Protein AF-A0A2A2K139-F1 (afdb_monomer_lite)

Foldseek 3Di:
DPPPPVVVVVQPDDVSVLVVVCVVPVVVSVVVVVPPDDDDDPPPPDDDPDDDDDDDDDDDDDDDDDDDDDDDDDDYDDDDDDDDDDDDDDDDDDDDDDDDDDDDDDDDDDDDDDDDDDDDDDDDDDDDDDDDDDDDDDDDDDDDDDPDDPVVVVVVVVVVVVVVVVVVVVVVLVVLLVVLLVVDDDLVCLVPADPWAKEFEAEPVRDTLDIDAADFFDQAQLVLQDPLLLLLLCLQANVCLQPDQQADVVLVVVQVVVCVVPVDRPDDRGHLLLLLLCSRPNDPDPDPCRSVSSVSSSNSCSVNDPSSSSSSSSQRAQDQAPNYGHQQSLCCQWQNHGSSDDDNLSSLLSSLCRVPRHCLRCQNPVVSSQVSSLVSLVSSCVSVNDPPVSSVVSRNVPRDTDPPDPSFLCLLVCVVPVVCVVVVDPDIGYYHHHYALEAPVVSVVQLVCQLPPPDPPDWDWDFDAALQLGTHYTDQTNTCVVPVHRQQARDWDQPFLLLLLLLVVLLVVVPADQADKDFFDWDADPNDIDAAPVNDTPTIDGNVVCSVSSGPSVLLVSCVVSALVSSVVSLVLQQFPADQDSDSCVSRRPGITHNSSSSQSVSCVVNVNNRRHHDD

Sequence (616 aa):
MAVHRSRLHEAGSLPALLDALGAAHPRLGERLAYRASDAPIDAIANVPYGWRERGGAAGLFRLGDQAGVIPSLAGEGMGIALASGISAADACLRDARRGWRAEPPPVAASAQIGAARCARACDPPRKRVIAGPSMARARTSRSAPAPRSRWRRRIVVTLQILIGLGILAFGALVIAVYVARSQLPSFDELKSSPNGQMIRVHAADGSIIASLGPSYGEWLPYAQIPRIMRQATVAVEDRRFRGHPGVDPIGIARSVQVRFERGRWVQGGSTITQQLARNVFLNNQKKFGRKFREWILALALERKFSKDEILELYLNKMYYGGGTYGIDAASRKFFGHGANHLSIGEAAVIAGLVKAPSNYSPTADAEAARGRAGVVLQQMVRAGDITEAQAQAADVADLKLTPERQQNSARYFTDWALPQLDTLIDETSAPLEVWTTLDPAMQREADAAIRANAPNGVQGALVSLDRDGGVRAMVGGKDYVTSIYNRATQAVRQPGSAFKLFVYLAALEAGHKPEDTIVDEPVTIDGWSPRNDSRRNSGPVSLRTAFAYSLNTVAAKLGQEVGFSTIAAMARRFGITTPINTHPAMVLGTSDVRLIDMTSAFASVANKGVAVTPPR

Secondary structure (DSSP, 8-state):
-GGGTGGGTT--SHHHHHHHHHHH-HHHHHHHHTT-SS--GGGGS------------------------------------------------------------------------------------------------PPPPP---HHHHHHHHHHHHHHHHHHHHHHHHHHHHHHHHHHSPPHHHHHH--SS--EEEE-TTS-EEEEESPEE-----TTTS-HHHHHHHHHHH-TTGGGSSSS-HHHHHHHHHHHHHHSS--S----HHHHHHHHHH--S---TTHHHHHHHHHHHHHHHS-HHHHHHHHHHHSEEETTEESHHHHHHHHTSS-GGG--HHHHHHHHHHTTSTTTS-TTT-HHHHHHHHHHHHHHHHTTTSS-HHHHHHS-STT--PPP---THHHHHHHHHHGGGGGGT----SS-EEEE----HHHHHHHHHHHHHHSPTT----EEEE-TTS-EEEEE-SS-TTT----TTTT-EE--GGGGHHHHHHHHHHTT--TT-EEEE----BTTB----TTSS--EEEEHHHHHHTT-HHHHHHHHHHH-HHHHHHHHHHTT--S----SGGGGGT-S-EEHHHHHHHHHHHHTTTPPP----

Organism: NCBI:txid2018661

Radius of gyration: 41.67 Å; chains: 1; bounding box: 86×103×128 Å

InterPro domains:
  IPR001264 Glycosyl transferase, family 51 [PF00912] (206-380)
  IPR001460 Penicillin-binding protein, transpeptidase [PF00905] (466-579)
  IPR012338 Beta-lactamase/transpeptidase-like [G3DSA:3.40.710.10] (400-616)
  IPR012338 Beta-lactamase/transpeptidase-like [SSF56601] (362-614)
  IPR023346 Lysozyme-like domain superfamily [SSF53955] (196-413)
  IPR036188 FAD/NAD(P)-binding domain superfamily [G3DSA:3.50.50.60] (2-106)
  IPR036950 Transglycosylase domain [G3DSA:1.10.3810.10] (200-395)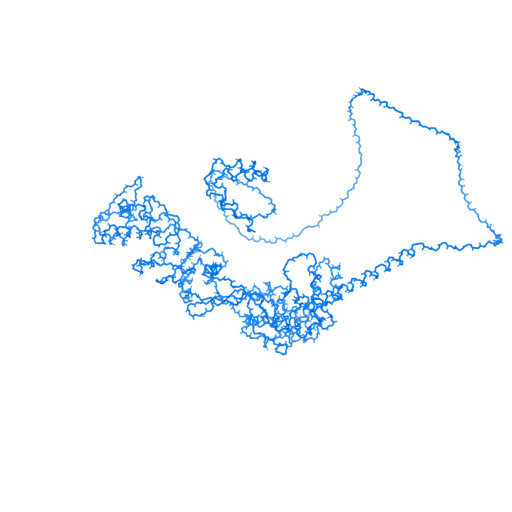
  IPR050396 Glycosyltransferase 51/Transpeptidase [PTHR32282] (138-614)

Structure (mmCIF, N/CA/C/O backbone):
data_AF-A0A2A2K139-F1
#
_entry.id   AF-A0A2A2K139-F1
#
loop_
_atom_site.group_PDB
_atom_site.id
_atom_site.type_symbol
_atom_site.label_atom_id
_atom_site.label_alt_id
_atom_site.label_comp_id
_atom_site.label_asym_id
_atom_site.label_entity_id
_atom_site.label_seq_id
_atom_site.pdbx_PDB_ins_code
_atom_site.Cartn_x
_atom_site.Cartn_y
_atom_site.Cartn_z
_atom_site.occupancy
_atom_site.B_iso_or_equiv
_atom_site.auth_seq_id
_atom_site.auth_comp_id
_atom_site.auth_asym_id
_atom_site.auth_atom_id
_atom_site.pdbx_PDB_model_num
ATOM 1 N N . MET A 1 1 ? -15.661 21.275 -5.794 1.00 34.41 1 MET A N 1
ATOM 2 C CA . MET A 1 1 ? -14.815 21.246 -7.010 1.00 34.41 1 MET A CA 1
ATOM 3 C C . MET A 1 1 ? -15.597 21.370 -8.321 1.00 34.41 1 MET A C 1
ATOM 5 O O . MET A 1 1 ? -15.068 22.001 -9.220 1.00 34.41 1 MET A O 1
ATOM 9 N N . ALA A 1 2 ? -16.831 20.860 -8.457 1.00 27.83 2 ALA A N 1
ATOM 10 C CA . ALA A 1 2 ? -17.556 20.872 -9.744 1.00 27.83 2 ALA A CA 1
ATOM 11 C C . ALA A 1 2 ? -17.784 22.262 -10.400 1.00 27.83 2 ALA A C 1
ATOM 13 O O . ALA A 1 2 ? -17.742 22.376 -11.619 1.00 27.83 2 ALA A O 1
ATOM 14 N N . VAL A 1 3 ? -17.973 23.329 -9.613 1.00 31.19 3 VAL A N 1
ATOM 15 C CA . VAL A 1 3 ? -18.489 24.642 -10.080 1.00 31.19 3 VAL A CA 1
ATOM 16 C C . VAL A 1 3 ? -17.479 25.489 -10.894 1.00 31.19 3 VAL A C 1
ATOM 18 O O . VAL A 1 3 ? -17.825 26.564 -11.376 1.00 31.19 3 VAL A O 1
ATOM 21 N N . HIS A 1 4 ? -16.232 25.037 -11.077 1.00 38.56 4 HIS A N 1
ATOM 22 C CA . HIS A 1 4 ? -15.197 25.792 -11.814 1.00 38.56 4 HIS A CA 1
ATOM 23 C C . HIS A 1 4 ? -14.558 25.050 -13.001 1.00 38.56 4 HIS A C 1
ATOM 25 O O . HIS A 1 4 ? -13.687 25.618 -13.650 1.00 38.56 4 HIS A O 1
ATOM 31 N N . ARG A 1 5 ? -14.997 23.827 -13.347 1.00 36.75 5 ARG A N 1
ATOM 32 C CA . ARG A 1 5 ? -14.541 23.169 -14.593 1.00 36.75 5 ARG A CA 1
ATOM 33 C C . ARG A 1 5 ? -15.303 23.623 -15.844 1.00 36.75 5 ARG A C 1
ATOM 35 O O . ARG A 1 5 ? -14.699 23.661 -16.905 1.00 36.75 5 ARG A O 1
ATOM 42 N N . SER A 1 6 ? -16.579 24.002 -15.736 1.00 36.91 6 SER A N 1
ATOM 43 C CA . SER A 1 6 ? -17.398 24.397 -16.898 1.00 36.91 6 SER A CA 1
ATOM 44 C C . SER A 1 6 ? -16.856 25.637 -17.620 1.00 36.91 6 SER A C 1
ATOM 46 O O . SER A 1 6 ? -16.607 25.588 -18.819 1.00 36.91 6 SER A O 1
ATOM 48 N N . ARG A 1 7 ? -16.571 26.715 -16.876 1.00 39.97 7 ARG A N 1
ATOM 49 C CA . ARG A 1 7 ? -16.099 27.998 -17.438 1.00 39.97 7 ARG A CA 1
ATOM 50 C C . ARG A 1 7 ? -14.724 27.942 -18.120 1.00 39.97 7 ARG A C 1
ATOM 52 O O . ARG A 1 7 ? -14.368 28.879 -18.825 1.00 39.97 7 ARG A O 1
ATOM 59 N N . LEU A 1 8 ? -13.946 26.873 -17.924 1.00 39.19 8 LEU A N 1
ATOM 60 C CA . LEU A 1 8 ? -12.644 26.708 -18.586 1.00 39.19 8 LEU A CA 1
ATOM 61 C C . LEU A 1 8 ? -12.768 26.307 -20.065 1.00 39.19 8 LEU A C 1
ATOM 63 O O . LEU A 1 8 ? -11.819 26.516 -20.812 1.00 39.19 8 LEU A O 1
ATOM 67 N N . HIS A 1 9 ? -13.920 25.783 -20.503 1.00 43.38 9 HIS A N 1
ATOM 68 C CA . HIS A 1 9 ? -14.158 25.452 -21.914 1.00 43.38 9 HIS A CA 1
ATOM 69 C C . HIS A 1 9 ? -14.736 26.612 -22.744 1.00 43.38 9 HIS A C 1
ATOM 71 O O . HIS A 1 9 ? -14.664 26.563 -23.967 1.00 43.38 9 HIS A O 1
ATOM 77 N N . GLU A 1 10 ? -15.285 27.655 -22.112 1.00 43.91 10 GLU A N 1
ATOM 78 C CA . GLU A 1 10 ? -15.982 28.751 -22.812 1.00 43.91 10 GLU A CA 1
ATOM 79 C C . GLU A 1 10 ? -15.058 29.916 -23.217 1.00 43.91 10 GLU A C 1
ATOM 81 O O . GLU A 1 10 ? -15.379 30.660 -24.138 1.00 43.91 10 GLU A O 1
ATOM 86 N N . ALA A 1 11 ? -13.915 30.103 -22.544 1.00 51.03 11 ALA A N 1
ATOM 87 C CA . ALA A 1 11 ? -13.143 31.351 -22.635 1.00 51.03 11 ALA A CA 1
ATOM 88 C C . ALA A 1 11 ? -12.368 31.556 -23.956 1.00 51.03 11 ALA A C 1
ATOM 90 O O . ALA A 1 11 ? -12.066 32.694 -24.310 1.00 51.03 11 ALA A O 1
ATOM 91 N N . GLY A 1 12 ? -12.009 30.481 -24.670 1.00 44.44 12 GLY A N 1
ATOM 92 C CA . GLY A 1 12 ? -11.383 30.501 -26.006 1.00 44.44 12 GLY A CA 1
ATOM 93 C C . GLY A 1 12 ? -9.970 31.107 -26.136 1.00 44.44 12 GLY A C 1
ATOM 94 O O . GLY A 1 12 ? -9.238 30.730 -27.046 1.00 44.44 12 GLY A O 1
ATOM 95 N N . SER A 1 13 ? -9.556 32.022 -25.255 1.00 58.66 13 SER A N 1
ATOM 96 C CA . SER A 1 13 ? -8.255 32.703 -25.301 1.00 58.66 13 SER A CA 1
ATOM 97 C C . SER A 1 13 ? -7.821 33.233 -23.926 1.00 58.66 13 SER A C 1
ATOM 99 O O . SER A 1 13 ? -8.647 33.463 -23.039 1.00 58.66 13 SER A O 1
ATOM 101 N N . LEU A 1 14 ? -6.514 33.459 -23.746 1.00 45.62 14 LEU A N 1
ATOM 102 C CA . LEU A 1 14 ? -5.954 33.981 -22.493 1.00 45.62 14 LEU A CA 1
ATOM 103 C C . LEU A 1 14 ? -6.439 35.407 -22.130 1.00 45.62 14 LEU A C 1
ATOM 105 O O . LEU A 1 14 ? -6.752 35.611 -20.957 1.00 45.62 14 LEU A O 1
ATOM 109 N N . PRO A 1 15 ? -6.573 36.377 -23.065 1.00 53.91 15 PRO A N 1
ATOM 110 C CA . PRO A 1 15 ? -7.101 37.706 -22.737 1.00 53.91 15 PRO A CA 1
ATOM 111 C C . PRO A 1 15 ? -8.530 37.659 -22.178 1.00 53.91 15 PRO A C 1
ATOM 113 O O . PRO A 1 15 ? -8.792 38.226 -21.121 1.00 53.91 15 PRO A O 1
ATOM 116 N N . ALA A 1 16 ? -9.427 36.894 -22.811 1.00 55.66 16 ALA A N 1
ATOM 117 C CA . ALA A 1 16 ? -10.814 36.758 -22.359 1.00 55.66 16 ALA A CA 1
ATOM 118 C C . ALA A 1 16 ? -10.929 36.111 -20.963 1.00 55.66 16 ALA A C 1
ATOM 120 O O . ALA A 1 16 ? -11.796 36.482 -20.169 1.00 55.66 16 ALA A O 1
ATOM 121 N N . LEU A 1 17 ? -10.027 35.178 -20.629 1.00 51.75 17 LEU A N 1
ATOM 122 C CA . LEU A 1 17 ? -9.932 34.604 -19.284 1.00 51.75 17 LEU A CA 1
ATOM 123 C C . LEU A 1 17 ? -9.507 35.657 -18.242 1.00 51.75 17 LEU A C 1
ATOM 125 O O . LEU A 1 17 ? -10.041 35.675 -17.132 1.00 51.75 17 LEU A O 1
ATOM 129 N N . LEU A 1 18 ? -8.557 36.530 -18.591 1.00 52.75 18 LEU A N 1
ATOM 130 C CA . LEU A 1 18 ? -8.052 37.582 -17.705 1.00 52.75 18 LEU A CA 1
ATOM 131 C C . LEU A 1 18 ? -9.092 38.686 -17.468 1.00 52.75 18 LEU A C 1
ATOM 133 O O . LEU A 1 18 ? -9.286 39.068 -16.314 1.00 52.75 18 LEU A O 1
ATOM 137 N N . ASP A 1 19 ? -9.822 39.121 -18.498 1.00 54.59 19 ASP A N 1
ATOM 138 C CA . ASP A 1 19 ? -10.925 40.084 -18.354 1.00 54.59 19 ASP A CA 1
ATOM 139 C C . ASP A 1 19 ? -12.049 39.529 -17.464 1.00 54.59 19 ASP A C 1
ATOM 141 O O . ASP A 1 19 ? -12.505 40.196 -16.529 1.00 54.59 19 ASP A O 1
ATOM 145 N N . ALA A 1 20 ? -12.451 38.270 -17.680 1.00 54.28 20 ALA A N 1
ATOM 146 C CA . ALA A 1 20 ? -13.476 37.609 -16.869 1.00 54.28 20 ALA A CA 1
ATOM 147 C C . ALA A 1 20 ? -13.069 37.462 -15.387 1.00 54.28 20 ALA A C 1
ATOM 149 O O . ALA A 1 20 ? -13.916 37.556 -14.492 1.00 54.28 20 ALA A O 1
ATOM 150 N N . LEU A 1 21 ? -11.777 37.254 -15.107 1.00 48.94 21 LEU A N 1
ATOM 151 C CA . LEU A 1 21 ? -11.233 37.207 -13.745 1.00 48.94 21 LEU A CA 1
ATOM 152 C C . LEU A 1 21 ? -11.085 38.605 -13.124 1.00 48.94 21 LEU A C 1
ATOM 154 O O . LEU A 1 21 ? -11.390 38.776 -11.940 1.00 48.94 21 LEU A O 1
ATOM 158 N N . GLY A 1 22 ? -10.674 39.606 -13.906 1.00 49.81 22 GLY A N 1
ATOM 159 C CA . GLY A 1 22 ? -10.562 41.002 -13.476 1.00 49.81 22 GLY A CA 1
ATOM 160 C C . GLY A 1 22 ? -11.912 41.597 -13.073 1.00 49.81 22 GLY A C 1
ATOM 161 O O . GLY A 1 22 ? -12.025 42.186 -11.997 1.00 49.81 22 GLY A O 1
ATOM 162 N N . ALA A 1 23 ? -12.955 41.353 -13.874 1.00 49.44 23 ALA A N 1
ATOM 163 C CA . ALA A 1 23 ? -14.325 41.778 -13.587 1.00 49.44 23 ALA A CA 1
ATOM 164 C C . ALA A 1 23 ? -14.900 41.145 -12.303 1.00 49.44 23 ALA A C 1
ATOM 166 O O . ALA A 1 23 ? -15.673 41.782 -11.588 1.00 49.44 23 ALA A O 1
ATOM 167 N N . ALA A 1 24 ? -14.514 39.904 -11.981 1.00 46.47 24 ALA A N 1
ATOM 168 C CA . ALA A 1 24 ? -14.951 39.226 -10.761 1.00 46.47 24 ALA A CA 1
ATOM 169 C C . ALA A 1 24 ? -14.159 39.664 -9.513 1.00 46.47 24 ALA A C 1
ATOM 171 O O . ALA A 1 24 ? -14.735 39.824 -8.432 1.00 46.47 24 ALA A O 1
ATOM 172 N N . HIS A 1 25 ? -12.838 39.837 -9.635 1.00 51.09 25 HIS A N 1
ATOM 173 C CA . HIS A 1 25 ? -11.925 40.083 -8.515 1.00 51.09 25 HIS A CA 1
ATOM 174 C C . HIS A 1 25 ? -10.841 41.127 -8.875 1.00 51.09 25 HIS A C 1
ATOM 176 O O . HIS A 1 25 ? -9.702 40.754 -9.168 1.00 51.09 25 HIS A O 1
ATOM 182 N N . PRO A 1 26 ? -11.129 42.443 -8.772 1.00 48.56 26 PRO A N 1
ATOM 183 C CA . PRO A 1 26 ? -10.242 43.502 -9.276 1.00 48.56 26 PRO A CA 1
ATOM 184 C C . PRO A 1 26 ? -8.790 43.442 -8.764 1.00 48.56 26 PRO A C 1
ATOM 186 O O . PRO A 1 26 ? -7.846 43.503 -9.548 1.00 48.56 26 PRO A O 1
ATOM 189 N N . ARG A 1 27 ? -8.596 43.196 -7.458 1.00 45.66 27 ARG A N 1
ATOM 190 C CA . ARG A 1 27 ? -7.264 43.086 -6.815 1.00 45.66 27 ARG A CA 1
ATOM 191 C C . ARG A 1 27 ? -6.459 41.835 -7.211 1.00 45.66 27 ARG A C 1
ATOM 193 O O . ARG A 1 27 ? -5.314 41.681 -6.783 1.00 45.66 27 ARG A O 1
ATOM 200 N N . LEU A 1 28 ? -7.065 40.912 -7.959 1.00 43.06 28 LEU A N 1
ATOM 201 C CA . LEU A 1 28 ? -6.413 39.727 -8.520 1.00 43.06 28 LEU A CA 1
ATOM 202 C C . LEU A 1 28 ? -5.918 40.001 -9.949 1.00 43.06 28 LEU A C 1
ATOM 204 O O . LEU A 1 28 ? -4.811 39.585 -10.279 1.00 43.06 28 LEU A O 1
ATOM 208 N N . GLY A 1 29 ? -6.674 40.768 -10.745 1.00 45.38 29 GLY A N 1
ATOM 209 C CA . GLY A 1 29 ? -6.281 41.187 -12.096 1.00 45.38 29 GLY A CA 1
ATOM 210 C C . GLY A 1 29 ? -4.982 42.001 -12.115 1.00 45.38 29 GLY A C 1
ATOM 211 O O . GLY A 1 29 ? -4.019 41.602 -12.770 1.00 45.38 29 GLY A O 1
ATOM 212 N N . GLU A 1 30 ? -4.901 43.069 -11.310 1.00 45.38 30 GLU A N 1
ATOM 213 C CA . GLU A 1 30 ? -3.706 43.935 -11.209 1.00 45.38 30 GLU A CA 1
ATOM 214 C C . GLU A 1 30 ? -2.418 43.152 -10.886 1.00 45.38 30 GLU A C 1
ATOM 216 O O . GLU A 1 30 ? -1.333 43.480 -11.365 1.00 45.38 30 GLU A O 1
ATOM 221 N N . ARG A 1 31 ? -2.529 42.085 -10.082 1.00 38.56 31 ARG A N 1
ATOM 222 C CA . ARG A 1 31 ? -1.391 41.250 -9.660 1.00 38.56 31 ARG A CA 1
ATOM 223 C C . ARG A 1 31 ? -1.001 40.155 -10.651 1.00 38.56 31 ARG A C 1
ATOM 225 O O . ARG A 1 31 ? 0.095 39.611 -10.519 1.00 38.56 31 ARG A O 1
ATOM 232 N N . LEU A 1 32 ? -1.864 39.825 -11.610 1.00 41.62 32 LEU A N 1
ATOM 233 C CA . LEU A 1 32 ? -1.572 38.860 -12.672 1.00 41.62 32 LEU A CA 1
ATOM 234 C C . LEU A 1 32 ? -0.983 39.548 -13.909 1.00 41.62 32 LEU A C 1
ATOM 236 O O . LEU A 1 32 ? -0.039 39.019 -14.493 1.00 41.62 32 LEU A O 1
ATOM 240 N N . ALA A 1 33 ? -1.448 40.758 -14.242 1.00 41.03 33 ALA A N 1
ATOM 241 C CA . ALA A 1 33 ? -0.925 41.543 -15.364 1.00 41.03 33 ALA A CA 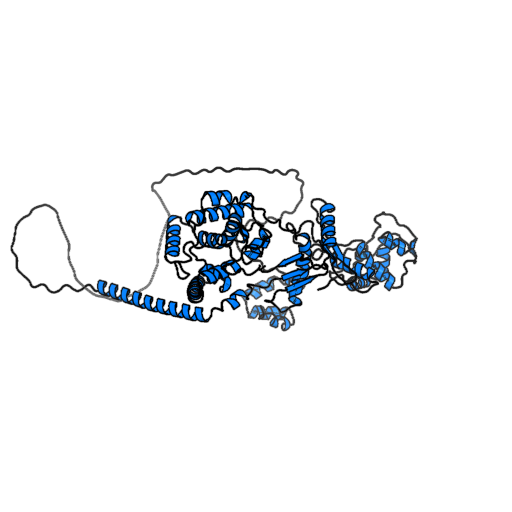1
ATOM 242 C C . ALA A 1 33 ? 0.600 41.777 -15.268 1.00 41.03 33 ALA A C 1
ATOM 244 O O . ALA A 1 33 ? 1.316 41.644 -16.255 1.00 41.03 33 ALA A O 1
ATOM 245 N N . TYR A 1 34 ? 1.120 42.023 -14.058 1.00 34.50 34 TYR A N 1
ATOM 246 C CA . TYR A 1 34 ? 2.551 42.257 -13.798 1.00 34.50 34 TYR A CA 1
ATOM 247 C C . TYR A 1 34 ? 3.441 40.988 -13.863 1.00 34.50 34 TYR A C 1
ATOM 249 O O . TYR A 1 34 ? 4.620 41.037 -13.523 1.00 34.50 34 TYR A O 1
ATOM 257 N N . ARG A 1 35 ? 2.905 39.817 -14.238 1.00 36.53 35 ARG A N 1
ATOM 258 C CA . ARG A 1 35 ? 3.663 38.546 -14.305 1.00 36.53 35 ARG A CA 1
ATOM 259 C C . ARG A 1 35 ? 3.597 37.823 -15.653 1.00 36.53 35 ARG A C 1
ATOM 261 O O . ARG A 1 35 ? 4.118 36.717 -15.754 1.00 36.53 35 ARG A O 1
ATOM 268 N N . ALA A 1 36 ? 2.969 38.418 -16.663 1.00 38.91 36 ALA A N 1
ATOM 269 C CA . ALA A 1 36 ? 2.614 37.739 -17.911 1.00 38.91 36 ALA A CA 1
ATOM 270 C C . ALA A 1 36 ? 3.437 38.173 -19.146 1.00 38.91 36 ALA A C 1
ATOM 272 O O . ALA A 1 36 ? 2.982 37.966 -20.267 1.00 38.91 36 ALA A O 1
ATOM 273 N N . SER A 1 37 ? 4.617 38.781 -18.969 1.00 36.94 37 SER A N 1
ATOM 274 C CA . SER A 1 37 ? 5.451 39.257 -20.087 1.00 36.94 37 SER A CA 1
ATOM 275 C C . SER A 1 37 ? 6.367 38.186 -20.701 1.00 36.94 37 SER A C 1
ATOM 277 O O . SER A 1 37 ? 6.546 38.185 -21.913 1.00 36.94 37 SER A O 1
ATOM 279 N N . ASP A 1 38 ? 6.918 37.263 -19.898 1.00 37.72 38 ASP A N 1
ATOM 280 C CA . ASP A 1 38 ? 8.079 36.440 -20.295 1.00 37.72 38 ASP A CA 1
ATOM 281 C C . ASP A 1 38 ? 7.962 34.948 -19.896 1.00 37.72 38 ASP A C 1
ATOM 283 O O . ASP A 1 38 ? 8.847 34.394 -19.241 1.00 37.72 38 ASP A O 1
ATOM 287 N N . ALA A 1 39 ? 6.869 34.264 -20.265 1.00 29.89 39 ALA A N 1
ATOM 288 C CA . ALA A 1 39 ? 6.769 32.801 -20.120 1.00 29.89 39 ALA A CA 1
ATOM 289 C C . ALA A 1 39 ? 5.799 32.142 -21.128 1.00 29.89 39 ALA A C 1
ATOM 291 O O . ALA A 1 39 ? 4.697 32.657 -21.331 1.00 29.89 39 ALA A O 1
ATOM 292 N N . PRO A 1 40 ? 6.142 30.975 -21.719 1.00 30.66 40 PRO A N 1
ATOM 293 C CA . PRO A 1 40 ? 5.200 30.167 -22.493 1.00 30.66 40 PRO A CA 1
ATOM 294 C C . PRO A 1 40 ? 4.158 29.468 -21.595 1.00 30.66 40 PRO A C 1
ATOM 296 O O . PRO A 1 40 ? 4.390 29.201 -20.415 1.00 30.66 40 PRO A O 1
ATOM 299 N N . ILE A 1 41 ? 2.998 29.162 -22.183 1.00 34.91 41 ILE A N 1
ATOM 300 C CA . ILE A 1 41 ? 1.730 28.880 -21.480 1.00 34.91 41 ILE A CA 1
ATOM 301 C C . ILE A 1 41 ? 1.758 27.661 -20.535 1.00 34.91 41 ILE A C 1
ATOM 303 O O . ILE A 1 41 ? 1.093 27.683 -19.496 1.00 34.91 41 ILE A O 1
ATOM 307 N N . ASP A 1 42 ? 2.544 26.624 -20.829 1.00 36.41 42 ASP A N 1
ATOM 308 C CA . ASP A 1 42 ? 2.485 25.343 -20.101 1.00 36.41 42 ASP A CA 1
ATOM 309 C C . ASP A 1 42 ? 3.012 25.404 -18.651 1.00 36.41 42 ASP A C 1
ATOM 311 O O . ASP A 1 42 ? 2.729 24.520 -17.838 1.00 36.41 42 ASP A O 1
ATOM 315 N N . ALA A 1 43 ? 3.740 26.464 -18.283 1.00 33.06 43 ALA A N 1
ATOM 316 C CA . ALA A 1 43 ? 4.384 26.597 -16.973 1.00 33.06 43 ALA A CA 1
ATOM 317 C C . ALA A 1 43 ? 3.415 26.834 -15.791 1.00 33.06 43 ALA A C 1
ATOM 319 O O . ALA A 1 43 ? 3.818 26.712 -14.633 1.00 33.06 43 ALA A O 1
ATOM 320 N N . ILE A 1 44 ? 2.148 27.180 -16.048 1.00 35.03 44 ILE A N 1
ATOM 321 C CA . ILE A 1 44 ? 1.189 27.606 -15.006 1.00 35.03 44 ILE A CA 1
ATOM 322 C C . ILE A 1 44 ? 0.316 26.441 -14.487 1.00 35.03 44 ILE A C 1
ATOM 324 O O . ILE A 1 44 ? -0.262 26.531 -13.403 1.00 35.03 44 ILE A O 1
ATOM 328 N N . ALA A 1 45 ? 0.251 25.314 -15.204 1.00 31.58 45 ALA A N 1
ATOM 329 C CA . ALA A 1 45 ? -0.686 24.224 -14.906 1.00 31.58 45 ALA A CA 1
ATOM 330 C C . ALA A 1 45 ? -0.319 23.336 -13.692 1.00 31.58 45 ALA A C 1
ATOM 332 O O . ALA A 1 45 ? -1.178 22.602 -13.206 1.00 31.58 45 ALA A O 1
ATOM 333 N N . ASN A 1 46 ? 0.922 23.385 -13.188 1.00 31.34 46 ASN A N 1
ATOM 334 C CA . ASN A 1 46 ? 1.419 22.476 -12.143 1.00 31.34 46 ASN A CA 1
ATOM 335 C C . ASN A 1 46 ? 2.067 23.213 -10.956 1.00 31.34 46 ASN A C 1
ATOM 337 O O . ASN A 1 46 ? 3.289 23.302 -10.849 1.00 31.34 46 ASN A O 1
ATOM 341 N N . VAL A 1 47 ? 1.244 23.677 -10.008 1.00 27.02 47 VAL A N 1
ATOM 342 C CA . VAL A 1 47 ? 1.699 24.163 -8.690 1.00 27.02 47 VAL A CA 1
ATOM 343 C C . VAL A 1 47 ? 0.970 23.399 -7.572 1.00 27.02 47 VAL A C 1
ATOM 345 O O . VAL A 1 47 ? -0.245 23.558 -7.425 1.00 27.02 47 VAL A O 1
ATOM 348 N N . PRO A 1 48 ? 1.666 22.586 -6.750 1.00 27.23 48 PRO A N 1
ATOM 349 C CA . PRO A 1 48 ? 1.042 21.881 -5.631 1.00 27.23 48 PRO A CA 1
ATOM 350 C C . PRO A 1 48 ? 0.535 22.848 -4.548 1.00 27.23 48 PRO A C 1
ATOM 352 O O . PRO A 1 48 ? 1.300 23.622 -3.969 1.00 27.23 48 PRO A O 1
ATOM 355 N N . TYR A 1 49 ? -0.760 22.786 -4.226 1.00 26.56 49 TYR A N 1
ATOM 356 C CA . TYR A 1 49 ? -1.366 23.627 -3.187 1.00 26.56 49 TYR A CA 1
ATOM 357 C C . TYR A 1 49 ? -0.988 23.136 -1.776 1.00 26.56 49 TYR A C 1
ATOM 359 O O . TYR A 1 49 ? -1.640 22.261 -1.209 1.00 26.56 49 TYR A O 1
ATOM 367 N N . GLY A 1 50 ? 0.075 23.713 -1.203 1.00 25.97 50 GLY A N 1
ATOM 368 C CA . GLY A 1 50 ? 0.686 23.264 0.058 1.00 25.97 50 GLY A CA 1
ATOM 369 C C . GLY A 1 50 ? 1.011 24.370 1.069 1.00 25.97 50 GLY A C 1
ATOM 370 O O . GLY A 1 50 ? 2.074 24.336 1.681 1.00 25.97 50 GLY A O 1
ATOM 371 N N . TRP A 1 51 ? 0.136 25.363 1.260 1.00 24.69 51 TRP A N 1
ATOM 372 C CA . TRP A 1 51 ? 0.392 26.456 2.213 1.00 24.69 51 TRP A CA 1
ATOM 373 C C . TRP A 1 51 ? 0.067 26.092 3.672 1.00 24.69 51 TRP A C 1
ATOM 375 O O . TRP A 1 51 ? -1.080 25.817 4.027 1.00 24.69 51 TRP A O 1
ATOM 385 N N . ARG A 1 52 ? 1.079 26.186 4.545 1.00 26.23 52 ARG A N 1
ATOM 386 C CA . ARG A 1 52 ? 0.939 26.241 6.009 1.00 26.23 52 ARG A CA 1
ATOM 387 C C . ARG A 1 52 ? 1.862 27.327 6.563 1.00 26.23 52 ARG A C 1
ATOM 389 O O . ARG A 1 52 ? 3.078 27.196 6.504 1.00 26.23 52 ARG A O 1
ATOM 396 N N . GLU A 1 53 ? 1.288 28.364 7.160 1.00 30.48 53 GLU A N 1
ATOM 397 C CA . GLU A 1 53 ? 2.056 29.448 7.780 1.00 30.48 53 GLU A CA 1
ATOM 398 C C . GLU A 1 53 ? 2.709 29.028 9.112 1.00 30.48 53 GLU A C 1
ATOM 400 O O . GLU A 1 53 ? 2.009 28.616 10.050 1.00 30.48 53 GLU A O 1
ATOM 405 N N . ARG A 1 54 ? 4.034 29.223 9.229 1.00 28.81 54 ARG A N 1
ATOM 406 C CA . ARG A 1 54 ? 4.678 30.056 10.276 1.00 28.81 54 ARG A CA 1
ATOM 407 C C . ARG A 1 54 ? 6.207 29.969 10.270 1.00 28.81 54 ARG A C 1
ATOM 409 O O . ARG A 1 54 ? 6.757 28.894 10.079 1.00 28.81 54 ARG A O 1
ATOM 416 N N . GLY A 1 55 ? 6.836 31.074 10.680 1.00 26.30 55 GLY A N 1
ATOM 417 C CA . GLY A 1 55 ? 8.231 31.126 11.135 1.00 26.30 55 GLY A CA 1
ATOM 418 C C . GLY A 1 55 ? 9.234 31.326 10.002 1.00 26.30 55 GLY A C 1
ATOM 419 O O . GLY A 1 55 ? 9.338 30.494 9.111 1.00 26.30 55 GLY A O 1
ATOM 420 N N . GLY A 1 56 ? 9.967 32.439 10.036 1.00 25.02 56 GLY A N 1
ATOM 421 C CA . GLY A 1 56 ? 11.013 32.740 9.058 1.00 25.02 56 GLY A CA 1
ATOM 422 C C . GLY A 1 56 ? 12.419 32.479 9.598 1.00 25.02 56 GLY A C 1
ATOM 423 O O . GLY A 1 56 ? 12.666 32.614 10.794 1.00 25.02 56 GLY A O 1
ATOM 424 N N . ALA A 1 57 ? 13.340 32.190 8.683 1.00 26.12 57 ALA A N 1
ATOM 425 C CA . ALA A 1 57 ? 14.776 32.414 8.826 1.00 26.12 57 ALA A CA 1
ATOM 426 C C . ALA A 1 57 ? 15.342 32.798 7.445 1.00 26.12 57 ALA A C 1
ATOM 428 O O . ALA A 1 57 ? 14.701 32.546 6.423 1.00 26.12 57 ALA A O 1
ATOM 429 N N . ALA A 1 58 ? 16.492 33.472 7.417 1.00 26.22 58 ALA A N 1
ATOM 430 C CA . ALA A 1 58 ? 17.019 34.126 6.219 1.00 26.22 58 ALA A CA 1
ATOM 431 C C . ALA A 1 58 ? 17.334 33.161 5.059 1.00 26.22 58 ALA A C 1
ATOM 433 O O . ALA A 1 58 ? 17.895 32.086 5.261 1.00 26.22 58 ALA A O 1
ATOM 434 N N . GLY A 1 59 ? 17.051 33.604 3.831 1.00 23.61 59 GLY A N 1
ATOM 435 C CA . GLY A 1 59 ? 17.653 33.036 2.625 1.00 23.61 59 GLY A CA 1
ATOM 436 C C . GLY A 1 59 ? 19.011 33.684 2.348 1.00 23.61 59 GLY A C 1
ATOM 437 O O . GLY A 1 59 ? 19.169 34.889 2.537 1.00 23.61 59 GLY A O 1
ATOM 438 N N . LEU A 1 60 ? 19.978 32.894 1.879 1.00 25.47 60 LEU A N 1
ATOM 439 C CA . LEU A 1 60 ? 21.305 33.368 1.484 1.00 25.47 60 LEU A CA 1
ATOM 440 C C . LEU A 1 60 ? 21.778 32.577 0.257 1.00 25.47 60 LEU A C 1
ATOM 442 O O . LEU A 1 60 ? 22.245 31.447 0.372 1.00 25.47 60 LEU A O 1
ATOM 446 N N . PHE A 1 61 ? 21.633 33.171 -0.929 1.00 25.33 61 PHE A N 1
ATOM 447 C CA . PHE A 1 61 ? 22.350 32.712 -2.120 1.00 25.33 61 PHE A CA 1
ATOM 448 C C . PHE A 1 61 ? 23.813 33.156 -2.019 1.00 25.33 61 PHE A C 1
ATOM 450 O O . PHE A 1 61 ? 24.092 34.265 -1.562 1.00 25.33 61 PHE A O 1
ATOM 457 N N . ARG A 1 62 ? 24.743 32.322 -2.496 1.00 23.91 62 ARG A N 1
ATOM 458 C CA . ARG A 1 62 ? 26.153 32.693 -2.651 1.00 23.91 62 ARG A CA 1
ATOM 459 C C . ARG A 1 62 ? 26.632 32.330 -4.055 1.00 23.91 62 ARG A C 1
ATOM 461 O O . ARG A 1 62 ? 26.498 31.187 -4.475 1.00 23.91 62 ARG A O 1
ATOM 468 N N . LEU A 1 63 ? 27.172 33.324 -4.752 1.00 26.30 63 LEU A N 1
ATOM 469 C CA . LEU A 1 63 ? 27.948 33.180 -5.984 1.00 26.30 63 LEU A CA 1
ATOM 470 C C . LEU A 1 63 ? 29.441 33.292 -5.644 1.00 26.30 63 LEU A C 1
ATOM 472 O O . LEU A 1 63 ? 29.794 33.982 -4.685 1.00 26.30 63 LEU A O 1
ATOM 476 N N . GLY A 1 64 ? 30.293 32.684 -6.471 1.00 26.14 64 GLY A N 1
ATOM 477 C CA . GLY A 1 64 ? 31.746 32.882 -6.452 1.00 26.14 64 GLY A CA 1
ATOM 478 C C . GLY A 1 64 ? 32.543 31.813 -5.699 1.00 26.14 64 GLY A C 1
ATOM 479 O O . GLY A 1 64 ? 32.128 31.309 -4.654 1.00 26.14 64 GLY A O 1
ATOM 480 N N . ASP A 1 65 ? 33.703 31.486 -6.262 1.00 29.19 65 ASP A N 1
ATOM 481 C CA . ASP A 1 65 ? 34.634 30.463 -5.791 1.00 29.19 65 ASP A CA 1
ATOM 482 C C . ASP A 1 65 ? 35.378 30.854 -4.504 1.00 29.19 65 ASP A C 1
ATOM 484 O O . ASP A 1 65 ? 35.738 32.014 -4.307 1.00 29.19 65 ASP A O 1
ATOM 488 N N . GLN A 1 66 ? 35.709 29.865 -3.668 1.00 26.55 66 GLN A N 1
ATOM 489 C CA . GLN A 1 66 ? 37.092 29.378 -3.509 1.00 26.55 66 GLN A CA 1
ATOM 490 C C . GLN A 1 66 ? 37.149 28.161 -2.561 1.00 26.55 66 GLN A C 1
ATOM 492 O O . GLN A 1 66 ? 36.145 27.765 -1.969 1.00 26.55 66 GLN A O 1
ATOM 497 N N . ALA A 1 67 ? 38.315 27.512 -2.483 1.00 24.92 67 ALA A N 1
ATOM 498 C CA . ALA A 1 67 ? 38.499 26.226 -1.813 1.00 24.92 67 ALA A CA 1
ATOM 499 C C . ALA A 1 67 ? 38.478 26.301 -0.270 1.00 24.92 67 ALA A C 1
ATOM 501 O O . ALA A 1 67 ? 38.934 27.268 0.335 1.00 24.92 67 ALA A O 1
ATOM 502 N N . GLY A 1 68 ? 38.015 25.218 0.361 1.00 24.81 68 GLY A N 1
ATOM 503 C CA . GLY A 1 68 ? 38.042 24.984 1.809 1.00 24.81 68 GLY A CA 1
ATOM 504 C C . GLY A 1 68 ? 37.795 23.500 2.106 1.00 24.81 68 GLY A C 1
ATOM 505 O O . GLY A 1 68 ? 37.075 22.839 1.358 1.00 24.81 68 GLY A O 1
ATOM 506 N N . VAL A 1 69 ? 38.441 22.946 3.137 1.00 24.09 69 VAL A N 1
ATOM 507 C CA . VAL A 1 69 ? 38.618 21.490 3.314 1.00 24.09 69 VAL A CA 1
ATOM 508 C C . VAL A 1 69 ? 38.479 21.092 4.793 1.00 24.09 69 VAL A C 1
ATOM 510 O O . VAL A 1 69 ? 39.106 21.731 5.630 1.00 24.09 69 VAL A O 1
ATOM 513 N N . ILE A 1 70 ? 37.767 19.977 5.068 1.00 24.53 70 ILE A N 1
ATOM 514 C CA . ILE A 1 70 ? 37.774 19.179 6.330 1.00 24.53 70 ILE A CA 1
ATOM 515 C C . ILE A 1 70 ? 37.126 19.831 7.588 1.00 24.53 70 ILE A C 1
ATOM 517 O O . ILE A 1 70 ? 37.245 21.038 7.771 1.00 24.53 70 ILE A O 1
ATOM 521 N N . PRO A 1 71 ? 36.504 19.068 8.529 1.00 33.47 71 PRO A N 1
ATOM 522 C CA . PRO A 1 71 ? 35.882 17.732 8.454 1.00 33.47 71 PRO A CA 1
ATOM 523 C C . PRO A 1 71 ? 34.463 17.661 9.087 1.00 33.47 71 PRO A C 1
ATOM 525 O O . PRO A 1 71 ? 33.891 18.645 9.546 1.00 33.47 71 PRO A O 1
ATOM 528 N N . SER A 1 72 ? 33.914 16.445 9.178 1.00 26.92 72 SER A N 1
ATOM 529 C CA . SER A 1 72 ? 32.833 16.076 10.104 1.00 26.92 72 SER A CA 1
ATOM 530 C C . SER A 1 72 ? 33.297 15.978 11.566 1.00 26.92 72 SER A C 1
ATOM 532 O O . SER A 1 72 ? 34.395 15.485 11.819 1.00 26.92 72 SER A O 1
ATOM 534 N N . LEU A 1 73 ? 32.399 16.249 12.517 1.00 27.33 73 LEU A N 1
ATOM 535 C CA . LEU A 1 73 ? 32.425 15.653 13.861 1.00 27.33 73 LEU A CA 1
ATOM 536 C C . LEU A 1 73 ? 31.009 15.248 14.293 1.00 27.33 73 LEU A C 1
ATOM 538 O O . LEU A 1 73 ? 30.018 15.765 13.778 1.00 27.33 73 LEU A O 1
ATOM 542 N N . ALA A 1 74 ? 30.934 14.302 15.225 1.00 25.94 74 ALA A N 1
ATOM 543 C CA . ALA A 1 74 ? 29.704 13.760 15.789 1.00 25.94 74 ALA A CA 1
ATOM 544 C C . ALA A 1 74 ? 29.822 13.662 17.317 1.00 25.94 74 ALA A C 1
ATOM 546 O O . ALA A 1 74 ? 30.933 13.669 17.844 1.00 25.94 74 ALA A O 1
ATOM 547 N N . GLY A 1 75 ? 28.684 13.477 17.990 1.00 24.83 75 GLY A N 1
ATOM 548 C CA . GLY A 1 75 ? 28.626 13.028 19.382 1.00 24.83 75 GLY A CA 1
ATOM 549 C C . GLY A 1 75 ? 28.128 14.069 20.386 1.00 24.83 75 GLY A C 1
ATOM 550 O O . GLY A 1 75 ? 28.545 15.219 20.351 1.00 24.83 75 GLY A O 1
ATOM 551 N N . GLU A 1 76 ? 27.290 13.573 21.305 1.00 28.00 76 GLU A N 1
ATOM 552 C CA . GLU A 1 76 ? 27.100 14.070 22.679 1.00 28.00 76 GLU A CA 1
ATOM 553 C C . GLU A 1 76 ? 26.486 15.485 22.854 1.00 28.00 76 GLU A C 1
ATOM 555 O O . GLU A 1 76 ? 26.451 16.314 21.953 1.00 28.00 76 GLU A O 1
ATOM 560 N N . GLY A 1 77 ? 25.876 15.820 23.994 1.00 23.97 77 GLY A N 1
ATOM 561 C CA . GLY A 1 77 ? 25.539 14.992 25.157 1.00 23.97 77 GLY A CA 1
ATOM 562 C C . GLY A 1 77 ? 25.426 15.856 26.416 1.00 23.97 77 GLY A C 1
ATOM 563 O O . GLY A 1 77 ? 26.348 16.599 26.721 1.00 23.97 77 GLY A O 1
ATOM 564 N N . MET A 1 78 ? 24.309 15.742 27.151 1.00 24.50 78 MET A N 1
ATOM 565 C CA . MET A 1 78 ? 23.963 16.577 28.323 1.00 24.50 78 MET A CA 1
ATOM 566 C C . MET A 1 78 ? 23.812 18.094 28.006 1.00 24.50 78 MET A C 1
ATOM 568 O O . MET A 1 78 ? 24.287 18.597 26.999 1.00 24.50 78 MET A O 1
ATOM 572 N N . GLY A 1 79 ? 23.090 18.913 28.777 1.00 23.53 79 GLY A N 1
ATOM 573 C CA . GLY A 1 79 ? 22.146 18.597 29.853 1.00 23.53 79 GLY A CA 1
ATOM 574 C C . GLY A 1 79 ? 22.604 19.007 31.253 1.00 23.53 79 GLY A C 1
ATOM 575 O O . GLY A 1 79 ? 23.084 18.159 31.992 1.00 23.53 79 GLY A O 1
ATOM 576 N N . ILE A 1 80 ? 22.369 20.266 31.642 1.00 24.38 80 ILE A N 1
ATOM 577 C CA . ILE A 1 80 ? 22.249 20.727 33.041 1.00 24.38 80 ILE A CA 1
ATOM 578 C C . ILE A 1 80 ? 21.490 22.068 33.069 1.00 24.38 80 ILE A C 1
ATOM 580 O O . ILE A 1 80 ? 21.449 22.789 32.072 1.00 24.38 80 ILE A O 1
ATOM 584 N N . ALA A 1 81 ? 20.825 22.368 34.187 1.00 24.75 81 ALA A N 1
ATOM 585 C CA . ALA A 1 81 ? 20.012 23.572 34.375 1.00 24.75 81 ALA A CA 1
ATOM 586 C C . ALA A 1 81 ? 20.783 24.703 35.079 1.00 24.75 81 ALA A C 1
ATOM 588 O O . ALA A 1 81 ? 21.764 24.450 35.773 1.00 24.75 81 ALA A O 1
ATOM 589 N N . LEU A 1 82 ? 20.261 25.932 35.006 1.00 25.36 82 LEU A N 1
ATOM 590 C CA . LEU A 1 82 ? 20.561 27.000 35.966 1.00 25.36 82 LEU A CA 1
ATOM 591 C C . LEU A 1 82 ? 19.319 27.874 36.197 1.00 25.36 82 LEU A C 1
ATOM 593 O O . LEU A 1 82 ? 18.604 28.200 35.250 1.00 25.36 82 LEU A O 1
ATOM 597 N N . ALA A 1 83 ? 19.051 28.230 37.457 1.00 26.23 83 ALA A N 1
ATOM 598 C CA . ALA A 1 83 ? 17.913 29.060 37.852 1.00 26.23 83 ALA A CA 1
ATOM 599 C C . ALA A 1 83 ? 18.212 29.862 39.136 1.00 26.23 83 ALA A C 1
ATOM 601 O O . ALA A 1 83 ? 18.181 29.319 40.238 1.00 26.23 83 ALA A O 1
ATOM 602 N N . SER A 1 84 ? 18.480 31.160 38.974 1.00 28.09 84 SER A N 1
ATOM 603 C CA . SER A 1 84 ? 18.632 32.196 40.014 1.00 28.09 84 SER A CA 1
ATOM 604 C C . SER A 1 84 ? 18.845 33.560 39.315 1.00 28.09 84 SER A C 1
ATOM 606 O O . SER A 1 84 ? 19.292 33.584 38.173 1.00 28.09 84 SER A O 1
ATOM 608 N N . GLY A 1 85 ? 18.526 34.732 39.880 1.00 25.39 85 GLY A N 1
ATOM 609 C CA . GLY A 1 85 ? 17.712 35.021 41.066 1.00 25.39 85 GLY A CA 1
ATOM 610 C C . GLY A 1 85 ? 17.613 36.534 41.379 1.00 25.39 85 GLY A C 1
ATOM 611 O O . GLY A 1 85 ? 18.637 37.191 41.443 1.00 25.39 85 GLY A O 1
ATOM 612 N N . ILE A 1 86 ? 16.380 37.024 41.600 1.00 26.69 86 ILE A N 1
ATOM 613 C CA . ILE A 1 86 ? 15.910 37.978 42.649 1.00 26.69 86 ILE A CA 1
ATOM 614 C C . ILE A 1 86 ? 16.577 39.381 42.834 1.00 26.69 86 ILE A C 1
ATOM 616 O O . ILE A 1 86 ? 17.790 39.504 42.893 1.00 26.69 86 ILE A O 1
ATOM 620 N N . SER A 1 87 ? 15.717 40.388 43.129 1.00 26.67 87 SER A N 1
ATOM 621 C CA . SER A 1 87 ? 15.944 41.725 43.769 1.00 26.67 87 SER A CA 1
ATOM 622 C C . SER A 1 87 ? 15.779 42.937 42.818 1.00 26.67 87 SER A C 1
ATOM 624 O O . SER A 1 87 ? 16.552 43.093 41.884 1.00 26.67 87 SER A O 1
ATOM 626 N N . ALA A 1 88 ? 14.663 43.691 42.847 1.00 27.61 88 ALA A N 1
ATOM 627 C CA . ALA A 1 88 ? 14.318 44.840 43.731 1.00 27.61 88 ALA A CA 1
ATOM 628 C C . ALA A 1 88 ? 15.242 46.075 43.519 1.00 27.61 88 ALA A C 1
ATOM 630 O O . ALA A 1 88 ? 16.435 45.969 43.770 1.00 27.61 88 ALA A O 1
ATOM 631 N N . ALA A 1 89 ? 14.799 47.170 42.864 1.00 28.06 89 ALA A N 1
ATOM 632 C CA . ALA A 1 89 ? 13.893 48.266 43.315 1.00 28.06 89 ALA A CA 1
ATOM 633 C C . ALA A 1 89 ? 14.599 49.260 44.278 1.00 28.06 89 ALA A C 1
ATOM 635 O O . ALA A 1 89 ? 15.119 48.818 45.294 1.00 28.06 89 ALA A O 1
ATOM 636 N N . ASP A 1 90 ? 14.737 50.569 43.993 1.00 28.53 90 ASP A N 1
ATOM 637 C CA . ASP A 1 90 ? 13.708 51.638 44.110 1.00 28.53 90 ASP A CA 1
ATOM 638 C C . ASP A 1 90 ? 14.248 53.035 43.622 1.00 28.53 90 ASP A C 1
ATOM 640 O O . ASP A 1 90 ? 15.455 53.181 43.452 1.00 28.53 90 ASP A O 1
ATOM 644 N N . ALA A 1 91 ? 13.378 54.061 43.496 1.00 27.55 91 ALA A N 1
ATOM 645 C CA . ALA A 1 91 ? 13.625 55.534 43.520 1.00 27.55 91 ALA A CA 1
ATOM 646 C C . ALA A 1 91 ? 14.588 56.237 42.495 1.00 27.55 91 ALA A C 1
ATOM 648 O O . ALA A 1 91 ? 15.372 55.593 41.815 1.00 27.55 91 ALA A O 1
ATOM 649 N N . CYS A 1 92 ? 14.668 57.586 42.354 1.00 24.16 92 CYS A N 1
ATOM 650 C CA . CYS A 1 92 ? 13.655 58.680 42.273 1.00 24.16 92 CYS A CA 1
ATOM 651 C C . CYS A 1 92 ? 14.313 60.070 41.948 1.00 24.16 92 CYS A C 1
ATOM 653 O O . CYS A 1 92 ? 15.200 60.467 42.695 1.00 24.16 92 CYS A O 1
ATOM 655 N N . LEU A 1 93 ? 13.801 60.853 40.963 1.00 27.91 93 LEU A N 1
ATOM 656 C CA . LEU A 1 93 ? 14.053 62.312 40.678 1.00 27.91 93 LEU A CA 1
ATOM 657 C C . LEU A 1 93 ? 15.529 62.774 40.413 1.00 27.91 93 LEU A C 1
ATOM 659 O O . LEU A 1 93 ? 16.456 62.262 41.016 1.00 27.91 93 LEU A O 1
ATOM 663 N N . ARG A 1 94 ? 15.867 63.786 39.580 1.00 29.22 94 ARG A N 1
ATOM 664 C CA . ARG A 1 94 ? 15.298 65.154 39.425 1.00 29.22 94 ARG A CA 1
ATOM 665 C C . ARG A 1 94 ? 15.951 65.948 38.247 1.00 29.22 94 ARG A C 1
ATOM 667 O O . ARG A 1 94 ? 17.060 65.610 37.863 1.00 29.22 94 ARG A O 1
ATOM 674 N N . ASP A 1 95 ? 15.313 67.057 37.829 1.00 30.25 95 ASP A N 1
ATOM 675 C CA . ASP A 1 95 ? 15.826 68.256 37.095 1.00 30.25 95 ASP A CA 1
ATOM 676 C C . ASP A 1 95 ? 16.504 68.154 35.690 1.00 30.25 95 ASP A C 1
ATOM 678 O O . ASP A 1 95 ? 17.090 67.140 35.349 1.00 30.25 95 ASP A O 1
ATOM 682 N N . ALA A 1 96 ? 16.557 69.200 34.829 1.00 31.38 96 ALA A N 1
ATOM 683 C CA . ALA A 1 96 ? 15.631 70.321 34.510 1.00 31.38 96 ALA A CA 1
ATOM 684 C C . ALA A 1 96 ? 16.157 71.217 33.333 1.00 31.38 96 ALA A C 1
ATOM 686 O O . ALA A 1 96 ? 17.360 71.276 33.104 1.00 31.38 96 ALA A O 1
ATOM 687 N N . ARG A 1 97 ? 15.272 72.066 32.745 1.00 31.83 97 ARG A N 1
ATOM 688 C CA . ARG A 1 97 ? 15.540 73.272 31.879 1.00 31.83 97 ARG A CA 1
ATOM 689 C C . ARG A 1 97 ? 15.934 72.996 30.401 1.00 31.83 97 ARG A C 1
ATOM 691 O O . ARG A 1 97 ? 16.558 71.987 30.132 1.00 31.83 97 ARG A O 1
ATOM 698 N N . ARG A 1 98 ? 15.652 73.852 29.389 1.00 34.09 98 ARG A N 1
ATOM 699 C CA . ARG A 1 98 ? 14.788 75.066 29.210 1.00 34.09 98 ARG A CA 1
ATOM 700 C C . ARG A 1 98 ? 14.609 75.369 27.693 1.00 34.09 98 ARG A C 1
ATOM 702 O O . ARG A 1 98 ? 15.557 75.153 26.950 1.00 34.09 98 ARG A O 1
ATOM 709 N N . GLY A 1 99 ? 13.494 75.981 27.251 1.00 26.14 99 GLY A N 1
ATOM 710 C CA . GLY A 1 99 ? 13.318 76.468 25.858 1.00 26.14 99 GLY A CA 1
ATOM 711 C C . GLY A 1 99 ? 12.085 77.374 25.618 1.00 26.14 99 GLY A C 1
ATOM 712 O O . GLY A 1 99 ? 11.011 77.092 26.128 1.00 26.14 99 GLY A O 1
ATOM 713 N N . TRP A 1 100 ? 12.284 78.483 24.894 1.00 27.08 100 TRP A N 1
ATOM 714 C CA . TRP A 1 100 ? 11.391 79.617 24.527 1.00 27.08 100 TRP A CA 1
ATOM 715 C C . TRP A 1 100 ? 10.258 79.273 23.508 1.00 27.08 100 TRP A C 1
ATOM 717 O O . TRP A 1 100 ? 10.353 78.208 22.915 1.00 27.08 100 TRP A O 1
ATOM 727 N N . ARG A 1 101 ? 9.257 80.108 23.111 1.00 33.41 101 ARG A N 1
ATOM 728 C CA . ARG A 1 101 ? 8.471 81.284 23.632 1.00 33.41 101 ARG A CA 1
ATOM 729 C C . ARG A 1 101 ? 7.288 81.599 22.643 1.00 33.41 101 ARG A C 1
ATOM 731 O O . ARG A 1 101 ? 7.470 81.399 21.454 1.00 33.41 101 ARG A O 1
ATOM 738 N N . ALA A 1 102 ? 6.191 82.214 23.135 1.00 30.80 102 ALA A N 1
ATOM 739 C CA . ALA A 1 102 ? 5.217 83.140 22.468 1.00 30.80 102 ALA A CA 1
ATOM 740 C C . ALA A 1 102 ? 4.243 82.711 21.309 1.00 30.80 102 ALA A C 1
ATOM 742 O O . ALA A 1 102 ? 4.649 82.638 20.157 1.00 30.80 102 ALA A O 1
ATOM 743 N N . GLU A 1 103 ? 2.948 82.493 21.638 1.00 31.66 103 GLU A N 1
ATOM 744 C CA . GLU A 1 103 ? 1.711 83.319 21.368 1.00 31.66 103 GLU A CA 1
ATOM 745 C C . GLU A 1 103 ? 1.513 84.219 20.097 1.00 31.66 103 GLU A C 1
ATOM 747 O O . GLU A 1 103 ? 2.524 84.667 19.558 1.00 31.66 103 GLU A O 1
ATOM 752 N N . PRO A 1 104 ? 0.262 84.640 19.679 1.00 54.75 104 PRO A N 1
ATOM 753 C CA . PRO A 1 104 ? -1.104 84.428 20.246 1.00 54.75 104 PRO A CA 1
ATOM 754 C C . PRO A 1 104 ? -2.230 84.017 19.185 1.00 54.75 104 PRO A C 1
ATOM 756 O O . PRO A 1 104 ? -1.890 83.153 18.382 1.00 54.75 104 PRO A O 1
ATOM 759 N N . PRO A 1 105 ? -3.551 84.432 19.160 1.00 64.94 105 PRO A N 1
ATOM 760 C CA . PRO A 1 105 ? -4.704 83.577 18.739 1.00 64.94 105 PRO A CA 1
ATOM 761 C C . PRO A 1 105 ? -5.420 84.100 17.433 1.00 64.94 105 PRO A C 1
ATOM 763 O O . PRO A 1 105 ? -4.618 84.336 16.531 1.00 64.94 105 PRO A O 1
ATOM 766 N N . PRO A 1 106 ? -6.770 84.319 17.190 1.00 60.25 106 PRO A N 1
ATOM 767 C CA . PRO A 1 106 ? -8.001 84.538 18.027 1.00 60.25 106 PRO A CA 1
ATOM 768 C C . PRO A 1 106 ? -9.346 83.845 17.542 1.00 60.25 106 PRO A C 1
ATOM 770 O O . PRO A 1 106 ? -9.312 83.001 16.658 1.00 60.25 106 PRO A O 1
ATOM 773 N N . VAL A 1 107 ? -10.525 84.262 18.089 1.00 34.31 107 VAL A N 1
ATOM 774 C CA . VAL A 1 107 ? -11.975 84.056 17.681 1.00 34.31 107 VAL A CA 1
ATOM 775 C C . VAL A 1 107 ? -12.575 82.611 17.592 1.00 34.31 107 VAL A C 1
ATOM 777 O O . VAL A 1 107 ? -11.861 81.673 17.284 1.00 34.31 107 VAL A O 1
ATOM 780 N N . ALA A 1 108 ? -13.874 82.314 17.854 1.00 31.83 108 ALA A N 1
ATOM 781 C CA . ALA A 1 108 ? -15.074 83.137 18.148 1.00 31.83 108 ALA A CA 1
ATOM 782 C C . ALA A 1 108 ? -16.165 82.472 19.061 1.00 31.83 108 ALA A C 1
ATOM 784 O O . ALA A 1 108 ? -16.295 81.255 19.096 1.00 31.83 108 ALA A O 1
ATOM 785 N N . ALA A 1 109 ? -16.939 83.331 19.759 1.00 33.03 109 ALA A N 1
ATOM 786 C CA . ALA A 1 109 ? -18.406 83.388 20.045 1.00 33.03 109 ALA A CA 1
ATOM 787 C C . ALA A 1 109 ? -19.376 82.169 19.849 1.00 33.03 109 ALA A C 1
ATOM 789 O O . ALA A 1 109 ? -19.184 81.377 18.939 1.00 33.03 109 ALA A O 1
ATOM 790 N N . SER A 1 110 ? -20.535 82.026 20.546 1.00 36.72 110 SER A N 1
ATOM 791 C CA . SER A 1 110 ? -21.119 82.720 21.736 1.00 36.72 110 SER A CA 1
ATOM 792 C C . SER A 1 110 ? -22.488 82.152 22.232 1.00 36.72 110 SER A C 1
ATOM 794 O O . SER A 1 110 ? -23.352 81.902 21.400 1.00 36.72 110 SER A O 1
ATOM 796 N N . ALA A 1 111 ? -22.733 82.183 23.563 1.00 38.50 111 ALA A N 1
ATOM 797 C CA . ALA A 1 111 ? -24.040 82.312 24.285 1.00 38.50 111 ALA A CA 1
ATOM 798 C C . ALA A 1 111 ? -25.130 81.196 24.120 1.00 38.50 111 ALA A C 1
ATOM 800 O O . ALA A 1 111 ? -24.970 80.318 23.286 1.00 38.50 111 ALA A O 1
ATOM 801 N N . GLN A 1 112 ? -26.228 81.073 24.905 1.00 36.97 112 GLN A N 1
ATOM 802 C CA . GLN A 1 112 ? -26.902 81.888 25.959 1.00 36.97 112 GLN A CA 1
ATOM 803 C C . GLN A 1 112 ? -27.323 81.012 27.193 1.00 36.97 112 GLN A C 1
ATOM 805 O O . GLN A 1 112 ? -27.602 79.834 27.019 1.00 36.97 112 GLN A O 1
ATOM 810 N N . ILE A 1 113 ? -27.149 81.446 28.462 1.00 38.84 113 ILE A N 1
ATOM 811 C CA . ILE A 1 113 ? -28.125 82.056 29.434 1.00 38.84 113 ILE A CA 1
ATOM 812 C C . ILE A 1 113 ? -29.303 81.132 29.874 1.00 38.84 113 ILE A C 1
ATOM 814 O O . ILE A 1 113 ? -30.005 80.614 29.021 1.00 38.84 113 ILE A O 1
ATOM 818 N N . GLY A 1 114 ? -29.636 80.943 31.170 1.00 31.09 114 GLY A N 1
ATOM 819 C CA . GLY A 1 114 ? -28.973 81.368 32.425 1.00 31.09 114 GLY A CA 1
ATOM 820 C C . GLY A 1 114 ? -29.862 81.322 33.702 1.00 31.09 114 GLY A C 1
ATOM 821 O O . GLY A 1 114 ? -31.009 80.903 33.639 1.00 31.09 114 GLY A O 1
ATOM 822 N N . ALA A 1 115 ? -29.317 81.845 34.821 1.00 37.44 115 ALA A N 1
ATOM 823 C CA . ALA A 1 115 ? -29.980 82.356 36.054 1.00 37.44 115 ALA A CA 1
ATOM 824 C C . ALA A 1 115 ? -30.710 81.396 37.052 1.00 37.44 115 ALA A C 1
ATOM 826 O O . ALA A 1 115 ? -31.367 80.453 36.642 1.00 37.44 115 ALA A O 1
ATOM 827 N N . ALA A 1 116 ? -30.716 81.617 38.388 1.00 38.34 116 ALA A N 1
ATOM 828 C CA . ALA A 1 116 ? -29.852 82.433 39.279 1.00 38.34 116 ALA A CA 1
ATOM 829 C C . ALA A 1 116 ? -30.121 82.188 40.803 1.00 38.34 116 ALA A C 1
ATOM 831 O O . ALA A 1 116 ? -31.277 82.039 41.178 1.00 38.34 116 ALA A O 1
ATOM 832 N N . ARG A 1 117 ? -29.082 82.361 41.664 1.00 37.41 117 ARG A N 1
ATOM 833 C CA . ARG A 1 117 ? -29.119 82.673 43.138 1.00 37.41 117 ARG A CA 1
ATOM 834 C C . ARG A 1 117 ? -29.715 81.586 44.082 1.00 37.41 117 ARG A C 1
ATOM 836 O O . ARG A 1 117 ? -30.503 80.771 43.640 1.00 37.41 117 ARG A O 1
ATOM 843 N N . CYS A 1 118 ? -29.417 81.472 45.391 1.00 31.41 118 CYS A N 1
ATOM 844 C CA . CYS A 1 118 ? -28.423 82.029 46.353 1.00 31.41 118 CYS A CA 1
ATOM 845 C C . CYS A 1 118 ? -28.443 81.146 47.650 1.00 31.41 118 CYS A C 1
ATOM 847 O O . CYS A 1 118 ? -29.373 80.363 47.794 1.00 31.41 118 CYS A O 1
ATOM 849 N N . ALA A 1 119 ? -27.611 81.283 48.703 1.00 35.88 119 ALA A N 1
ATOM 850 C CA . ALA A 1 119 ? -26.170 81.575 48.880 1.00 35.88 119 ALA A CA 1
ATOM 851 C C . ALA A 1 119 ? -25.805 81.594 50.402 1.00 35.88 119 ALA A C 1
ATOM 853 O O . ALA A 1 119 ? -26.670 81.930 51.203 1.00 35.88 119 ALA A O 1
ATOM 854 N N . ARG A 1 120 ? -24.512 81.397 50.762 1.00 35.00 120 ARG A N 1
ATOM 855 C CA . ARG A 1 120 ? -23.870 81.556 52.115 1.00 35.00 120 ARG A CA 1
ATOM 856 C C . ARG A 1 120 ? -24.206 80.479 53.185 1.00 35.00 120 ARG A C 1
ATOM 858 O O . ARG A 1 120 ? -25.309 79.958 53.177 1.00 35.00 120 ARG A O 1
ATOM 865 N N . ALA A 1 121 ? -23.336 80.134 54.155 1.00 33.56 121 ALA A N 1
ATOM 866 C CA . ALA A 1 121 ? -21.865 80.275 54.281 1.00 33.56 121 ALA A CA 1
ATOM 867 C C . ALA A 1 121 ? -21.265 79.363 55.399 1.00 33.56 121 ALA A C 1
ATOM 869 O O . ALA A 1 121 ? -21.964 78.983 56.328 1.00 33.56 121 ALA A O 1
ATOM 870 N N . CYS A 1 122 ? -19.964 79.063 55.265 1.00 31.55 122 CYS A N 1
ATOM 871 C CA . CYS A 1 122 ? -18.896 78.744 56.244 1.00 31.55 122 CYS A CA 1
ATOM 872 C C . CYS A 1 122 ? -19.178 78.276 57.708 1.00 31.55 122 CYS A C 1
ATOM 874 O O . CYS A 1 122 ? -19.646 79.071 58.511 1.00 31.55 122 CYS A O 1
ATOM 876 N N . ASP A 1 123 ? -18.682 77.066 58.055 1.00 30.48 123 ASP A N 1
ATOM 877 C CA . ASP A 1 123 ? -17.501 76.783 58.938 1.00 30.48 123 ASP A CA 1
ATOM 878 C C . ASP A 1 123 ? -17.423 77.273 60.434 1.00 30.48 123 ASP A C 1
ATOM 880 O O . ASP A 1 123 ? -18.014 78.287 60.785 1.00 30.48 123 ASP A O 1
ATOM 884 N N . PRO A 1 124 ? -16.550 76.704 61.321 1.00 60.81 124 PRO A N 1
ATOM 885 C CA . PRO A 1 124 ? -16.280 75.272 61.557 1.00 60.81 124 PRO A CA 1
ATOM 886 C C . PRO A 1 124 ? -16.341 74.761 63.059 1.00 60.81 124 PRO A C 1
ATOM 888 O O . PRO A 1 124 ? -17.451 74.505 63.513 1.00 60.81 124 PRO A O 1
ATOM 891 N N . PRO A 1 125 ? -15.263 74.429 63.839 1.00 59.22 125 PRO A N 1
ATOM 892 C CA . PRO A 1 125 ? -15.093 73.049 64.365 1.00 59.22 125 PRO A CA 1
ATOM 893 C C . PRO A 1 125 ? -14.710 72.868 65.871 1.00 59.22 125 PRO A C 1
ATOM 895 O O . PRO A 1 125 ? -14.182 73.789 66.486 1.00 59.22 125 PRO A O 1
ATOM 898 N N . ARG A 1 126 ? -14.776 71.618 66.404 1.00 36.69 126 ARG A N 1
ATOM 899 C CA . ARG A 1 126 ? -13.707 70.873 67.172 1.00 36.69 126 ARG A CA 1
ATOM 900 C C . ARG A 1 126 ? -14.171 69.929 68.317 1.00 36.69 126 ARG A C 1
ATOM 902 O O . ARG A 1 126 ? -14.799 70.350 69.270 1.00 36.69 126 ARG A O 1
ATOM 909 N N . LYS A 1 127 ? -13.616 68.702 68.275 1.00 36.34 127 LYS A N 1
ATOM 910 C CA . LYS A 1 127 ? -12.986 67.876 69.350 1.00 36.34 127 LYS A CA 1
ATOM 911 C C . LYS A 1 127 ? -13.666 67.587 70.723 1.00 36.34 127 LYS A C 1
ATOM 913 O O . LYS A 1 127 ? -13.816 68.475 71.545 1.00 36.34 127 LYS A O 1
ATOM 918 N N . ARG A 1 128 ? -13.602 66.274 71.047 1.00 34.22 128 ARG A N 1
ATOM 919 C CA . ARG A 1 128 ? -13.170 65.597 72.312 1.00 34.22 128 ARG A CA 1
ATOM 920 C C . ARG A 1 128 ? -14.194 65.167 73.398 1.00 34.22 128 ARG A C 1
ATOM 922 O O . ARG A 1 128 ? -14.888 65.982 73.976 1.00 34.22 128 ARG A O 1
ATOM 929 N N . VAL A 1 129 ? -14.002 63.893 73.796 1.00 36.69 129 VAL A N 1
ATOM 930 C CA . VAL A 1 129 ? -14.032 63.304 75.165 1.00 36.69 129 VAL A CA 1
ATOM 931 C C . VAL A 1 129 ? -15.380 62.917 75.814 1.00 36.69 129 VAL A C 1
ATOM 933 O O . VAL A 1 129 ? -16.179 63.752 76.201 1.00 36.69 129 VAL A O 1
ATOM 936 N N . ILE A 1 130 ? -15.523 61.592 75.986 1.00 39.47 130 ILE A N 1
ATOM 937 C CA . ILE A 1 130 ? -16.009 60.820 77.156 1.00 39.47 130 ILE A CA 1
ATOM 938 C C . ILE A 1 130 ? -17.035 61.489 78.093 1.00 39.47 130 ILE A C 1
ATOM 940 O O . ILE A 1 130 ? -16.652 62.314 78.915 1.00 39.47 130 ILE A O 1
ATOM 944 N N . ALA A 1 131 ? -18.262 60.949 78.120 1.00 35.53 131 ALA A N 1
ATOM 945 C CA . ALA A 1 131 ? -18.894 60.359 79.317 1.00 35.53 131 ALA A CA 1
ATOM 946 C C . ALA A 1 131 ? -20.255 59.707 78.973 1.00 35.53 131 ALA A C 1
ATOM 948 O O . ALA A 1 131 ? -20.888 60.059 77.979 1.00 35.53 131 ALA A O 1
ATOM 949 N N . GLY A 1 132 ? -20.706 58.763 79.805 1.00 31.20 132 GLY A N 1
ATOM 950 C CA . GLY A 1 132 ? -22.138 58.471 80.000 1.00 31.20 132 GLY A CA 1
ATOM 951 C C . GLY A 1 132 ? -22.633 59.144 81.295 1.00 31.20 132 GLY A C 1
ATOM 952 O O . GLY A 1 132 ? -21.920 60.005 81.809 1.00 31.20 132 GLY A O 1
ATOM 953 N N . PRO A 1 133 ? -23.762 58.729 81.905 1.00 54.41 133 PRO A N 1
ATOM 954 C CA . PRO A 1 133 ? -24.683 57.659 81.512 1.00 54.41 133 PRO A CA 1
ATOM 955 C C . PRO A 1 133 ? -26.150 58.167 81.467 1.00 54.41 133 PRO A C 1
ATOM 957 O O . PRO A 1 133 ? -26.393 59.361 81.336 1.00 54.41 133 PRO A O 1
ATOM 960 N N . SER A 1 134 ? -27.112 57.249 81.646 1.00 36.34 134 SER A N 1
ATOM 961 C CA . SER A 1 134 ? -28.426 57.416 82.312 1.00 36.34 134 SER A CA 1
ATOM 962 C C . SER A 1 134 ? -29.611 56.868 81.506 1.00 36.34 134 SER A C 1
ATOM 964 O O . SER A 1 134 ? -29.643 56.905 80.278 1.00 36.34 134 SER A O 1
ATOM 966 N N . MET A 1 135 ? -30.589 56.319 82.229 1.00 40.09 135 MET A N 1
ATOM 967 C CA . MET A 1 135 ? -31.802 55.709 81.684 1.00 40.09 135 MET A CA 1
ATOM 968 C C . MET A 1 135 ? -32.904 56.749 81.451 1.00 40.09 135 MET A C 1
ATOM 970 O O . MET A 1 135 ? -33.143 57.603 82.301 1.00 40.09 135 MET A O 1
ATOM 974 N N . ALA A 1 136 ? -33.693 56.567 80.392 1.00 39.66 136 ALA A N 1
ATOM 975 C CA . ALA A 1 136 ? -35.051 57.104 80.299 1.00 39.66 136 ALA A CA 1
ATOM 976 C C . ALA A 1 136 ? -35.988 56.036 79.710 1.00 39.66 136 ALA A C 1
ATOM 978 O O . ALA A 1 136 ? -35.588 55.249 78.851 1.00 39.66 136 ALA A O 1
ATOM 979 N N . ARG A 1 137 ? -37.223 55.956 80.219 1.00 36.53 137 ARG A N 1
ATOM 980 C CA . ARG A 1 137 ? -38.162 54.867 79.900 1.00 36.53 137 ARG A CA 1
ATOM 981 C C . ARG A 1 137 ? -38.920 55.074 78.586 1.00 36.53 137 ARG A C 1
ATOM 983 O O . ARG A 1 137 ? -39.187 56.188 78.152 1.00 36.53 137 ARG A O 1
ATOM 990 N N . ALA A 1 138 ? -39.314 53.930 78.035 1.00 43.06 138 ALA A N 1
ATOM 991 C CA . ALA A 1 138 ? -40.195 53.710 76.897 1.00 43.06 138 ALA A CA 1
ATOM 992 C C . ALA A 1 138 ? -41.305 54.752 76.653 1.00 43.06 138 ALA A C 1
ATOM 994 O O . ALA A 1 138 ? -42.060 55.119 77.552 1.00 43.06 138 ALA A O 1
ATOM 995 N N . ARG A 1 139 ? -41.530 55.041 75.366 1.00 40.19 139 ARG A N 1
ATOM 996 C CA . ARG A 1 139 ? -42.848 55.405 74.835 1.00 40.19 139 ARG A CA 1
ATOM 997 C C . ARG A 1 139 ? -43.123 54.562 73.591 1.00 40.19 139 ARG A C 1
ATOM 999 O O . ARG A 1 139 ? -42.295 54.502 72.687 1.00 40.19 139 ARG A O 1
ATOM 1006 N N . THR A 1 140 ? -44.248 53.856 73.578 1.00 49.94 140 THR A N 1
ATOM 1007 C CA . THR A 1 140 ? -44.607 52.899 72.526 1.00 49.94 140 THR A CA 1
ATOM 1008 C C . THR A 1 140 ? -45.168 53.605 71.293 1.00 49.94 140 THR A C 1
ATOM 1010 O O . THR A 1 140 ? -46.111 54.387 71.384 1.00 49.94 140 THR A O 1
ATOM 1013 N N . SER A 1 141 ? -44.631 53.284 70.116 1.00 48.12 141 SER A N 1
ATOM 1014 C CA . SER A 1 141 ? -45.225 53.621 68.818 1.00 48.12 141 SER A CA 1
ATOM 1015 C C . SER A 1 141 ? -45.461 52.341 68.011 1.00 48.12 141 SER A C 1
ATOM 1017 O O . SER A 1 141 ? -44.747 51.348 68.156 1.00 48.12 141 SER A O 1
ATOM 1019 N N . ARG A 1 142 ? -46.540 52.319 67.220 1.00 48.47 142 ARG A N 1
ATOM 1020 C CA . ARG A 1 142 ? -47.025 51.104 66.541 1.00 48.47 142 ARG A CA 1
ATOM 1021 C C . ARG A 1 142 ? -46.129 50.790 65.342 1.00 48.47 142 ARG A C 1
ATOM 1023 O O . ARG A 1 142 ? -45.933 51.642 64.479 1.00 48.47 142 ARG A O 1
ATOM 1030 N N . SER A 1 143 ? -45.603 49.570 65.275 1.00 45.53 143 SER A N 1
ATOM 1031 C CA . SER A 1 143 ? -44.729 49.127 64.189 1.00 45.53 143 SER A CA 1
ATOM 1032 C C . SER A 1 143 ? -45.503 48.936 62.880 1.00 45.53 143 SER A C 1
ATOM 1034 O O . SER A 1 143 ? -46.388 48.089 62.772 1.00 45.53 143 SER A O 1
ATOM 1036 N N . ALA A 1 144 ? -45.133 49.699 61.850 1.00 52.97 144 ALA A N 1
ATOM 1037 C CA . ALA A 1 144 ? -45.518 49.392 60.477 1.00 52.97 144 ALA A CA 1
ATOM 1038 C C . ALA A 1 144 ? -44.733 48.157 59.977 1.00 52.97 144 ALA A C 1
ATOM 1040 O O . ALA A 1 144 ? -43.553 48.009 60.314 1.00 52.97 144 ALA A O 1
ATOM 1041 N N . PRO A 1 145 ? -45.337 47.259 59.176 1.00 49.94 145 PRO A N 1
ATOM 1042 C CA . PRO A 1 145 ? -44.653 46.066 58.688 1.00 49.94 145 PRO A CA 1
ATOM 1043 C C . PRO A 1 145 ? -43.538 46.426 57.696 1.00 49.94 145 PRO A C 1
ATOM 1045 O O . PRO A 1 145 ? -43.765 47.118 56.703 1.00 49.94 145 PRO A O 1
ATOM 1048 N N . ALA A 1 146 ? -42.328 45.922 57.946 1.00 54.44 146 ALA A N 1
ATOM 1049 C CA . ALA A 1 146 ? -41.159 46.196 57.113 1.00 54.44 146 ALA A CA 1
ATOM 1050 C C . ALA A 1 146 ? -41.340 45.700 55.657 1.00 54.44 146 ALA A C 1
ATOM 1052 O O . ALA A 1 146 ? -41.924 44.631 55.430 1.00 54.44 146 ALA A O 1
ATOM 1053 N N . PRO A 1 147 ? -40.810 46.421 54.648 1.00 51.38 147 PRO A N 1
ATOM 1054 C CA . PRO A 1 147 ? -40.999 46.072 53.243 1.00 51.38 147 PRO A CA 1
ATOM 1055 C C . PRO A 1 147 ? -40.336 44.728 52.901 1.00 51.38 147 PRO A C 1
ATOM 1057 O O . PRO A 1 147 ? -39.111 44.600 52.874 1.00 51.38 147 PRO A O 1
ATOM 1060 N N . ARG A 1 148 ? -41.156 43.711 52.592 1.00 56.72 148 ARG A N 1
ATOM 1061 C CA . ARG A 1 148 ? -40.690 42.372 52.189 1.00 56.72 148 ARG A CA 1
ATOM 1062 C C . ARG A 1 148 ? -39.711 42.468 51.010 1.00 56.72 148 ARG A C 1
ATOM 1064 O O . ARG A 1 148 ? -40.057 42.953 49.934 1.00 56.72 148 ARG A O 1
ATOM 1071 N N . SER A 1 149 ? -38.485 41.980 51.222 1.00 60.53 149 SER A N 1
ATOM 1072 C CA . SER A 1 149 ? -37.356 42.161 50.300 1.00 60.53 149 SER A CA 1
ATOM 1073 C C . SER A 1 149 ? -37.656 41.695 48.869 1.00 60.53 149 SER A C 1
ATOM 1075 O O . SER A 1 149 ? -37.782 40.498 48.590 1.00 60.53 149 SER A O 1
ATOM 1077 N N . ARG A 1 150 ? -37.673 42.654 47.930 1.00 63.91 150 ARG A N 1
ATOM 1078 C CA . ARG A 1 150 ? -37.821 42.409 46.482 1.00 63.91 150 ARG A CA 1
ATOM 1079 C C . ARG A 1 150 ? -36.708 41.503 45.923 1.00 63.91 150 ARG A C 1
ATOM 1081 O O . ARG A 1 150 ? -36.924 40.831 44.918 1.00 63.91 150 ARG A O 1
ATOM 1088 N N . TRP A 1 151 ? -35.550 41.438 46.588 1.00 65.94 151 TRP A N 1
ATOM 1089 C CA . TRP A 1 151 ? -34.413 40.591 46.207 1.00 65.94 151 TRP A CA 1
ATOM 1090 C C . TRP A 1 151 ? -34.706 39.096 46.405 1.00 65.94 151 TRP A C 1
ATOM 1092 O O . TRP A 1 151 ? -34.472 38.308 45.491 1.00 65.94 151 TRP A O 1
ATOM 1102 N N . ARG A 1 152 ? -35.342 38.703 47.524 1.00 73.56 152 ARG A N 1
ATOM 1103 C CA . ARG A 1 152 ? -35.779 37.306 47.735 1.00 73.56 152 ARG A CA 1
ATOM 1104 C C . ARG A 1 152 ? -36.788 36.857 46.671 1.00 73.56 152 ARG A C 1
ATOM 1106 O O . ARG A 1 152 ? -36.670 35.747 46.164 1.00 73.56 152 ARG A O 1
ATOM 1113 N N . ARG A 1 153 ? -37.729 37.728 46.270 1.00 77.69 153 ARG A N 1
ATOM 1114 C CA . ARG A 1 153 ? -38.676 37.430 45.176 1.00 77.69 153 ARG A CA 1
ATOM 1115 C C . ARG A 1 153 ? -37.961 37.242 43.832 1.00 77.69 153 ARG A C 1
ATOM 1117 O O . ARG A 1 153 ? -38.325 36.333 43.099 1.00 77.69 153 ARG A O 1
ATOM 1124 N N . ARG A 1 154 ? -36.934 38.049 43.526 1.00 80.38 154 ARG A N 1
ATOM 1125 C CA . ARG A 1 154 ? -36.103 37.865 42.319 1.00 80.38 154 ARG A CA 1
ATOM 1126 C C . ARG A 1 154 ? -35.387 36.512 42.323 1.00 80.38 154 ARG A C 1
ATOM 1128 O O . ARG A 1 154 ? -35.504 35.798 41.340 1.00 80.38 154 ARG A O 1
ATOM 1135 N N . ILE A 1 155 ? -34.743 36.124 43.428 1.00 84.25 155 ILE A N 1
ATOM 1136 C CA . ILE A 1 155 ? -34.060 34.819 43.542 1.00 84.25 155 ILE A CA 1
ATOM 1137 C C . ILE A 1 155 ? -35.032 33.653 43.326 1.00 84.25 155 ILE A C 1
ATOM 1139 O O . ILE A 1 155 ? -34.726 32.752 42.552 1.00 84.25 155 ILE A O 1
ATOM 1143 N N . VAL A 1 156 ? -36.212 33.682 43.957 1.00 85.62 156 VAL A N 1
ATOM 1144 C CA . VAL A 1 156 ? -37.227 32.625 43.785 1.00 85.62 156 VAL A CA 1
ATOM 1145 C C . VAL A 1 156 ? -37.708 32.543 42.333 1.00 85.62 156 VAL A C 1
ATOM 1147 O O . VAL A 1 156 ? -37.766 31.446 41.787 1.00 85.62 156 VAL A O 1
ATOM 1150 N N . VAL A 1 157 ? -37.972 33.678 41.676 1.00 85.94 157 VAL A N 1
ATOM 1151 C CA . VAL A 1 157 ? -38.383 33.703 40.261 1.00 85.94 157 VAL A CA 1
ATOM 1152 C C . VAL A 1 157 ? -37.261 33.213 39.338 1.00 85.94 157 VAL A C 1
ATOM 1154 O O . VAL A 1 157 ? -37.521 32.408 38.449 1.00 85.94 157 VAL A O 1
ATOM 1157 N N . THR A 1 158 ? -36.005 33.614 39.561 1.00 86.38 158 THR A N 1
ATOM 1158 C CA . THR A 1 158 ? -34.855 33.089 38.806 1.00 86.38 158 THR A CA 1
ATOM 1159 C C . THR A 1 158 ? -34.702 31.580 38.997 1.00 86.38 158 THR A C 1
ATOM 1161 O O . THR A 1 158 ? -34.490 30.870 38.018 1.00 86.38 158 THR A O 1
ATOM 1164 N N . LEU A 1 159 ? -34.869 31.065 40.219 1.00 90.31 159 LEU A N 1
ATOM 1165 C CA . LEU A 1 159 ? -34.810 29.629 40.494 1.00 90.31 159 LEU A CA 1
ATOM 1166 C C . LEU A 1 159 ? -35.962 28.869 39.815 1.00 90.31 159 LEU A C 1
ATOM 1168 O O . LEU A 1 159 ? -35.726 27.824 39.219 1.00 90.31 159 LEU A O 1
ATOM 1172 N N . GLN A 1 160 ? -37.184 29.410 39.833 1.00 88.81 160 GLN A N 1
ATOM 1173 C CA . GLN A 1 160 ? -38.336 28.843 39.119 1.00 88.81 160 GLN A CA 1
ATOM 1174 C C . GLN A 1 160 ? -38.118 28.815 37.599 1.00 88.81 160 GLN A C 1
ATOM 1176 O O . GLN A 1 160 ? -38.416 27.807 36.964 1.00 88.81 160 GLN A O 1
ATOM 1181 N N . ILE A 1 161 ? -37.540 29.874 37.019 1.00 89.88 161 ILE A N 1
ATOM 1182 C CA . ILE A 1 161 ? -37.172 29.922 35.595 1.00 89.88 161 ILE A CA 1
ATOM 1183 C C . ILE A 1 161 ? -36.089 28.881 35.278 1.00 89.88 161 ILE A C 1
ATOM 1185 O O . ILE A 1 161 ? -36.220 28.154 34.297 1.00 89.88 161 ILE A O 1
ATOM 1189 N N . LEU A 1 162 ? -35.053 28.749 36.114 1.00 90.94 162 LEU A N 1
ATOM 1190 C CA . LEU A 1 162 ? -34.001 27.739 35.936 1.00 90.94 162 LEU A CA 1
ATOM 1191 C C . LEU A 1 162 ? -34.538 26.303 36.055 1.00 90.94 162 LEU A C 1
ATOM 1193 O O . LEU A 1 162 ? -34.135 25.444 35.276 1.00 90.94 162 LEU A O 1
ATOM 1197 N N . ILE A 1 163 ? -35.476 26.045 36.972 1.00 91.75 163 ILE A N 1
ATOM 1198 C CA . ILE A 1 163 ? -36.158 24.747 37.096 1.00 91.75 163 ILE A CA 1
ATOM 1199 C C . ILE A 1 163 ? -37.030 24.477 35.861 1.00 91.75 163 ILE A C 1
ATOM 1201 O O . ILE A 1 163 ? -36.944 23.392 35.293 1.00 91.75 163 ILE A O 1
ATOM 1205 N N . GLY A 1 164 ? -37.811 25.456 35.395 1.00 90.44 164 GLY A N 1
ATOM 1206 C CA . GLY A 1 164 ? -38.632 25.325 34.185 1.00 90.44 164 GLY A CA 1
ATOM 1207 C C . GLY A 1 164 ? -37.799 25.056 32.927 1.00 90.44 164 GLY A C 1
ATOM 1208 O O . GLY A 1 164 ? -38.103 24.136 32.169 1.00 90.44 164 GLY A O 1
ATOM 1209 N N . LEU A 1 165 ? -36.694 25.788 32.748 1.00 91.31 165 LEU A N 1
ATOM 1210 C CA . LEU A 1 165 ? -35.716 25.544 31.683 1.00 91.31 165 LEU A CA 1
ATOM 1211 C C . LEU A 1 165 ? -35.049 24.168 31.821 1.00 91.31 165 LEU A C 1
ATOM 1213 O O . LEU A 1 165 ? -34.849 23.492 30.815 1.00 91.31 165 LEU A O 1
ATOM 1217 N N . GLY A 1 166 ? -34.743 23.726 33.044 1.00 90.88 166 GLY A N 1
ATOM 1218 C CA . GLY A 1 166 ? -34.192 22.398 33.321 1.00 90.88 166 GLY A CA 1
ATOM 1219 C C . GLY A 1 166 ? -35.154 21.263 32.961 1.00 90.88 166 GLY A C 1
ATOM 1220 O O . GLY A 1 166 ? -34.746 20.302 32.314 1.00 90.88 166 GLY A O 1
ATOM 1221 N N . ILE A 1 167 ? -36.439 21.396 33.307 1.00 92.31 167 ILE A N 1
ATOM 1222 C CA . ILE A 1 167 ? -37.497 20.441 32.942 1.00 92.31 167 ILE A CA 1
ATOM 1223 C C . ILE A 1 167 ? -37.686 20.407 31.421 1.00 92.31 167 ILE A C 1
ATOM 1225 O O . ILE A 1 167 ? -37.737 19.325 30.839 1.00 92.31 167 ILE A O 1
ATOM 1229 N N . LEU A 1 168 ? -37.723 21.568 30.758 1.00 92.25 168 LEU A N 1
ATOM 1230 C CA . LEU A 1 168 ? -37.862 21.657 29.302 1.00 92.25 168 LEU A CA 1
ATOM 1231 C C . LEU A 1 168 ? -36.645 21.053 28.579 1.00 92.25 168 LEU A C 1
ATOM 1233 O O . LEU A 1 168 ? -36.812 20.284 27.634 1.00 92.25 168 LEU A O 1
ATOM 1237 N N . ALA A 1 169 ? -35.426 21.321 29.057 1.00 88.62 169 ALA A N 1
ATOM 1238 C CA . ALA A 1 169 ? -34.200 20.723 28.531 1.00 88.62 169 ALA A CA 1
ATOM 1239 C C . ALA A 1 169 ? -34.135 19.203 28.768 1.00 88.62 169 ALA A C 1
ATOM 1241 O O . ALA A 1 169 ? -33.678 18.466 27.894 1.00 88.62 169 ALA A O 1
ATOM 1242 N N . PHE A 1 170 ? -34.625 18.714 29.913 1.00 90.62 170 PHE A N 1
ATOM 1243 C CA . PHE A 1 170 ? -34.740 17.281 30.186 1.00 90.62 170 PHE A CA 1
ATOM 1244 C C . PHE A 1 170 ? -35.782 16.611 29.280 1.00 90.62 170 PHE A C 1
ATOM 1246 O O . PHE A 1 170 ? -35.496 15.565 28.701 1.00 90.62 170 PHE A O 1
ATOM 1253 N N . GLY A 1 171 ? -36.946 17.235 29.075 1.00 91.50 171 GLY A N 1
ATOM 1254 C CA . GLY A 1 171 ? -37.953 16.776 28.115 1.00 91.50 171 GLY A CA 1
ATOM 1255 C C . GLY A 1 171 ? -37.396 16.701 26.691 1.00 91.50 171 GLY A C 1
ATOM 1256 O O . GLY A 1 171 ? -37.503 15.663 26.041 1.00 91.50 171 GLY A O 1
ATOM 1257 N N . ALA A 1 172 ? -36.703 17.751 26.240 1.00 91.25 172 ALA A N 1
ATOM 1258 C CA . ALA A 1 172 ? -36.023 17.772 24.946 1.00 91.25 172 ALA A CA 1
ATOM 1259 C C . ALA A 1 172 ? -34.944 16.677 24.823 1.00 91.25 172 ALA A C 1
ATOM 1261 O O . ALA A 1 172 ? -34.835 16.047 23.773 1.00 91.25 172 ALA A O 1
ATOM 1262 N N . LEU A 1 173 ? -34.186 16.394 25.890 1.00 91.50 173 LEU A N 1
ATOM 1263 C CA . LEU A 1 173 ? -33.220 15.290 25.925 1.00 91.50 173 LEU A CA 1
ATOM 1264 C C . LEU A 1 173 ? -33.909 13.918 25.850 1.00 91.50 173 LEU A C 1
ATOM 1266 O O . LEU A 1 173 ? -33.454 13.055 25.104 1.00 91.50 173 LEU A O 1
ATOM 1270 N N . VAL A 1 174 ? -35.010 13.708 26.578 1.00 92.06 174 VAL A N 1
ATOM 1271 C CA . VAL A 1 174 ? -35.785 12.456 26.533 1.00 92.06 174 VAL A CA 1
ATOM 1272 C C . VAL A 1 174 ? -36.371 12.222 25.139 1.00 92.06 174 VAL A C 1
ATOM 1274 O O . VAL A 1 174 ? -36.261 11.107 24.627 1.00 92.06 174 VAL A O 1
ATOM 1277 N N . ILE A 1 175 ? -36.913 13.263 24.498 1.00 92.44 175 ILE A N 1
ATOM 1278 C CA . ILE A 1 175 ? -37.400 13.216 23.111 1.00 92.44 175 ILE A CA 1
ATOM 1279 C C . ILE A 1 175 ? -36.245 12.907 22.149 1.00 92.44 175 ILE A C 1
ATOM 1281 O O . ILE A 1 175 ? -36.358 11.988 21.342 1.00 92.44 175 ILE A O 1
ATOM 1285 N N . ALA A 1 176 ? -35.107 13.600 22.262 1.00 91.75 176 ALA A N 1
ATOM 1286 C CA . ALA A 1 176 ? -33.945 13.364 21.404 1.00 91.75 176 ALA A CA 1
ATOM 1287 C C . ALA A 1 176 ? -33.385 11.936 21.542 1.00 91.75 176 ALA A C 1
ATOM 1289 O O . ALA A 1 176 ? -33.027 11.320 20.542 1.00 91.75 176 ALA A O 1
ATOM 1290 N N . VAL A 1 177 ? -33.354 11.380 22.758 1.00 92.00 177 VAL A N 1
ATOM 1291 C CA . VAL A 1 177 ? -32.951 9.986 23.017 1.00 92.00 177 VAL A CA 1
ATOM 1292 C C . VAL A 1 177 ? -33.978 8.987 22.475 1.00 92.00 177 VAL A C 1
ATOM 1294 O O . VAL A 1 177 ? -33.585 7.932 21.982 1.00 92.00 177 VAL A O 1
ATOM 1297 N N . TYR A 1 178 ? -35.276 9.297 22.530 1.00 93.44 178 TYR A N 1
ATOM 1298 C CA . TYR A 1 178 ? -36.323 8.451 21.949 1.00 93.44 178 TYR A CA 1
ATOM 1299 C C . TYR A 1 178 ? -36.248 8.422 20.414 1.00 93.44 178 TYR A C 1
ATOM 1301 O O . TYR A 1 178 ? -36.189 7.340 19.834 1.00 93.44 178 TYR A O 1
ATOM 1309 N N . VAL A 1 179 ? -36.143 9.588 19.766 1.00 91.19 179 VAL A N 1
ATOM 1310 C CA . VAL A 1 179 ? -35.989 9.698 18.303 1.00 91.19 179 VAL A CA 1
ATOM 1311 C C . VAL A 1 179 ? -34.686 9.043 17.835 1.00 91.19 179 VAL A C 1
ATOM 1313 O O . VAL A 1 179 ? -34.691 8.290 16.862 1.00 91.19 179 VAL A O 1
ATOM 1316 N N . ALA A 1 180 ? -33.579 9.244 18.560 1.00 89.62 180 ALA A N 1
ATOM 1317 C CA . ALA A 1 180 ? -32.331 8.546 18.270 1.00 89.62 180 ALA A CA 1
ATOM 1318 C C . ALA A 1 180 ? -32.492 7.022 18.413 1.00 89.62 180 ALA A C 1
ATOM 1320 O O . ALA A 1 180 ? -32.053 6.291 17.533 1.00 89.62 180 ALA A O 1
ATOM 1321 N N . ARG A 1 181 ? -33.181 6.525 19.456 1.00 92.56 181 ARG A N 1
ATOM 1322 C CA . ARG A 1 181 ? -33.461 5.086 19.626 1.00 92.56 181 ARG A CA 1
ATOM 1323 C C . ARG A 1 181 ? -34.224 4.508 18.432 1.00 92.56 181 ARG A C 1
ATOM 1325 O O . ARG A 1 181 ? -33.873 3.418 17.987 1.00 92.56 181 ARG A O 1
ATOM 1332 N N . SER A 1 182 ? -35.238 5.209 17.918 1.00 88.44 182 SER A N 1
ATOM 1333 C CA . SER A 1 182 ? -36.004 4.752 16.747 1.00 88.44 182 SER A CA 1
ATOM 1334 C C . SER A 1 182 ? -35.213 4.798 15.434 1.00 88.44 182 SER A C 1
ATOM 1336 O O . SER A 1 182 ? -35.587 4.113 14.493 1.00 88.44 182 SER A O 1
ATOM 1338 N N . GLN A 1 183 ? -34.127 5.577 15.372 1.00 88.19 183 GLN A N 1
ATOM 1339 C CA . GLN A 1 183 ? -33.252 5.711 14.198 1.00 88.19 183 GLN A CA 1
ATOM 1340 C C . GLN A 1 183 ? -31.988 4.832 14.259 1.00 88.19 183 GLN A C 1
ATOM 1342 O O . GLN A 1 183 ? -31.256 4.750 13.276 1.00 88.19 183 GLN A O 1
ATOM 1347 N N . LEU A 1 184 ? -31.701 4.180 15.392 1.00 88.06 184 LEU A N 1
ATOM 1348 C CA . LEU A 1 184 ? -30.611 3.205 15.489 1.00 88.06 184 LEU A CA 1
ATOM 1349 C C . LEU A 1 184 ? -30.961 1.930 14.695 1.00 88.06 184 LEU A C 1
ATOM 1351 O O . LEU A 1 184 ? -32.069 1.417 14.890 1.00 88.06 184 LEU A O 1
ATOM 1355 N N . PRO A 1 185 ? -30.024 1.339 13.925 1.00 88.12 185 PRO A N 1
ATOM 1356 C CA . PRO A 1 185 ? -30.185 0.005 13.335 1.00 88.12 185 PRO A CA 1
ATOM 1357 C C . PRO A 1 185 ? -30.381 -1.093 14.392 1.00 88.12 185 PRO A C 1
ATOM 1359 O O . PRO A 1 185 ? -30.156 -0.880 15.590 1.00 88.12 185 PRO A O 1
ATOM 1362 N N . SER A 1 186 ? -30.878 -2.256 13.983 1.00 89.81 186 SER A N 1
ATOM 1363 C CA . SER A 1 186 ? -30.957 -3.487 14.787 1.00 89.81 186 SER A CA 1
ATOM 1364 C C . SER A 1 186 ? -29.572 -4.038 15.156 1.00 89.81 186 SER A C 1
ATOM 1366 O O . SER A 1 186 ? -28.545 -3.538 14.699 1.00 89.81 186 SER A O 1
ATOM 1368 N N . PHE A 1 187 ? -29.531 -5.066 16.011 1.00 88.25 187 PHE A N 1
ATOM 1369 C CA . PHE A 1 187 ? -28.270 -5.707 16.385 1.00 88.25 187 PHE A CA 1
ATOM 1370 C C . PHE A 1 187 ? -27.590 -6.356 15.170 1.00 88.25 187 PHE A C 1
ATOM 1372 O O . PHE A 1 187 ? -26.397 -6.154 14.956 1.00 88.25 187 PHE A O 1
ATOM 1379 N N . ASP A 1 188 ? -28.357 -7.060 14.334 1.00 85.56 188 ASP A N 1
ATOM 1380 C CA . ASP A 1 188 ? -27.832 -7.784 13.175 1.00 85.56 188 ASP A CA 1
ATOM 1381 C C . ASP A 1 188 ? -27.419 -6.866 12.017 1.00 85.56 188 ASP A C 1
ATOM 1383 O O . ASP A 1 188 ? -26.404 -7.128 11.376 1.00 85.56 188 ASP A O 1
ATOM 1387 N N . GLU A 1 189 ? -28.114 -5.742 11.796 1.00 84.12 189 GLU A N 1
ATOM 1388 C CA . GLU A 1 189 ? -27.656 -4.694 10.865 1.00 84.12 189 GLU A CA 1
ATOM 1389 C C . GLU A 1 189 ? -26.345 -4.054 11.335 1.00 84.12 189 GLU A C 1
ATOM 1391 O O . GLU A 1 189 ? -25.459 -3.778 10.526 1.00 84.12 189 GLU A O 1
ATOM 1396 N N . LEU A 1 190 ? -26.180 -3.837 12.647 1.00 84.44 190 LEU A N 1
ATOM 1397 C CA . LEU A 1 190 ? -24.887 -3.404 13.169 1.00 84.44 190 LEU A CA 1
ATOM 1398 C C . LEU A 1 190 ? -23.844 -4.497 12.946 1.00 84.44 190 LEU A C 1
ATOM 1400 O O . LEU A 1 190 ? -22.792 -4.197 12.395 1.00 84.44 190 LEU A O 1
ATOM 1404 N N . LYS A 1 191 ? -24.116 -5.752 13.309 1.00 83.38 191 LYS A N 1
ATOM 1405 C CA . LYS A 1 191 ? -23.203 -6.887 13.109 1.00 83.38 191 LYS A CA 1
ATOM 1406 C C . LYS A 1 191 ? -22.709 -6.996 11.661 1.00 83.38 191 LYS A C 1
ATOM 1408 O O . LYS A 1 191 ? -21.497 -7.064 11.463 1.00 83.38 191 LYS A O 1
ATOM 1413 N N . SER A 1 192 ? -23.607 -6.935 10.676 1.00 71.50 192 SER A N 1
ATOM 1414 C CA . SER A 1 192 ? -23.285 -7.099 9.251 1.00 71.50 192 SER A CA 1
ATOM 1415 C C . SER A 1 192 ? -22.628 -5.879 8.595 1.00 71.50 192 SER A C 1
ATOM 1417 O O . SER A 1 192 ? -21.862 -6.055 7.653 1.00 71.50 192 SER A O 1
ATOM 1419 N N . SER A 1 193 ? -22.872 -4.657 9.082 1.00 65.12 193 SER A N 1
ATOM 1420 C CA . SER A 1 193 ? -22.336 -3.429 8.477 1.00 65.12 193 SER A CA 1
ATOM 1421 C C . SER A 1 193 ? -20.814 -3.257 8.700 1.00 65.12 193 SER A C 1
ATOM 1423 O O . SER A 1 193 ? -20.380 -3.114 9.856 1.00 65.12 193 SER A O 1
ATOM 1425 N N . PRO A 1 194 ? -19.979 -3.234 7.637 1.00 63.81 194 PRO A N 1
ATOM 1426 C CA . PRO A 1 194 ? -18.555 -2.934 7.749 1.00 63.81 194 PRO A CA 1
ATOM 1427 C C . PRO A 1 194 ? -18.313 -1.418 7.819 1.00 63.81 194 PRO A C 1
ATOM 1429 O O . PRO A 1 194 ? -18.877 -0.632 7.060 1.00 63.81 194 PRO A O 1
ATOM 1432 N N . ASN A 1 195 ? -17.406 -0.993 8.698 1.00 62.59 195 ASN A N 1
ATOM 1433 C CA . ASN A 1 195 ? -16.958 0.399 8.815 1.00 62.59 195 ASN A CA 1
ATOM 1434 C C . ASN A 1 195 ? -15.859 0.713 7.777 1.00 62.59 195 ASN A C 1
ATOM 1436 O O . ASN A 1 195 ? -14.748 1.110 8.138 1.00 62.59 195 ASN A O 1
ATOM 1440 N N . GLY A 1 196 ? -16.177 0.528 6.494 1.00 65.50 196 GLY A N 1
ATOM 1441 C CA . GLY A 1 196 ? -15.288 0.774 5.355 1.00 65.50 196 GLY A CA 1
ATOM 1442 C C . GLY A 1 196 ? -14.955 -0.481 4.544 1.00 65.50 196 GLY A C 1
ATOM 1443 O O . GLY A 1 196 ? -15.111 -1.608 5.008 1.00 65.50 196 GLY A O 1
ATOM 1444 N N . GLN A 1 197 ? -14.482 -0.258 3.321 1.00 73.25 197 GLN A N 1
ATOM 1445 C CA . GLN A 1 197 ? -14.215 -1.297 2.332 1.00 73.25 197 GLN A CA 1
ATOM 1446 C C . GLN A 1 197 ? -12.863 -1.982 2.573 1.00 73.25 197 GLN A C 1
ATOM 1448 O O . GLN A 1 197 ? -11.828 -1.317 2.636 1.00 73.25 197 GLN A O 1
ATOM 1453 N N . MET A 1 198 ? -12.864 -3.311 2.708 1.00 78.94 198 MET A N 1
ATOM 1454 C CA . MET A 1 198 ? -11.638 -4.117 2.730 1.00 78.94 198 MET A CA 1
ATOM 1455 C C . MET A 1 198 ? -11.182 -4.376 1.290 1.00 78.94 198 MET A C 1
ATOM 1457 O O . MET A 1 198 ? -12.002 -4.759 0.460 1.00 78.94 198 MET A O 1
ATOM 1461 N N . ILE A 1 199 ? -9.887 -4.224 1.012 1.00 82.31 199 ILE A N 1
ATOM 1462 C CA . ILE A 1 199 ? -9.274 -4.609 -0.266 1.00 82.31 199 ILE A CA 1
ATOM 1463 C C . ILE A 1 199 ? -8.191 -5.643 0.022 1.00 82.31 199 ILE A C 1
ATOM 1465 O O . ILE A 1 199 ? -7.216 -5.345 0.714 1.00 82.31 199 ILE A O 1
ATOM 1469 N N . ARG A 1 200 ? -8.339 -6.855 -0.505 1.00 86.62 200 ARG A N 1
ATOM 1470 C CA . ARG A 1 200 ? -7.292 -7.883 -0.513 1.00 86.62 200 ARG A CA 1
ATOM 1471 C C . ARG A 1 200 ? -6.666 -7.928 -1.894 1.00 86.62 200 ARG A C 1
ATOM 1473 O O . ARG A 1 200 ? -7.361 -7.809 -2.896 1.00 86.62 200 ARG A O 1
ATOM 1480 N N . VAL A 1 201 ? -5.349 -8.087 -1.938 1.00 88.62 201 VAL A N 1
ATOM 1481 C CA . VAL A 1 201 ? -4.586 -8.148 -3.185 1.00 88.62 201 VAL A CA 1
ATOM 1482 C C . VAL A 1 201 ? -3.936 -9.517 -3.280 1.00 88.62 201 VAL A C 1
ATOM 1484 O O . VAL A 1 201 ? -3.113 -9.869 -2.430 1.00 88.62 201 VAL A O 1
ATOM 1487 N N . HIS A 1 202 ? -4.318 -10.269 -4.304 1.00 91.44 202 HIS A N 1
ATOM 1488 C CA . HIS A 1 202 ? -3.823 -11.599 -4.624 1.00 91.44 202 HIS A CA 1
ATOM 1489 C C . HIS A 1 202 ? -2.748 -11.522 -5.708 1.00 91.44 202 HIS A C 1
ATOM 1491 O O . HIS A 1 202 ? -2.876 -10.782 -6.686 1.00 91.44 202 HIS A O 1
ATOM 1497 N N . ALA A 1 203 ? -1.694 -12.306 -5.536 1.00 93.19 203 ALA A N 1
ATOM 1498 C CA . ALA A 1 203 ? -0.721 -12.608 -6.575 1.00 93.19 203 ALA A CA 1
ATOM 1499 C C . ALA A 1 203 ? -1.250 -13.655 -7.574 1.00 93.19 203 ALA A C 1
ATOM 1501 O O . ALA A 1 203 ? -2.324 -14.229 -7.385 1.00 93.19 203 ALA A O 1
ATOM 1502 N N . ALA A 1 204 ? -0.460 -13.942 -8.610 1.00 93.81 204 ALA A N 1
ATOM 1503 C CA . ALA A 1 204 ? -0.767 -14.942 -9.631 1.00 93.81 204 ALA A CA 1
ATOM 1504 C C . ALA A 1 204 ? -0.869 -16.382 -9.080 1.00 93.81 204 ALA A C 1
ATOM 1506 O O . ALA A 1 204 ? -1.533 -17.220 -9.685 1.00 93.81 204 ALA A O 1
ATOM 1507 N N . ASP A 1 205 ? -0.264 -16.667 -7.920 1.00 93.00 205 ASP A N 1
ATOM 1508 C CA . ASP A 1 205 ? -0.408 -17.934 -7.181 1.00 93.00 205 ASP A CA 1
ATOM 1509 C C . ASP A 1 205 ? -1.616 -17.950 -6.216 1.00 93.00 205 ASP A C 1
ATOM 1511 O O . ASP A 1 205 ? -1.807 -18.901 -5.459 1.00 93.00 205 ASP A O 1
ATOM 1515 N N . GLY A 1 206 ? -2.421 -16.882 -6.205 1.00 89.69 206 GLY A N 1
ATOM 1516 C CA . GLY A 1 206 ? -3.544 -16.686 -5.291 1.00 89.69 206 GLY A CA 1
ATOM 1517 C C . GLY A 1 206 ? -3.157 -16.298 -3.861 1.00 89.69 206 GLY A C 1
ATOM 1518 O O . GLY A 1 206 ? -4.049 -16.084 -3.037 1.00 89.69 206 GLY A O 1
ATOM 1519 N N . SER A 1 207 ? -1.869 -16.160 -3.532 1.00 88.06 207 SER A N 1
ATOM 1520 C CA . SER A 1 207 ? -1.438 -15.733 -2.198 1.00 88.06 207 SER A CA 1
ATOM 1521 C C . SER A 1 207 ? -1.705 -14.240 -1.959 1.00 88.06 207 SER A C 1
ATOM 1523 O O . SER A 1 207 ? -1.590 -13.406 -2.859 1.00 88.06 207 SER A O 1
ATOM 1525 N N . ILE A 1 208 ? -2.077 -13.881 -0.725 1.00 86.06 208 ILE A N 1
ATOM 1526 C CA . ILE A 1 208 ? -2.396 -12.492 -0.362 1.00 86.06 208 ILE A CA 1
ATOM 1527 C C . ILE A 1 208 ? -1.095 -11.705 -0.145 1.00 86.06 208 ILE A C 1
ATOM 1529 O O . ILE A 1 208 ? -0.431 -11.845 0.889 1.00 86.06 208 ILE A O 1
ATOM 1533 N N . ILE A 1 209 ? -0.757 -10.842 -1.104 1.00 84.00 209 ILE A N 1
ATOM 1534 C CA . ILE A 1 209 ? 0.430 -9.974 -1.067 1.00 84.00 209 ILE A CA 1
ATOM 1535 C C . ILE A 1 209 ? 0.195 -8.680 -0.284 1.00 84.00 209 ILE A C 1
ATOM 1537 O O . ILE A 1 209 ? 1.129 -8.161 0.329 1.00 84.00 209 ILE A O 1
ATOM 1541 N N . ALA A 1 210 ? -1.046 -8.189 -0.233 1.00 81.25 210 ALA A N 1
ATOM 1542 C CA . ALA A 1 210 ? -1.426 -7.051 0.598 1.00 81.25 210 ALA A CA 1
ATOM 1543 C C . ALA A 1 210 ? -2.887 -7.119 1.056 1.00 81.25 210 ALA A C 1
ATOM 1545 O O . ALA A 1 210 ? -3.742 -7.765 0.451 1.00 81.25 210 ALA A O 1
ATOM 1546 N N . SER A 1 211 ? -3.183 -6.404 2.139 1.00 79.06 211 SER A N 1
ATOM 1547 C CA . SER A 1 211 ? -4.552 -6.096 2.551 1.00 79.06 211 SER A CA 1
ATOM 1548 C C . SER A 1 211 ? -4.626 -4.650 3.025 1.00 79.06 211 SER A C 1
ATOM 1550 O O . SER A 1 211 ? -3.742 -4.182 3.746 1.00 79.06 211 SER A O 1
ATOM 1552 N N . LEU A 1 212 ? -5.658 -3.941 2.578 1.00 74.31 212 LEU A N 1
ATOM 1553 C CA . LEU A 1 212 ? -5.914 -2.529 2.835 1.00 74.31 212 LEU A CA 1
ATOM 1554 C C . LEU A 1 212 ? -7.362 -2.349 3.309 1.00 74.31 212 LEU A C 1
ATOM 1556 O O . LEU A 1 212 ? -8.202 -3.237 3.155 1.00 74.31 212 LEU A O 1
ATOM 1560 N N . GLY A 1 213 ? -7.647 -1.196 3.912 1.00 70.81 213 GLY A N 1
ATOM 1561 C CA . GLY A 1 213 ? -8.919 -0.971 4.596 1.00 70.81 213 GLY A CA 1
ATOM 1562 C C . GLY A 1 213 ? -9.013 -1.723 5.936 1.00 70.81 213 GLY A C 1
ATOM 1563 O O . GLY A 1 213 ? -7.987 -2.111 6.505 1.00 70.81 213 GLY A O 1
ATOM 1564 N N . PRO A 1 214 ? -10.224 -1.877 6.497 1.00 69.88 214 PRO A N 1
ATOM 1565 C CA . PRO A 1 214 ? -10.436 -2.565 7.762 1.00 69.88 214 PRO A CA 1
ATOM 1566 C C . PRO A 1 214 ? -10.359 -4.089 7.601 1.00 69.88 214 PRO A C 1
ATOM 1568 O O . PRO A 1 214 ? -11.113 -4.687 6.838 1.00 69.88 214 PRO A O 1
ATOM 1571 N N . SER A 1 215 ? -9.484 -4.732 8.375 1.00 74.25 215 SER A N 1
ATOM 1572 C CA . SER A 1 215 ? -9.456 -6.188 8.529 1.00 74.25 215 SER A CA 1
ATOM 1573 C C . SER A 1 215 ? -10.379 -6.610 9.673 1.00 74.25 215 SER A C 1
ATOM 1575 O O . SER A 1 215 ? -10.163 -6.201 10.817 1.00 74.25 215 SER A O 1
ATOM 1577 N N . TYR A 1 216 ? -11.393 -7.419 9.363 1.00 80.12 216 TYR A N 1
ATOM 1578 C CA . TYR A 1 216 ? -12.330 -8.008 10.324 1.00 80.12 216 TYR A CA 1
ATOM 1579 C C . TYR A 1 216 ? -11.991 -9.479 10.580 1.00 80.12 216 TYR A C 1
ATOM 1581 O O . TYR A 1 216 ? -11.577 -10.191 9.665 1.00 80.12 216 TYR A O 1
ATOM 1589 N N . GLY A 1 217 ? -12.176 -9.918 11.824 1.00 79.50 217 GLY A N 1
ATOM 1590 C CA . GLY A 1 217 ? -12.062 -11.320 12.226 1.00 79.50 217 GLY A CA 1
ATOM 1591 C C . GLY A 1 217 ? -13.425 -12.005 12.274 1.00 79.50 217 GLY A C 1
ATOM 1592 O O . GLY A 1 217 ? -14.433 -11.458 11.820 1.00 79.50 217 GLY A O 1
ATOM 1593 N N . GLU A 1 218 ? -13.467 -13.188 12.874 1.00 87.19 218 GLU A N 1
ATOM 1594 C CA . GLU A 1 218 ? -14.723 -13.853 13.210 1.00 87.19 218 GLU A CA 1
ATOM 1595 C C . GLU A 1 218 ? -15.487 -13.040 14.265 1.00 87.19 218 GLU A C 1
ATOM 1597 O O . GLU A 1 218 ? -14.917 -12.560 15.248 1.00 87.19 218 GLU A O 1
ATOM 1602 N N . TRP A 1 219 ? -16.800 -12.885 14.070 1.00 90.12 219 TRP A N 1
ATOM 1603 C CA . TRP A 1 219 ? -17.655 -12.228 15.056 1.00 90.12 219 TRP A CA 1
ATOM 1604 C C . TRP A 1 219 ? -17.889 -13.166 16.239 1.00 90.12 219 TRP A C 1
ATOM 1606 O O . TRP A 1 219 ? -18.650 -14.127 16.117 1.00 90.12 219 TRP A O 1
ATOM 1616 N N . LEU A 1 220 ? -17.284 -12.868 17.389 1.00 93.12 220 LEU A N 1
ATOM 1617 C CA . LEU A 1 220 ? -17.444 -13.657 18.609 1.00 93.12 220 LEU A CA 1
ATOM 1618 C C . LEU A 1 220 ? -18.688 -13.196 19.391 1.00 93.12 220 LEU A C 1
ATOM 1620 O O . LEU A 1 220 ? -18.692 -12.066 19.893 1.00 93.12 220 LEU A O 1
ATOM 1624 N N . PRO A 1 221 ? -19.721 -14.048 19.563 1.00 94.81 221 PRO A N 1
ATOM 1625 C CA . PRO A 1 221 ? -20.839 -13.770 20.459 1.00 94.81 221 PRO A CA 1
ATOM 1626 C C . PRO A 1 221 ? -20.366 -13.616 21.906 1.00 94.81 221 PRO A C 1
ATOM 1628 O O . PRO A 1 221 ? -19.402 -14.260 22.324 1.00 94.81 221 PRO A O 1
ATOM 1631 N N . TYR A 1 222 ? -21.086 -12.841 22.714 1.00 95.12 222 TYR A N 1
ATOM 1632 C CA . TYR A 1 222 ? -20.707 -12.462 24.078 1.00 95.12 222 TYR A CA 1
ATOM 1633 C C . TYR A 1 222 ? -20.312 -13.640 24.988 1.00 95.12 222 TYR A C 1
ATOM 1635 O O . TYR A 1 222 ? -19.422 -13.514 25.834 1.00 95.12 222 TYR A O 1
ATOM 1643 N N . ALA A 1 223 ? -20.951 -14.799 24.803 1.00 95.81 223 ALA A N 1
ATOM 1644 C CA . ALA A 1 223 ? -20.642 -16.030 25.526 1.00 95.81 223 ALA A CA 1
ATOM 1645 C C . ALA A 1 223 ? -19.272 -16.636 25.153 1.00 95.81 223 ALA A C 1
ATOM 1647 O O . ALA A 1 223 ? -18.600 -17.175 26.029 1.00 95.81 223 ALA A O 1
ATOM 1648 N N . GLN A 1 224 ? -18.853 -16.519 23.887 1.00 96.06 224 GLN A N 1
ATOM 1649 C CA . GLN A 1 224 ? -17.579 -17.034 23.365 1.00 96.06 224 GLN A CA 1
ATOM 1650 C C . GLN A 1 224 ? -16.400 -16.088 23.630 1.00 96.06 224 GLN A C 1
ATOM 1652 O O . GLN A 1 224 ? -15.260 -16.540 23.713 1.00 96.06 224 GLN A O 1
ATOM 1657 N N . ILE A 1 225 ? -16.651 -14.784 23.801 1.00 96.69 225 ILE A N 1
ATOM 1658 C CA . ILE A 1 225 ? -15.610 -13.827 24.198 1.00 96.69 225 ILE A CA 1
ATOM 1659 C C . ILE A 1 225 ? -15.051 -14.239 25.575 1.00 96.69 225 ILE A C 1
ATOM 1661 O O . ILE A 1 225 ? -15.828 -14.305 26.538 1.00 96.69 225 ILE A O 1
ATOM 1665 N N . PRO A 1 226 ? -13.730 -14.446 25.745 1.00 96.88 226 PRO A N 1
ATOM 1666 C CA . PRO A 1 226 ? -13.157 -14.844 27.026 1.00 96.88 226 PRO A CA 1
ATOM 1667 C C . PRO A 1 226 ? -13.547 -13.898 28.161 1.00 96.88 226 PRO A C 1
ATOM 1669 O O . PRO A 1 226 ? -13.532 -12.672 28.013 1.00 96.88 226 PRO A O 1
ATOM 1672 N N . ARG A 1 227 ? -13.878 -14.465 29.328 1.00 96.25 227 ARG A N 1
ATOM 1673 C CA . ARG A 1 227 ? -14.240 -13.684 30.524 1.00 96.25 227 ARG A CA 1
ATOM 1674 C C . ARG A 1 227 ? -13.143 -12.664 30.863 1.00 96.25 227 ARG A C 1
ATOM 1676 O O . ARG A 1 227 ? -13.454 -11.509 31.137 1.00 96.25 227 ARG A O 1
ATOM 1683 N N . ILE A 1 228 ? -11.879 -13.072 30.730 1.00 95.31 228 ILE A N 1
ATOM 1684 C CA . ILE A 1 228 ? -10.704 -12.234 30.982 1.00 95.31 228 ILE A CA 1
ATOM 1685 C C . ILE A 1 228 ? -10.612 -11.025 30.036 1.00 95.31 228 ILE A C 1
ATOM 1687 O O . ILE A 1 228 ? -10.317 -9.927 30.494 1.00 95.31 228 ILE A O 1
ATOM 1691 N N . MET A 1 229 ? -10.961 -11.179 28.752 1.00 96.81 229 MET A N 1
ATOM 1692 C CA . MET A 1 229 ? -11.002 -10.086 27.768 1.00 96.81 229 MET A CA 1
ATOM 1693 C C . MET A 1 229 ? -12.102 -9.071 28.112 1.00 96.81 229 MET A C 1
ATOM 1695 O O . MET A 1 229 ? -11.870 -7.862 28.110 1.00 96.81 229 MET A O 1
ATOM 1699 N N . ARG A 1 230 ? -13.287 -9.560 28.506 1.00 96.69 230 ARG A N 1
ATOM 1700 C CA . ARG A 1 230 ? -14.398 -8.715 28.983 1.00 96.69 230 ARG A CA 1
ATOM 1701 C C . ARG A 1 230 ? -14.016 -7.938 30.248 1.00 96.69 230 ARG A C 1
ATOM 1703 O O . ARG A 1 230 ? -14.273 -6.738 30.320 1.00 96.69 230 ARG A O 1
ATOM 1710 N N . GLN A 1 231 ? -13.375 -8.604 31.210 1.00 95.94 231 GLN A N 1
ATOM 1711 C CA . GLN A 1 231 ? -12.879 -7.995 32.449 1.00 95.94 231 GLN A CA 1
ATOM 1712 C C . GLN A 1 231 ? -11.787 -6.951 32.167 1.00 95.94 231 GLN A C 1
ATOM 1714 O O . GLN A 1 231 ? -11.928 -5.809 32.593 1.00 95.94 231 GLN A O 1
ATOM 1719 N N . ALA A 1 232 ? -10.760 -7.281 31.375 1.00 95.50 232 ALA A N 1
ATOM 1720 C CA . ALA A 1 232 ? -9.660 -6.376 31.024 1.00 95.50 232 ALA A CA 1
ATOM 1721 C C . ALA A 1 232 ? -10.151 -5.060 30.403 1.00 95.50 232 ALA A C 1
ATOM 1723 O O . ALA A 1 232 ? -9.743 -3.974 30.824 1.00 95.50 232 ALA A O 1
ATOM 1724 N N . THR A 1 233 ? -11.074 -5.144 29.440 1.00 95.25 233 THR A N 1
ATOM 1725 C CA . THR A 1 233 ? -11.663 -3.969 28.787 1.00 95.25 233 THR A CA 1
ATOM 1726 C C . THR A 1 233 ? -12.503 -3.126 29.745 1.00 95.25 233 THR A C 1
ATOM 1728 O O . THR A 1 233 ? -12.338 -1.905 29.777 1.00 95.25 233 THR A O 1
ATOM 1731 N N . VAL A 1 234 ? -13.365 -3.745 30.559 1.00 95.31 234 VAL A N 1
ATOM 1732 C CA . VAL A 1 234 ? -14.163 -3.020 31.563 1.00 95.31 234 VAL A CA 1
ATOM 1733 C C . VAL A 1 234 ? -13.257 -2.375 32.617 1.00 95.31 234 VAL A C 1
ATOM 1735 O O . VAL A 1 234 ? -13.448 -1.208 32.943 1.00 95.31 234 VAL A O 1
ATOM 1738 N N . ALA A 1 235 ? -12.226 -3.066 33.105 1.00 93.12 235 ALA A N 1
ATOM 1739 C CA . ALA A 1 235 ? -11.318 -2.545 34.124 1.00 93.12 235 ALA A CA 1
ATOM 1740 C C . ALA A 1 235 ? -10.529 -1.303 33.664 1.00 93.12 235 ALA A C 1
ATOM 1742 O O . ALA A 1 235 ? -10.362 -0.374 34.460 1.00 93.12 235 ALA A O 1
ATOM 1743 N N . VAL A 1 236 ? -10.060 -1.258 32.405 1.00 90.81 236 VAL A N 1
ATOM 1744 C CA . VAL A 1 236 ? -9.246 -0.132 31.904 1.00 90.81 236 VAL A CA 1
ATOM 1745 C C . VAL A 1 236 ? -10.049 1.009 31.271 1.00 90.81 236 VAL A C 1
ATOM 1747 O O . VAL A 1 236 ? -9.707 2.167 31.516 1.00 90.81 236 VAL A O 1
ATOM 1750 N N . GLU A 1 237 ? -11.095 0.726 30.489 1.00 91.19 237 GLU A N 1
ATOM 1751 C CA . GLU A 1 237 ? -11.850 1.777 29.787 1.00 91.19 237 GLU A CA 1
ATOM 1752 C C . GLU A 1 237 ? -13.038 2.301 30.609 1.00 91.19 237 GLU A C 1
ATOM 1754 O O . GLU A 1 237 ? -13.323 3.498 30.566 1.00 91.19 237 GLU A O 1
ATOM 1759 N N . ASP A 1 238 ? -13.737 1.446 31.368 1.00 92.81 238 ASP A N 1
ATOM 1760 C CA . ASP A 1 238 ? -14.993 1.829 32.027 1.00 92.81 238 ASP A CA 1
ATOM 1761 C C . ASP A 1 238 ? -15.355 0.940 33.234 1.00 92.81 238 ASP A C 1
ATOM 1763 O O . ASP A 1 238 ? -16.281 0.126 33.193 1.00 92.81 238 ASP A O 1
ATOM 1767 N N . ARG A 1 239 ? -14.648 1.121 34.362 1.00 91.06 239 ARG A N 1
ATOM 1768 C CA . ARG A 1 239 ? -14.815 0.304 35.589 1.00 91.06 239 ARG A CA 1
ATOM 1769 C C . ARG A 1 239 ? -16.222 0.379 36.218 1.00 91.06 239 ARG A C 1
ATOM 1771 O O . ARG A 1 239 ? -16.473 -0.246 37.244 1.00 91.06 239 ARG A O 1
ATOM 1778 N N . ARG A 1 240 ? -17.143 1.181 35.673 1.00 91.56 240 ARG A N 1
ATOM 1779 C CA . ARG A 1 240 ? -18.553 1.237 36.096 1.00 91.56 240 ARG A CA 1
ATOM 1780 C C . ARG A 1 240 ? -19.541 0.957 34.974 1.00 91.56 240 ARG A C 1
ATOM 1782 O O . ARG A 1 240 ? -20.733 1.150 35.201 1.00 91.56 240 ARG A O 1
ATOM 1789 N N . PHE A 1 241 ? -19.083 0.406 33.851 1.00 95.19 241 PHE A N 1
ATOM 1790 C CA . PHE A 1 241 ? -19.881 0.098 32.669 1.00 95.19 241 PHE A CA 1
ATOM 1791 C C . PHE A 1 241 ? -21.268 -0.485 32.979 1.00 95.19 241 PHE A C 1
ATOM 1793 O O . PHE A 1 241 ? -22.251 -0.089 32.365 1.00 95.19 241 PHE A O 1
ATOM 1800 N N . ARG A 1 242 ? -21.389 -1.390 33.961 1.00 94.56 242 ARG A N 1
ATOM 1801 C CA . ARG A 1 242 ? -22.665 -2.025 34.350 1.00 94.56 242 ARG A CA 1
ATOM 1802 C C . ARG A 1 242 ? -23.634 -1.130 35.137 1.00 94.56 242 ARG A C 1
ATOM 1804 O O . ARG A 1 242 ? -24.827 -1.397 35.115 1.00 94.56 242 ARG A O 1
ATOM 1811 N N . GLY A 1 243 ? -23.148 -0.088 35.812 1.00 92.31 243 GLY A N 1
ATOM 1812 C CA . GLY A 1 243 ? -23.895 0.710 36.795 1.00 92.31 243 GLY A CA 1
ATOM 1813 C C . GLY A 1 243 ? -24.359 2.101 36.340 1.00 92.31 243 GLY A C 1
ATOM 1814 O O . GLY A 1 243 ? -24.832 2.868 37.174 1.00 92.31 243 GLY A O 1
ATOM 1815 N N . HIS A 1 244 ? -24.213 2.467 35.062 1.00 94.38 244 HIS A N 1
ATOM 1816 C CA . HIS A 1 244 ? -24.685 3.754 34.525 1.00 94.38 244 HIS A CA 1
ATOM 1817 C C . HIS A 1 244 ? -25.381 3.597 33.158 1.00 94.38 244 HIS A C 1
ATOM 1819 O O . HIS A 1 244 ? -25.043 2.679 32.411 1.00 94.38 244 HIS A O 1
ATOM 1825 N N . PRO A 1 245 ? -26.288 4.507 32.755 1.00 92.44 245 PRO A N 1
ATOM 1826 C CA . PRO A 1 245 ? -26.981 4.449 31.463 1.00 92.44 245 PRO A CA 1
ATOM 1827 C C . PRO A 1 245 ? -26.126 5.068 30.339 1.00 92.44 245 PRO A C 1
ATOM 1829 O O . PRO A 1 245 ? -26.428 6.143 29.831 1.00 92.44 245 PRO A O 1
ATOM 1832 N N . GLY A 1 246 ? -24.980 4.461 30.010 1.00 89.44 246 GLY A N 1
ATOM 1833 C CA . GLY A 1 246 ? -24.054 4.903 28.944 1.00 89.44 246 GLY A CA 1
ATOM 1834 C C . GLY A 1 246 ? -23.355 6.248 29.139 1.00 89.44 246 GLY A C 1
ATOM 1835 O O . GLY A 1 246 ? -22.368 6.534 28.468 1.00 89.44 246 GLY A O 1
ATOM 1836 N N . VAL A 1 247 ? -23.794 7.067 30.085 1.00 91.44 247 VAL A N 1
ATOM 1837 C CA . VAL A 1 247 ? -23.102 8.261 30.566 1.00 91.44 247 VAL A CA 1
ATOM 1838 C C . VAL A 1 247 ? -22.896 8.084 32.065 1.00 91.44 247 VAL A C 1
ATOM 1840 O O . VAL A 1 247 ? -23.868 7.858 32.774 1.00 91.44 247 VAL A O 1
ATOM 1843 N N . ASP A 1 248 ? -21.649 8.174 32.540 1.00 92.56 248 ASP A N 1
ATOM 1844 C CA . ASP A 1 248 ? -21.298 8.121 33.967 1.00 92.56 248 ASP A CA 1
ATOM 1845 C C . ASP A 1 248 ? -21.152 9.554 34.526 1.00 92.56 248 ASP A C 1
ATOM 1847 O O . ASP A 1 248 ? -20.102 10.178 34.326 1.00 92.56 248 ASP A O 1
ATOM 1851 N N . PRO A 1 249 ? -22.154 10.110 35.240 1.00 87.94 249 PRO A N 1
ATOM 1852 C CA . PRO A 1 249 ? -22.086 11.484 35.741 1.00 87.94 249 PRO A CA 1
ATOM 1853 C C . PRO A 1 249 ? -21.008 11.643 36.818 1.00 87.94 249 PRO A C 1
ATOM 1855 O O . PRO A 1 249 ? -20.335 12.670 36.892 1.00 87.94 249 PRO A O 1
ATOM 1858 N N . ILE A 1 250 ? -20.795 10.599 37.625 1.00 87.44 250 ILE A N 1
ATOM 1859 C CA . ILE A 1 250 ? -19.792 10.580 38.693 1.00 87.44 250 ILE A CA 1
ATOM 1860 C C . ILE A 1 250 ? -18.386 10.422 38.083 1.00 87.44 250 ILE A C 1
ATOM 1862 O O . ILE A 1 250 ? -17.405 10.916 38.631 1.00 87.44 250 ILE A O 1
ATOM 1866 N N . GLY A 1 251 ? -18.266 9.729 36.948 1.00 84.31 251 GLY A N 1
ATOM 1867 C CA . GLY A 1 251 ? -17.027 9.587 36.180 1.00 84.31 251 GLY A CA 1
ATOM 1868 C C . GLY A 1 251 ? -16.622 10.904 35.524 1.00 84.31 251 GLY A C 1
ATOM 1869 O O . GLY A 1 251 ? -15.466 11.316 35.633 1.00 84.31 251 GLY A O 1
ATOM 1870 N N . ILE A 1 252 ? -17.594 11.617 34.945 1.00 85.62 252 ILE A N 1
ATOM 1871 C CA . ILE A 1 252 ? -17.422 12.991 34.460 1.00 85.62 252 ILE A CA 1
ATOM 1872 C C . ILE A 1 252 ? -16.969 13.898 35.614 1.00 85.62 252 ILE A C 1
ATOM 1874 O O . ILE A 1 252 ? -15.911 14.517 35.498 1.00 85.62 252 ILE A O 1
ATOM 1878 N N . ALA A 1 253 ? -17.685 13.911 36.745 1.00 85.56 253 ALA A N 1
ATOM 1879 C CA . ALA A 1 253 ? -17.329 14.719 37.915 1.00 85.56 253 ALA A CA 1
ATOM 1880 C C . ALA A 1 253 ? -15.900 14.437 38.421 1.00 85.56 253 ALA A C 1
ATOM 1882 O O . ALA A 1 253 ? -15.112 15.371 38.573 1.00 85.56 253 ALA A O 1
ATOM 1883 N N . ARG A 1 254 ? -15.521 13.158 38.574 1.00 83.81 254 ARG A N 1
ATOM 1884 C CA . ARG A 1 254 ? -14.149 12.751 38.935 1.00 83.81 254 ARG A CA 1
ATOM 1885 C C . ARG A 1 254 ? -13.119 13.263 37.924 1.00 83.81 254 ARG A C 1
ATOM 1887 O O . ARG A 1 254 ? -12.089 13.796 38.322 1.00 83.81 254 ARG A O 1
ATOM 1894 N N . SER A 1 255 ? -13.384 13.128 36.622 1.00 81.81 255 SER A N 1
ATOM 1895 C CA . SER A 1 255 ? -12.447 13.577 35.579 1.00 81.81 255 SER A CA 1
ATOM 1896 C C . SER A 1 255 ? -12.250 15.101 35.573 1.00 81.81 255 SER A C 1
ATOM 1898 O O . SER A 1 255 ? -11.150 15.578 35.293 1.00 81.81 255 SER A O 1
ATOM 1900 N N . VAL A 1 256 ? -13.289 15.863 35.937 1.00 83.44 256 VAL A N 1
ATOM 1901 C CA . VAL A 1 256 ? -13.236 17.323 36.102 1.00 83.44 256 VAL A CA 1
ATOM 1902 C C . VAL A 1 256 ? -12.448 17.703 37.357 1.00 83.44 256 VAL A C 1
ATOM 1904 O O . VAL A 1 256 ? -11.565 18.552 37.266 1.00 83.44 256 VAL A O 1
ATOM 1907 N N . GLN A 1 257 ? -12.688 17.041 38.494 1.00 83.44 257 GLN A N 1
ATOM 1908 C CA . GLN A 1 257 ? -11.918 17.247 39.726 1.00 83.44 257 GLN A CA 1
ATOM 1909 C C . GLN A 1 257 ? -10.417 16.988 39.507 1.00 83.44 257 GLN A C 1
ATOM 1911 O O . GLN A 1 257 ? -9.601 17.876 39.742 1.00 83.44 257 GLN A O 1
ATOM 1916 N N . VAL A 1 258 ? -10.052 15.824 38.957 1.00 80.75 258 VAL A N 1
ATOM 1917 C CA . VAL A 1 258 ? -8.648 15.457 38.686 1.00 80.75 258 VAL A CA 1
ATOM 1918 C C . VAL A 1 258 ? -7.973 16.442 37.719 1.00 80.75 258 VAL A C 1
ATOM 1920 O O . VAL A 1 258 ? -6.768 16.677 37.819 1.00 80.75 258 VAL A O 1
ATOM 1923 N N . ARG A 1 259 ? -8.728 17.060 36.797 1.00 82.00 259 ARG A N 1
ATOM 1924 C CA . ARG A 1 259 ? -8.216 18.130 35.927 1.00 82.00 259 ARG A CA 1
ATOM 1925 C C . ARG A 1 259 ? -7.917 19.416 36.706 1.00 82.00 259 ARG A C 1
ATOM 1927 O O . ARG A 1 259 ? -6.891 20.031 36.432 1.00 82.00 259 ARG A O 1
ATOM 1934 N N . PHE A 1 260 ? -8.783 19.825 37.636 1.00 84.06 260 PHE A N 1
ATOM 1935 C CA . PHE A 1 260 ? -8.533 20.994 38.490 1.00 84.06 260 PHE A CA 1
ATOM 1936 C C . PHE A 1 260 ? -7.327 20.773 39.413 1.00 84.06 260 PHE A C 1
ATOM 1938 O O . PHE A 1 260 ? -6.478 21.651 39.509 1.00 84.06 260 PHE A O 1
ATOM 1945 N N . GLU A 1 261 ? -7.201 19.587 40.012 1.00 85.88 261 GLU A N 1
ATOM 1946 C CA . GLU A 1 261 ? -6.074 19.223 40.885 1.00 85.88 261 GLU A CA 1
ATOM 1947 C C . GLU A 1 261 ? -4.725 19.165 40.150 1.00 85.88 261 GLU A C 1
ATOM 1949 O O . GLU A 1 261 ? -3.698 19.545 40.705 1.00 85.88 261 GLU A O 1
ATOM 1954 N N . ARG A 1 262 ? -4.700 18.644 38.913 1.00 78.25 262 ARG A N 1
ATOM 1955 C CA . ARG A 1 262 ? -3.448 18.299 38.206 1.00 78.25 262 ARG A CA 1
ATOM 1956 C C . ARG A 1 262 ? -3.116 19.202 37.017 1.00 78.25 262 ARG A C 1
ATOM 1958 O O . ARG A 1 262 ? -2.162 18.911 36.299 1.00 78.25 262 ARG A O 1
ATOM 1965 N N . GLY A 1 263 ? -3.923 20.227 36.737 1.00 74.00 263 GLY A N 1
ATOM 1966 C CA . GLY A 1 263 ? -3.762 21.180 35.624 1.00 74.00 263 GLY A CA 1
ATOM 1967 C C . GLY A 1 263 ? -3.933 20.608 34.202 1.00 74.00 263 GLY A C 1
ATOM 1968 O O . GLY A 1 263 ? -4.229 21.350 33.266 1.00 74.00 263 GLY A O 1
ATOM 1969 N N . ARG A 1 264 ? -3.794 19.288 34.020 1.00 68.69 264 ARG A N 1
ATOM 1970 C CA . ARG A 1 264 ? -3.871 18.571 32.736 1.00 68.69 264 ARG A CA 1
ATOM 1971 C C . ARG A 1 264 ? -4.890 17.432 32.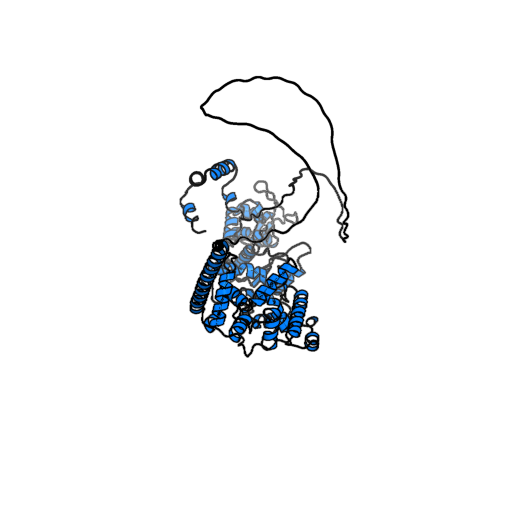771 1.00 68.69 264 ARG A C 1
ATOM 1973 O O . ARG A 1 264 ? -5.215 16.894 33.826 1.00 68.69 264 ARG A O 1
ATOM 1980 N N . TRP A 1 265 ? -5.371 17.025 31.598 1.00 62.88 265 TRP A N 1
ATOM 1981 C CA . TRP A 1 265 ? -6.220 15.840 31.454 1.00 62.88 265 TRP A CA 1
ATOM 1982 C C . TRP A 1 265 ? -5.391 14.562 31.662 1.00 62.88 265 TRP A C 1
ATOM 1984 O O . TRP A 1 265 ? -4.557 14.228 30.825 1.00 62.88 265 TRP A O 1
ATOM 1994 N N . VAL A 1 266 ? -5.613 13.852 32.774 1.00 58.06 266 VAL A N 1
ATOM 1995 C CA . VAL A 1 266 ? -4.897 12.598 33.108 1.00 58.06 266 VAL A CA 1
ATOM 1996 C C . VAL A 1 266 ? -5.750 11.345 32.849 1.00 58.06 266 VAL A C 1
ATOM 1998 O O . VAL A 1 266 ? -5.211 10.279 32.558 1.00 58.06 266 VAL A O 1
ATOM 2001 N N . GLN A 1 267 ? -7.080 11.462 32.911 1.00 62.62 267 GLN A N 1
ATOM 2002 C CA . GLN A 1 267 ? -8.034 10.369 32.681 1.00 62.62 267 GLN A CA 1
ATOM 2003 C C . GLN A 1 267 ? -9.085 10.770 31.640 1.00 62.62 267 GLN A C 1
ATOM 2005 O O . GLN A 1 267 ? -9.487 11.933 31.572 1.00 62.62 267 GLN A O 1
ATOM 2010 N N . GLY A 1 268 ? -9.543 9.804 30.840 1.00 65.25 268 GLY A N 1
ATOM 2011 C CA . GLY A 1 268 ? -10.655 9.990 29.909 1.00 65.25 268 GLY A CA 1
ATOM 2012 C C . GLY A 1 268 ? -11.997 9.806 30.617 1.00 65.25 268 GLY A C 1
ATOM 2013 O O . GLY A 1 268 ? -12.284 8.728 31.118 1.00 65.25 268 GLY A O 1
ATOM 2014 N N . GLY A 1 269 ? -12.837 10.842 30.646 1.00 73.00 269 GLY A N 1
ATOM 2015 C CA . GLY A 1 269 ? -14.201 10.771 31.192 1.00 73.00 269 GLY A CA 1
ATOM 2016 C C . GLY A 1 269 ? -15.237 10.297 30.166 1.00 73.00 269 GLY A C 1
ATOM 2017 O O . GLY A 1 269 ? -16.240 10.976 29.966 1.00 73.00 269 GLY A O 1
ATOM 2018 N N . SER A 1 270 ? -14.963 9.222 29.417 1.00 86.06 270 SER A N 1
ATOM 2019 C CA . SER A 1 270 ? -15.865 8.685 28.380 1.00 86.06 270 SER A CA 1
ATOM 2020 C C . SER A 1 270 ? -16.011 7.173 28.525 1.00 86.06 270 SER A C 1
ATOM 2022 O O . SER A 1 270 ? -15.016 6.474 28.641 1.00 86.06 270 SER A O 1
ATOM 2024 N N . THR A 1 271 ? -17.254 6.706 28.513 1.00 93.38 271 THR A N 1
ATOM 2025 C CA . THR A 1 271 ? -17.681 5.317 28.752 1.00 93.38 271 THR A CA 1
ATOM 2026 C C . THR A 1 271 ? -17.508 4.428 27.520 1.00 93.38 271 THR A C 1
ATOM 2028 O O . THR A 1 271 ? -17.448 4.938 26.397 1.00 93.38 271 THR A O 1
ATOM 2031 N N . ILE A 1 272 ? -17.537 3.102 27.695 1.00 94.62 272 ILE A N 1
ATOM 2032 C CA . ILE A 1 272 ? -17.536 2.127 26.580 1.00 94.62 272 ILE A CA 1
ATOM 2033 C C . ILE A 1 272 ? -18.645 2.460 25.566 1.00 94.62 272 ILE A C 1
ATOM 2035 O O . ILE A 1 272 ? -18.385 2.581 24.369 1.00 94.62 272 ILE A O 1
ATOM 2039 N N . THR A 1 273 ? -19.858 2.739 26.047 1.00 95.38 273 THR A N 1
ATOM 2040 C CA . THR A 1 273 ? -21.021 3.088 25.216 1.00 95.38 273 THR A CA 1
ATOM 2041 C C . THR A 1 273 ? -20.835 4.397 24.436 1.00 95.38 273 THR A C 1
ATOM 2043 O O . THR A 1 273 ? -21.220 4.478 23.271 1.00 95.38 273 THR A O 1
ATOM 2046 N N . GLN A 1 274 ? -20.213 5.425 25.030 1.00 93.06 274 GLN A N 1
ATOM 2047 C CA . GLN A 1 274 ? -19.877 6.663 24.307 1.00 93.06 274 GLN A CA 1
ATOM 2048 C C . GLN A 1 274 ? -18.824 6.418 23.228 1.00 93.06 274 GLN A C 1
ATOM 2050 O O . GLN A 1 274 ? -18.911 6.993 22.146 1.00 93.06 274 GLN A O 1
ATOM 2055 N N . GLN A 1 275 ? -17.840 5.560 23.501 1.00 91.00 275 GLN A N 1
ATOM 2056 C CA . GLN A 1 275 ? -16.807 5.214 22.529 1.00 91.00 275 GLN A CA 1
ATOM 2057 C C . GLN A 1 275 ? -17.372 4.386 21.362 1.00 91.00 275 GLN A C 1
ATOM 2059 O O . GLN A 1 275 ? -17.038 4.680 20.214 1.00 91.00 275 GLN A O 1
ATOM 2064 N N . LEU A 1 276 ? -18.298 3.454 21.626 1.00 91.62 276 LEU A N 1
ATOM 2065 C CA . LEU A 1 276 ? -19.076 2.752 20.597 1.00 91.62 276 LEU A CA 1
ATOM 2066 C C . LEU A 1 276 ? -19.895 3.738 19.746 1.00 91.62 276 LEU A C 1
ATOM 2068 O O . LEU A 1 276 ? -19.733 3.783 18.528 1.00 91.62 276 LEU A O 1
ATOM 2072 N N . ALA A 1 277 ? -20.707 4.589 20.387 1.00 91.06 277 ALA A N 1
ATOM 2073 C CA . ALA A 1 277 ? -21.531 5.594 19.711 1.00 91.06 277 ALA A CA 1
ATOM 2074 C C . ALA A 1 277 ? -20.706 6.532 18.812 1.00 91.06 277 ALA A C 1
ATOM 2076 O O . ALA A 1 277 ? -21.100 6.843 17.686 1.00 91.06 277 ALA A O 1
ATOM 2077 N N . ARG A 1 278 ? -19.542 6.965 19.310 1.00 87.56 278 ARG A N 1
ATOM 2078 C CA . ARG A 1 278 ? -18.594 7.825 18.597 1.00 87.56 278 ARG A CA 1
ATOM 2079 C C . ARG A 1 278 ? -17.996 7.147 17.369 1.00 87.56 278 ARG A C 1
ATOM 2081 O O . ARG A 1 278 ? -17.836 7.815 16.357 1.00 87.56 278 ARG A O 1
ATOM 2088 N N . ASN A 1 279 ? -17.641 5.869 17.467 1.00 83.50 279 ASN A N 1
ATOM 2089 C CA . ASN A 1 279 ? -16.917 5.168 16.409 1.00 83.50 279 ASN A CA 1
ATOM 2090 C C . ASN A 1 279 ? -17.845 4.570 15.332 1.00 83.50 279 ASN A C 1
ATOM 2092 O O . ASN A 1 279 ? -17.385 4.370 14.215 1.00 83.50 279 ASN A O 1
ATOM 2096 N N . VAL A 1 280 ? -19.124 4.312 15.639 1.00 82.12 280 VAL A N 1
ATOM 2097 C CA . VAL A 1 280 ? -20.102 3.761 14.676 1.00 82.12 280 VAL A CA 1
ATOM 2098 C C . VAL A 1 280 ? -20.926 4.852 13.976 1.00 82.12 280 VAL A C 1
ATOM 2100 O O . VAL A 1 280 ? -21.139 4.769 12.773 1.00 82.12 280 VAL A O 1
ATOM 2103 N N . PHE A 1 281 ? -21.375 5.897 14.686 1.00 83.06 281 PHE A N 1
ATOM 2104 C CA . PHE A 1 281 ? -22.383 6.836 14.151 1.00 83.06 281 PHE A CA 1
ATOM 2105 C C . PHE A 1 281 ? -21.894 8.277 13.940 1.00 83.06 281 PHE A C 1
ATOM 2107 O O . PHE A 1 281 ? -22.645 9.108 13.424 1.00 83.06 281 PHE A O 1
ATOM 2114 N N . LEU A 1 282 ? -20.677 8.633 14.370 1.00 77.38 282 LEU A N 1
ATOM 2115 C CA . LEU A 1 282 ? -20.202 10.022 14.352 1.00 77.38 282 LEU A CA 1
ATOM 2116 C C . LEU A 1 282 ? -18.912 10.184 13.549 1.00 77.38 282 LEU A C 1
ATOM 2118 O O . LEU A 1 282 ? -17.838 9.744 13.950 1.00 77.38 282 LEU A O 1
ATOM 2122 N N . ASN A 1 283 ? -18.995 10.941 12.452 1.00 64.31 283 ASN A N 1
ATOM 2123 C CA . ASN A 1 283 ? -17.808 11.316 11.692 1.00 64.31 283 ASN A CA 1
ATOM 2124 C C . ASN A 1 283 ? -16.814 12.151 12.533 1.00 64.31 283 ASN A C 1
ATOM 2126 O O . ASN A 1 283 ? -17.132 12.743 13.575 1.00 64.31 283 ASN A O 1
ATOM 2130 N N . ASN A 1 284 ? -15.561 12.202 12.078 1.00 53.81 284 ASN A N 1
ATOM 2131 C CA . ASN A 1 284 ? -14.468 12.736 12.890 1.00 53.81 284 ASN A CA 1
ATOM 2132 C C . ASN A 1 284 ? -14.396 14.282 12.942 1.00 53.81 284 ASN A C 1
ATOM 2134 O O . ASN A 1 284 ? -13.454 14.840 13.508 1.00 53.81 284 ASN A O 1
ATOM 2138 N N . GLN A 1 285 ? -15.386 15.002 12.391 1.00 44.22 285 GLN A N 1
ATOM 2139 C CA . GLN A 1 285 ? -15.407 16.469 12.401 1.00 44.22 285 GLN A CA 1
ATOM 2140 C C . GLN A 1 285 ? -15.663 17.012 13.816 1.00 44.22 285 GLN A C 1
ATOM 2142 O O . GLN A 1 285 ? -16.754 16.878 14.372 1.00 44.22 285 GLN A O 1
ATOM 2147 N N . LYS A 1 286 ? -14.672 17.704 14.394 1.00 50.25 286 LYS A N 1
ATOM 2148 C CA . LYS A 1 286 ? -14.742 18.325 15.732 1.00 50.25 286 LYS A CA 1
ATOM 2149 C C . LYS A 1 286 ? -15.589 19.614 15.763 1.00 50.25 286 LYS A C 1
ATOM 2151 O O . LYS A 1 286 ? -15.133 20.649 16.238 1.00 50.25 286 LYS A O 1
ATOM 2156 N N . LYS A 1 287 ? -16.832 19.564 15.277 1.00 56.00 287 LYS A N 1
ATOM 2157 C CA . LYS A 1 287 ? -17.807 20.655 15.448 1.00 56.00 287 LYS A CA 1
ATOM 2158 C C . LYS A 1 287 ? -18.318 20.671 16.895 1.00 56.00 287 LYS A C 1
ATOM 2160 O O . LYS A 1 287 ? -18.630 19.616 17.459 1.00 56.00 287 LYS A O 1
ATOM 2165 N N . PHE A 1 288 ? -18.420 21.860 17.495 1.00 52.94 288 PHE A N 1
ATOM 2166 C CA . PHE A 1 288 ? -19.091 22.031 18.788 1.00 52.94 288 PHE A CA 1
ATOM 2167 C C . PHE A 1 288 ? -20.521 21.473 18.682 1.00 52.94 288 PHE A C 1
ATOM 2169 O O . PHE A 1 288 ? -21.234 21.757 17.724 1.00 52.94 288 PHE A O 1
ATOM 2176 N N . GLY A 1 289 ? -20.893 20.597 19.619 1.00 73.44 289 GLY A N 1
ATOM 2177 C CA . GLY A 1 289 ? -22.118 19.789 19.555 1.00 73.44 289 GLY A CA 1
ATOM 2178 C C . GLY A 1 289 ? -21.900 18.289 19.297 1.00 73.44 289 GLY A C 1
ATOM 2179 O O . GLY A 1 289 ? -22.747 17.496 19.705 1.00 73.44 289 GLY A O 1
ATOM 2180 N N . ARG A 1 290 ? -20.757 17.844 18.735 1.00 82.12 290 ARG A N 1
ATOM 2181 C CA . ARG A 1 290 ? -20.506 16.398 18.505 1.00 82.12 290 ARG A CA 1
ATOM 2182 C C . ARG A 1 290 ? -20.610 15.567 19.793 1.00 82.12 290 ARG A C 1
ATOM 2184 O O . ARG A 1 290 ? -21.272 14.537 19.793 1.00 82.12 290 ARG A O 1
ATOM 2191 N N . LYS A 1 291 ? -20.028 16.040 20.904 1.00 84.62 291 LYS A N 1
ATOM 2192 C CA . LYS A 1 291 ? -20.061 15.336 22.204 1.00 84.62 291 LYS A CA 1
ATOM 2193 C C . LYS A 1 291 ? -21.472 15.261 22.818 1.00 84.62 291 LYS A C 1
ATOM 2195 O O . LYS A 1 291 ? -21.758 14.325 23.551 1.00 84.62 291 LYS A O 1
ATOM 2200 N N . PHE A 1 292 ? -22.371 16.190 22.479 1.00 85.56 292 PHE A N 1
ATOM 2201 C CA . PHE A 1 292 ? -23.778 16.122 22.895 1.00 85.56 292 PHE A CA 1
ATOM 2202 C C . PHE A 1 292 ? -24.546 15.053 22.103 1.00 85.56 292 PHE A C 1
ATOM 2204 O O . PHE A 1 292 ? -25.283 14.266 22.692 1.00 85.56 292 PHE A O 1
ATOM 2211 N N . ARG A 1 293 ? -24.292 14.936 20.788 1.00 87.81 293 ARG A N 1
ATOM 2212 C CA . ARG A 1 293 ? -24.794 13.808 19.979 1.00 87.81 293 ARG A CA 1
ATOM 2213 C C . ARG A 1 293 ? -24.260 12.466 20.491 1.00 87.81 293 ARG A C 1
ATOM 2215 O O . ARG A 1 293 ? -25.021 11.516 20.589 1.00 87.81 293 ARG A O 1
ATOM 2222 N N . GLU A 1 294 ? -22.987 12.410 20.882 1.00 89.88 294 GLU A N 1
ATOM 2223 C CA . GLU A 1 294 ? -22.345 11.229 21.486 1.00 89.88 294 GLU A CA 1
ATOM 2224 C C . GLU A 1 294 ? -23.043 10.784 22.788 1.00 89.88 294 GLU A C 1
ATOM 2226 O O . GLU A 1 294 ? -23.245 9.591 22.997 1.00 89.88 294 GLU A O 1
ATOM 2231 N N . TRP A 1 295 ? -23.482 11.727 23.633 1.00 91.44 295 TRP A N 1
ATOM 2232 C CA . TRP A 1 295 ? -24.292 11.429 24.823 1.00 91.44 295 TRP A CA 1
ATOM 2233 C C . TRP A 1 295 ? -25.706 10.941 24.485 1.00 91.44 295 TRP A C 1
ATOM 2235 O O . TRP A 1 295 ? -26.147 9.952 25.065 1.00 91.44 295 TRP A O 1
ATOM 2245 N N . ILE A 1 296 ? -26.403 11.588 23.542 1.00 92.00 296 ILE A N 1
ATOM 2246 C CA . ILE A 1 296 ? -27.743 11.161 23.096 1.00 92.00 296 ILE A CA 1
ATOM 2247 C C . ILE A 1 296 ? -27.695 9.741 22.518 1.00 92.00 296 ILE A C 1
ATOM 2249 O O . ILE A 1 296 ? -28.511 8.902 22.888 1.00 92.00 296 ILE A O 1
ATOM 2253 N N . LEU A 1 297 ? -26.717 9.455 21.655 1.00 92.81 297 LEU A N 1
ATOM 2254 C CA . LEU A 1 297 ? -26.540 8.141 21.038 1.00 92.81 297 LEU A CA 1
ATOM 2255 C C . LEU A 1 297 ? -26.159 7.070 22.068 1.00 92.81 297 LEU A C 1
ATOM 2257 O O . LEU A 1 297 ? -26.703 5.973 22.011 1.00 92.81 297 LEU A O 1
ATOM 2261 N N . ALA A 1 298 ? -25.305 7.380 23.051 1.00 94.69 298 ALA A N 1
ATOM 2262 C CA . ALA A 1 298 ? -25.012 6.449 24.144 1.00 94.69 298 ALA A CA 1
ATOM 2263 C C . ALA A 1 298 ? -26.269 6.122 24.976 1.00 94.69 298 ALA A C 1
ATOM 2265 O O . ALA A 1 298 ? -26.545 4.955 25.237 1.00 94.69 298 ALA A O 1
ATOM 2266 N N . LEU A 1 299 ? -27.074 7.131 25.331 1.00 95.00 299 LEU A N 1
ATOM 2267 C CA . LEU A 1 299 ? -28.350 6.949 26.040 1.00 95.00 299 LEU A CA 1
ATOM 2268 C C . LEU A 1 299 ? -29.397 6.184 25.206 1.00 95.00 299 LEU A C 1
ATOM 2270 O O . LEU A 1 299 ? -30.231 5.474 25.768 1.00 95.00 299 LEU A O 1
ATOM 2274 N N . ALA A 1 300 ? -29.367 6.322 23.878 1.00 93.88 300 ALA A N 1
ATOM 2275 C CA . ALA A 1 300 ? -30.244 5.597 22.962 1.00 93.88 300 ALA A CA 1
ATOM 2276 C C . ALA A 1 300 ? -29.833 4.122 22.811 1.00 93.88 300 ALA A C 1
ATOM 2278 O O . ALA A 1 300 ? -30.699 3.248 22.881 1.00 93.88 300 ALA A O 1
ATOM 2279 N N . LEU A 1 301 ? -28.528 3.843 22.681 1.00 94.88 301 LEU A N 1
ATOM 2280 C CA . LEU A 1 301 ? -27.970 2.485 22.645 1.00 94.88 301 LEU A CA 1
ATOM 2281 C C . LEU A 1 301 ? -28.336 1.706 23.912 1.00 94.88 301 LEU A C 1
ATOM 2283 O O . LEU A 1 301 ? -28.871 0.614 23.813 1.00 94.88 301 LEU A O 1
ATOM 2287 N N . GLU A 1 302 ? -28.159 2.308 25.088 1.00 95.62 302 GLU A N 1
ATOM 2288 C CA . GLU A 1 302 ? -28.460 1.712 26.408 1.00 95.62 302 GLU A CA 1
ATOM 2289 C C . GLU A 1 302 ? -29.944 1.471 26.672 1.00 95.62 302 GLU A C 1
ATOM 2291 O O . GLU A 1 302 ? -30.314 0.744 27.590 1.00 95.62 302 GLU A O 1
ATOM 2296 N N . ARG A 1 303 ? -30.815 2.111 25.889 1.00 94.56 303 ARG A N 1
ATOM 2297 C CA . ARG A 1 303 ? -32.244 1.808 25.890 1.00 94.56 303 ARG A CA 1
ATOM 2298 C C . ARG A 1 303 ? -32.598 0.724 24.876 1.00 94.56 303 ARG A C 1
ATOM 2300 O O . ARG A 1 303 ? -33.603 0.049 25.089 1.00 94.56 303 ARG A O 1
ATOM 2307 N N . LYS A 1 304 ? -31.841 0.583 23.780 1.00 94.38 304 LYS A N 1
ATOM 2308 C CA . LYS A 1 304 ? -32.114 -0.393 22.712 1.00 94.38 304 LYS A CA 1
ATOM 2309 C C . LYS A 1 304 ? -31.497 -1.769 22.977 1.00 94.38 304 LYS A C 1
ATOM 2311 O O . LYS A 1 304 ? -32.163 -2.755 22.694 1.00 94.38 304 LYS A O 1
ATOM 2316 N N . PHE A 1 305 ? -30.282 -1.805 23.516 1.00 95.69 305 PHE A N 1
ATOM 2317 C CA . PHE A 1 305 ? -29.444 -2.990 23.679 1.00 95.69 305 PHE A CA 1
ATOM 2318 C C . PHE A 1 305 ? -29.032 -3.176 25.144 1.00 95.69 305 PHE A C 1
ATOM 2320 O O . PHE A 1 305 ? -28.858 -2.205 25.885 1.00 95.69 305 PHE A O 1
ATOM 2327 N N . SER A 1 306 ? -28.837 -4.425 25.556 1.00 96.75 306 SER A N 1
ATOM 2328 C CA . SER A 1 306 ? -28.299 -4.787 26.866 1.00 96.75 306 SER A CA 1
ATOM 2329 C C . SER A 1 306 ? -26.811 -4.441 27.012 1.00 96.75 306 SER A C 1
ATOM 2331 O O . SER A 1 306 ? -26.090 -4.167 26.051 1.00 96.75 306 SER A O 1
ATOM 2333 N N . LYS A 1 307 ? -26.310 -4.512 28.250 1.00 96.44 307 LYS A N 1
ATOM 2334 C CA . LYS A 1 307 ? -24.880 -4.339 28.553 1.00 96.44 307 LYS A CA 1
ATOM 2335 C C . LYS A 1 307 ? -23.984 -5.384 27.891 1.00 96.44 307 LYS A C 1
ATOM 2337 O O . LYS A 1 307 ? -22.825 -5.086 27.620 1.00 96.44 307 LYS A O 1
ATOM 2342 N N . ASP A 1 308 ? -24.499 -6.585 27.656 1.00 97.25 308 ASP A N 1
ATOM 2343 C CA . ASP A 1 308 ? -23.739 -7.667 27.035 1.00 97.25 308 ASP A CA 1
ATOM 2344 C C . ASP A 1 308 ? -23.643 -7.454 25.522 1.00 97.25 308 ASP A C 1
ATOM 2346 O O . ASP A 1 308 ? -22.535 -7.435 24.991 1.00 97.25 308 ASP A O 1
ATOM 2350 N N . GLU A 1 309 ? -24.756 -7.115 24.864 1.00 96.25 309 GLU A N 1
ATOM 2351 C CA . GLU A 1 309 ? -24.787 -6.689 23.457 1.00 96.25 309 GLU A CA 1
ATOM 2352 C C . GLU A 1 309 ? -23.901 -5.459 23.197 1.00 96.25 309 GLU A C 1
ATOM 2354 O O . GLU A 1 309 ? -23.143 -5.435 22.232 1.00 96.25 309 GLU A O 1
ATOM 2359 N N . ILE A 1 310 ? -23.937 -4.438 24.063 1.00 96.56 310 ILE A N 1
ATOM 2360 C CA . ILE A 1 310 ? -23.094 -3.237 23.915 1.00 96.56 310 ILE A CA 1
ATOM 2361 C C . ILE A 1 310 ? -21.602 -3.587 24.024 1.00 96.56 310 ILE A C 1
ATOM 2363 O O . ILE A 1 310 ? -20.790 -3.026 23.285 1.00 96.56 310 ILE A O 1
ATOM 2367 N N . LEU A 1 311 ? -21.226 -4.512 24.915 1.00 96.75 311 LEU A N 1
ATOM 2368 C CA . LEU A 1 311 ? -19.837 -4.952 25.058 1.00 96.75 311 LEU A CA 1
ATOM 2369 C C . LEU A 1 311 ? -19.411 -5.894 23.917 1.00 96.75 311 LEU A C 1
ATOM 2371 O O . LEU A 1 311 ? -18.264 -5.825 23.485 1.00 96.75 311 LEU A O 1
ATOM 2375 N N . GLU A 1 312 ? -20.322 -6.704 23.374 1.00 96.31 312 GLU A N 1
ATOM 2376 C CA . GLU A 1 312 ? -20.101 -7.516 22.170 1.00 96.31 312 GLU A CA 1
ATOM 2377 C C . GLU A 1 312 ? -19.891 -6.642 20.923 1.00 96.31 312 GLU A C 1
ATOM 2379 O O . GLU A 1 312 ? -18.886 -6.798 20.229 1.00 96.31 312 GLU A O 1
ATOM 2384 N N . LEU A 1 313 ? -20.778 -5.669 20.675 1.00 93.94 313 LEU A N 1
ATOM 2385 C CA . LEU A 1 313 ? -20.641 -4.687 19.592 1.00 93.94 313 LEU A CA 1
ATOM 2386 C C . LEU A 1 313 ? -19.324 -3.907 19.710 1.00 93.94 313 LEU A C 1
ATOM 2388 O O . LEU A 1 313 ? -18.668 -3.642 18.705 1.00 93.94 313 LEU A O 1
ATOM 2392 N N . TYR A 1 314 ? -18.923 -3.543 20.931 1.00 94.25 314 TYR A N 1
ATOM 2393 C CA . TYR A 1 314 ? -17.656 -2.863 21.186 1.00 94.25 314 TYR A CA 1
ATOM 2394 C C . TYR A 1 314 ? -16.460 -3.760 20.847 1.00 94.25 314 TYR A C 1
ATOM 2396 O O . TYR A 1 314 ? -15.648 -3.400 19.994 1.00 94.25 314 TYR A O 1
ATOM 2404 N N . LEU A 1 315 ? -16.373 -4.946 21.453 1.00 94.94 315 LEU A N 1
ATOM 2405 C CA . LEU A 1 315 ? -15.236 -5.850 21.277 1.00 94.94 315 LEU A CA 1
ATOM 2406 C C . LEU A 1 315 ? -15.109 -6.397 19.847 1.00 94.94 315 LEU A C 1
ATOM 2408 O O . LEU A 1 315 ? -13.994 -6.681 19.425 1.00 94.94 315 LEU A O 1
ATOM 2412 N N . ASN A 1 316 ? -16.196 -6.479 19.072 1.00 92.81 316 ASN A N 1
ATOM 2413 C CA . ASN A 1 316 ? -16.145 -6.892 17.665 1.00 92.81 316 ASN A CA 1
ATOM 2414 C C . ASN A 1 316 ? -15.984 -5.729 16.656 1.00 92.81 316 ASN A C 1
ATOM 2416 O O . ASN A 1 316 ? -15.643 -5.993 15.506 1.00 92.81 316 ASN A O 1
ATOM 2420 N N . LYS A 1 317 ? -16.181 -4.450 17.036 1.00 88.19 317 LYS A N 1
ATOM 2421 C CA . LYS A 1 317 ? -16.046 -3.299 1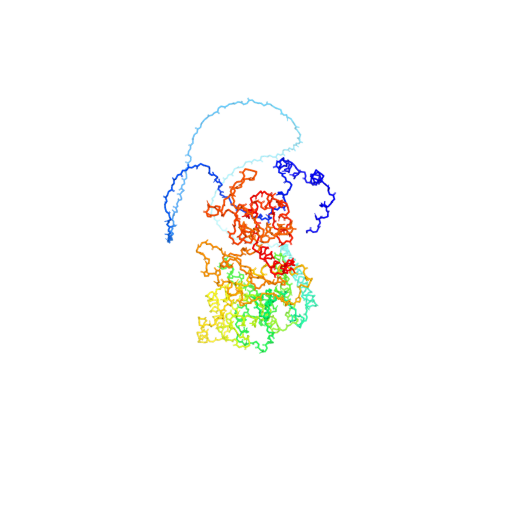6.103 1.00 88.19 317 LYS A CA 1
ATOM 2422 C C . LYS A 1 317 ? -15.006 -2.238 16.454 1.00 88.19 317 LYS A C 1
ATOM 2424 O O . LYS A 1 317 ? -14.768 -1.357 15.625 1.00 88.19 317 LYS A O 1
ATOM 2429 N N . MET A 1 318 ? -14.403 -2.238 17.643 1.00 88.06 318 MET A N 1
ATOM 2430 C CA . MET A 1 318 ? -13.351 -1.256 17.937 1.00 88.06 318 MET A CA 1
ATOM 2431 C C . MET A 1 318 ? -12.104 -1.502 17.077 1.00 88.06 318 MET A C 1
ATOM 2433 O O . MET A 1 318 ? -11.802 -2.634 16.707 1.00 88.06 318 MET A O 1
ATOM 2437 N N . TYR A 1 319 ? -11.390 -0.422 16.752 1.00 85.62 319 TYR A N 1
ATOM 2438 C CA . TYR A 1 319 ? -10.109 -0.485 16.050 1.00 85.62 319 TYR A CA 1
ATOM 2439 C C . TYR A 1 319 ? -8.986 -0.794 17.044 1.00 85.62 319 TYR A C 1
ATOM 2441 O O . TYR A 1 319 ? -8.808 -0.057 18.017 1.00 85.62 319 TYR A O 1
ATOM 2449 N N . TYR A 1 320 ? -8.221 -1.851 16.778 1.00 87.19 320 TYR A N 1
ATOM 2450 C CA . TYR A 1 320 ? -7.157 -2.347 17.656 1.00 87.19 320 TYR A CA 1
ATOM 2451 C C . TYR A 1 320 ? -5.741 -2.079 17.124 1.00 87.19 320 TYR A C 1
ATOM 2453 O O . TYR A 1 320 ? -4.774 -2.332 17.829 1.00 87.19 320 TYR A O 1
ATOM 2461 N N . GLY A 1 321 ? -5.599 -1.476 15.940 1.00 79.25 321 GLY A N 1
ATOM 2462 C CA . GLY A 1 321 ? -4.295 -1.118 15.369 1.00 79.25 321 GLY A CA 1
ATOM 2463 C C . GLY A 1 321 ? -3.874 -2.038 14.225 1.00 79.25 321 GLY A C 1
ATOM 2464 O O . GLY A 1 321 ? -4.486 -3.077 13.979 1.00 79.25 321 GLY A O 1
ATOM 2465 N N . GLY A 1 322 ? -2.855 -1.631 13.464 1.00 72.31 322 GLY A N 1
ATOM 2466 C CA . GLY A 1 322 ? -2.307 -2.428 12.357 1.00 72.31 322 GLY A CA 1
ATOM 2467 C C . GLY A 1 322 ? -3.318 -2.846 11.274 1.00 72.31 322 GLY A C 1
ATOM 2468 O O . GLY A 1 322 ? -3.089 -3.869 10.630 1.00 72.31 322 GLY A O 1
ATOM 2469 N N . GLY A 1 323 ? -4.423 -2.102 11.110 1.00 76.44 323 GLY A N 1
ATOM 2470 C CA . GLY A 1 323 ? -5.544 -2.420 10.210 1.00 76.44 323 GLY A CA 1
ATOM 2471 C C . GLY A 1 323 ? -6.690 -3.237 10.833 1.00 76.44 323 GLY A C 1
ATOM 2472 O O . GLY A 1 323 ? -7.720 -3.407 10.190 1.00 76.44 323 GLY A O 1
ATOM 2473 N N . THR A 1 324 ? -6.558 -3.718 12.073 1.00 85.12 324 THR A N 1
ATOM 2474 C CA . THR A 1 324 ? -7.501 -4.677 12.685 1.00 85.12 324 THR A CA 1
ATOM 2475 C C . THR A 1 324 ? -8.698 -4.026 13.379 1.00 85.12 324 THR A C 1
ATOM 2477 O O . THR A 1 324 ? -8.556 -3.077 14.156 1.00 85.12 324 THR A O 1
ATOM 2480 N N . TYR A 1 325 ? -9.886 -4.575 13.124 1.00 87.62 325 TYR A N 1
ATOM 2481 C CA . TYR A 1 325 ? -11.148 -4.221 13.765 1.00 87.62 325 TYR A CA 1
ATOM 2482 C C . TYR A 1 325 ? -11.770 -5.464 14.406 1.00 87.62 325 TYR A C 1
ATOM 2484 O O . TYR A 1 325 ? -11.932 -6.500 13.762 1.00 87.62 325 TYR A O 1
ATOM 2492 N N . GLY A 1 326 ? -12.130 -5.337 15.681 1.00 91.62 326 GLY A N 1
ATOM 2493 C CA . GLY A 1 326 ? -12.555 -6.455 16.517 1.00 91.62 326 GLY A CA 1
ATOM 2494 C C . GLY A 1 326 ? -11.389 -7.240 17.133 1.00 91.62 326 GLY A C 1
ATOM 2495 O O . GLY A 1 326 ? -10.293 -7.317 16.571 1.00 91.62 326 GLY A O 1
ATOM 2496 N N . ILE A 1 327 ? -11.627 -7.827 18.310 1.00 94.19 327 ILE A N 1
ATOM 2497 C CA . ILE A 1 327 ? -10.609 -8.567 19.072 1.00 94.19 327 ILE A CA 1
ATOM 2498 C C . ILE A 1 327 ? -10.050 -9.780 18.321 1.00 94.19 327 ILE A C 1
ATOM 2500 O O . ILE A 1 327 ? -8.878 -10.097 18.496 1.00 94.19 327 ILE A O 1
ATOM 2504 N N . ASP A 1 328 ? -10.840 -10.437 17.467 1.00 92.88 328 ASP A N 1
ATOM 2505 C CA . ASP A 1 328 ? -10.389 -11.620 16.726 1.00 92.88 328 ASP A CA 1
ATOM 2506 C C . ASP A 1 328 ? -9.391 -11.273 15.612 1.00 92.88 328 ASP A C 1
ATOM 2508 O O . ASP A 1 328 ? -8.338 -11.902 15.516 1.00 92.88 328 ASP A O 1
ATOM 2512 N N . ALA A 1 329 ? -9.630 -10.189 14.862 1.00 89.38 329 ALA A N 1
ATOM 2513 C CA . ALA A 1 329 ? -8.648 -9.657 13.913 1.00 89.38 329 ALA A CA 1
ATOM 2514 C C . ALA A 1 329 ? -7.334 -9.276 14.615 1.00 89.38 329 ALA A C 1
ATOM 2516 O O . ALA A 1 329 ? -6.249 -9.566 14.108 1.00 89.38 329 ALA A O 1
ATOM 2517 N N . ALA A 1 330 ? -7.432 -8.648 15.793 1.00 90.38 330 ALA A N 1
ATOM 2518 C CA . ALA A 1 330 ? -6.278 -8.272 16.602 1.00 90.38 330 ALA A CA 1
ATOM 2519 C C . ALA A 1 330 ? -5.498 -9.507 17.084 1.00 90.38 330 ALA A C 1
ATOM 2521 O O . ALA A 1 330 ? -4.289 -9.587 16.881 1.00 90.38 330 ALA A O 1
ATOM 2522 N N . SER A 1 331 ? -6.188 -10.499 17.654 1.00 92.50 331 SER A N 1
ATOM 2523 C CA . SER A 1 331 ? -5.587 -11.749 18.134 1.00 92.50 331 SER A CA 1
ATOM 2524 C C . SER A 1 331 ? -4.881 -12.506 17.007 1.00 92.50 331 SER A C 1
ATOM 2526 O O . SER A 1 331 ? -3.704 -12.848 17.127 1.00 92.50 331 SER A O 1
ATOM 2528 N N . ARG A 1 332 ? -5.545 -12.672 15.856 1.00 89.44 332 ARG A N 1
ATOM 2529 C CA . ARG A 1 332 ? -4.974 -13.369 14.696 1.00 89.44 332 ARG A CA 1
ATOM 2530 C C . ARG A 1 332 ? -3.800 -12.615 14.068 1.00 89.44 332 ARG A C 1
ATOM 2532 O O . ARG A 1 332 ? -2.888 -13.265 13.567 1.00 89.44 332 ARG A O 1
ATOM 2539 N N . LYS A 1 333 ? -3.771 -11.273 14.121 1.00 84.31 333 LYS A N 1
ATOM 2540 C CA . LYS A 1 333 ? -2.616 -10.479 13.658 1.00 84.31 333 LYS A CA 1
ATOM 2541 C C . LYS A 1 333 ? -1.438 -10.506 14.637 1.00 84.31 333 LYS A C 1
ATOM 2543 O O . LYS A 1 333 ? -0.301 -10.598 14.185 1.00 84.31 333 LYS A O 1
ATOM 2548 N N . PHE A 1 334 ? -1.683 -10.366 15.941 1.00 85.50 334 PHE A N 1
ATOM 2549 C CA . PHE A 1 334 ? -0.615 -10.154 16.925 1.00 85.50 334 PHE A CA 1
ATOM 2550 C C . PHE A 1 334 ? -0.101 -11.449 17.569 1.00 85.50 334 PHE A C 1
ATOM 2552 O O . PHE A 1 334 ? 1.085 -11.520 17.878 1.00 85.50 334 PHE A O 1
ATOM 2559 N N . PHE A 1 335 ? -0.944 -12.475 17.726 1.00 88.31 335 PHE A N 1
ATOM 2560 C CA . PHE A 1 335 ? -0.620 -13.737 18.418 1.00 88.31 335 PHE A CA 1
ATOM 2561 C C . PHE A 1 335 ? -0.837 -14.991 17.546 1.00 88.31 335 PHE A C 1
ATOM 2563 O O . PHE A 1 335 ? -0.454 -16.092 17.927 1.00 88.31 335 PHE A O 1
ATOM 2570 N N . GLY A 1 336 ? -1.430 -14.841 16.356 1.00 86.69 336 GLY A N 1
ATOM 2571 C CA . GLY A 1 336 ? -1.562 -15.914 15.361 1.00 86.69 336 GLY A CA 1
ATOM 2572 C C . GLY A 1 336 ? -2.741 -16.874 15.570 1.00 86.69 336 GLY A C 1
ATOM 2573 O O . GLY A 1 336 ? -2.948 -17.758 14.742 1.00 86.69 336 GLY A O 1
ATOM 2574 N N . HIS A 1 337 ? -3.547 -16.692 16.621 1.00 89.94 337 HIS A N 1
ATOM 2575 C CA . HIS A 1 337 ? -4.721 -17.521 16.931 1.00 89.94 337 HIS A CA 1
ATOM 2576 C C . HIS A 1 337 ? -5.993 -16.686 17.153 1.00 89.94 337 HIS A C 1
ATOM 2578 O O . HIS A 1 337 ? -5.935 -15.466 17.321 1.00 89.94 337 HIS A O 1
ATOM 2584 N N . GLY A 1 338 ? -7.153 -17.349 17.169 1.00 91.69 338 GLY A N 1
ATOM 2585 C CA . GLY A 1 338 ? -8.451 -16.711 17.409 1.00 91.69 338 GLY A CA 1
ATOM 2586 C C . GLY A 1 338 ? -8.600 -16.130 18.820 1.00 91.69 338 GLY A C 1
ATOM 2587 O O . GLY A 1 338 ? -7.986 -16.608 19.780 1.00 91.69 338 GLY A O 1
ATOM 2588 N N . ALA A 1 339 ? -9.434 -15.095 18.957 1.00 94.00 339 ALA A N 1
ATOM 2589 C CA . ALA A 1 339 ? -9.617 -14.375 20.225 1.00 94.00 339 ALA A CA 1
ATOM 2590 C C . ALA A 1 339 ? -10.430 -15.141 21.286 1.00 94.00 339 ALA A C 1
ATOM 2592 O O . ALA A 1 339 ? -10.555 -14.680 22.420 1.00 94.00 339 ALA A O 1
ATOM 2593 N N . ASN A 1 340 ? -10.961 -16.317 20.952 1.00 93.19 340 ASN A N 1
ATOM 2594 C CA . ASN A 1 340 ? -11.632 -17.230 21.877 1.00 93.19 340 ASN A CA 1
ATOM 2595 C C . ASN A 1 340 ? -10.674 -17.910 22.884 1.00 93.19 340 ASN A C 1
ATOM 2597 O O . ASN A 1 340 ? -11.141 -18.454 23.883 1.00 93.19 340 ASN A O 1
ATOM 2601 N N . HIS A 1 341 ? -9.354 -17.850 22.659 1.00 89.50 341 HIS A N 1
ATOM 2602 C CA . HIS A 1 341 ? -8.333 -18.486 23.507 1.00 89.50 341 HIS A CA 1
ATOM 2603 C C . HIS A 1 341 ? -7.338 -17.508 24.167 1.00 89.50 341 HIS A C 1
ATOM 2605 O O . HIS A 1 341 ? -6.301 -17.939 24.660 1.00 89.50 341 HIS A O 1
ATOM 2611 N N . LEU A 1 342 ? -7.648 -16.204 24.212 1.00 92.94 342 LEU A N 1
ATOM 2612 C CA . LEU A 1 342 ? -6.766 -15.178 24.792 1.00 92.94 342 LEU A CA 1
ATOM 2613 C C . LEU A 1 342 ? -6.387 -15.451 26.257 1.00 92.94 342 LEU A C 1
ATOM 2615 O O . LEU A 1 342 ? -7.255 -15.555 27.132 1.00 92.94 342 LEU A O 1
ATOM 2619 N N . SER A 1 343 ? -5.082 -15.456 26.526 1.00 93.06 343 SER A N 1
ATOM 2620 C CA . SER A 1 343 ? -4.503 -15.445 27.870 1.00 93.06 343 SER A CA 1
ATOM 2621 C C . SER A 1 343 ? -4.694 -14.097 28.584 1.00 93.06 343 SER A C 1
ATOM 2623 O O . SER A 1 343 ? -5.156 -13.105 28.012 1.00 93.06 343 SER A O 1
ATOM 2625 N N . ILE A 1 344 ? -4.305 -14.041 29.864 1.00 94.12 344 ILE A N 1
ATOM 2626 C CA . ILE A 1 344 ? -4.366 -12.820 30.682 1.00 94.12 344 ILE A CA 1
ATOM 2627 C C . ILE A 1 344 ? -3.483 -11.707 30.083 1.00 94.12 344 ILE A C 1
ATOM 2629 O O . ILE A 1 344 ? -3.932 -10.564 29.984 1.00 94.12 344 ILE A O 1
ATOM 2633 N N . GLY A 1 345 ? -2.263 -12.037 29.641 1.00 92.44 345 GLY A N 1
ATOM 2634 C CA . GLY A 1 345 ? -1.327 -11.074 29.052 1.00 92.44 345 GLY A CA 1
ATOM 2635 C C . GLY A 1 345 ? -1.818 -10.529 27.708 1.00 92.44 345 GLY A C 1
ATOM 2636 O O . GLY A 1 345 ? -1.835 -9.318 27.492 1.00 92.44 345 GLY A O 1
ATOM 2637 N N . GLU A 1 346 ? -2.306 -11.401 26.826 1.00 92.69 346 GLU A N 1
ATOM 2638 C CA . GLU A 1 346 ? -2.805 -11.027 25.494 1.00 92.69 346 GLU A CA 1
ATOM 2639 C C . GLU A 1 346 ? -4.086 -10.184 25.576 1.00 92.69 346 GLU A C 1
ATOM 2641 O O . GLU A 1 346 ? -4.217 -9.170 24.885 1.00 92.69 346 GLU A O 1
ATOM 2646 N N . ALA A 1 347 ? -5.004 -10.537 26.485 1.00 94.62 347 ALA A N 1
ATOM 2647 C CA . ALA A 1 347 ? -6.184 -9.732 26.790 1.00 94.62 347 ALA A CA 1
ATOM 2648 C C . ALA A 1 347 ? -5.810 -8.346 27.349 1.00 94.62 347 ALA A C 1
ATOM 2650 O O . ALA A 1 347 ? -6.437 -7.344 26.992 1.00 94.62 347 ALA A O 1
ATOM 2651 N N . ALA A 1 348 ? -4.773 -8.268 28.192 1.00 93.81 348 ALA A N 1
ATOM 2652 C CA . ALA A 1 348 ? -4.257 -7.008 28.721 1.00 93.81 348 ALA A CA 1
ATOM 2653 C C . ALA A 1 348 ? -3.582 -6.144 27.641 1.00 93.81 348 ALA A C 1
ATOM 2655 O O . ALA A 1 348 ? -3.778 -4.926 27.638 1.00 93.81 348 ALA A O 1
ATOM 2656 N N . VAL A 1 349 ? -2.861 -6.749 26.688 1.00 91.44 349 VAL A N 1
ATOM 2657 C CA . VAL A 1 349 ? -2.354 -6.055 25.492 1.00 91.44 349 VAL A CA 1
ATOM 2658 C C . VAL A 1 349 ? -3.522 -5.500 24.680 1.00 91.44 349 VAL A C 1
ATOM 2660 O O . VAL A 1 349 ? -3.614 -4.281 24.549 1.00 91.44 349 VAL A O 1
ATOM 2663 N N . ILE A 1 350 ? -4.454 -6.346 24.216 1.00 92.44 350 ILE A N 1
ATOM 2664 C CA . ILE A 1 350 ? -5.585 -5.951 23.351 1.00 92.44 350 ILE A CA 1
ATOM 2665 C C . ILE A 1 350 ? -6.449 -4.855 23.998 1.00 92.44 350 ILE A C 1
ATOM 2667 O O . ILE A 1 350 ? -6.759 -3.850 23.353 1.00 92.44 350 ILE A O 1
ATOM 2671 N N . ALA A 1 351 ? -6.796 -4.985 25.284 1.00 92.81 351 ALA A N 1
ATOM 2672 C CA . ALA A 1 351 ? -7.531 -3.947 26.014 1.00 92.81 351 ALA A CA 1
ATOM 2673 C C . ALA A 1 351 ? -6.716 -2.646 26.164 1.00 92.81 351 ALA A C 1
ATOM 2675 O O . ALA A 1 351 ? -7.278 -1.550 26.181 1.00 92.81 351 ALA A O 1
ATOM 2676 N N . GLY A 1 352 ? -5.387 -2.747 26.232 1.00 89.12 352 GLY A N 1
ATOM 2677 C CA . GLY A 1 352 ? -4.473 -1.613 26.267 1.00 89.12 352 GLY A CA 1
ATOM 2678 C C . GLY A 1 352 ? -4.490 -0.760 24.993 1.00 89.12 352 GLY A C 1
ATOM 2679 O O . GLY A 1 352 ? -4.371 0.470 25.101 1.00 89.12 352 GLY A O 1
ATOM 2680 N N . LEU A 1 353 ? -4.679 -1.389 23.823 1.00 86.62 353 LEU A N 1
ATOM 2681 C CA . LEU A 1 353 ? -4.568 -0.764 22.495 1.00 86.62 353 LEU A CA 1
ATOM 2682 C C . LEU A 1 353 ? -5.604 0.341 22.270 1.00 86.62 353 LEU A C 1
ATOM 2684 O O . LEU A 1 353 ? -5.251 1.404 21.762 1.00 86.62 353 LEU A O 1
ATOM 2688 N N . VAL A 1 354 ? -6.859 0.130 22.688 1.00 82.75 354 VAL A N 1
ATOM 2689 C CA . VAL A 1 354 ? -8.024 0.969 22.317 1.00 82.75 354 VAL A CA 1
ATOM 2690 C C . VAL A 1 354 ? -7.815 2.466 22.595 1.00 82.75 354 VAL A C 1
ATOM 2692 O O . VAL A 1 354 ? -8.284 3.320 21.842 1.00 82.75 354 VAL A O 1
ATOM 2695 N N . LYS A 1 355 ? -7.046 2.798 23.639 1.00 77.12 355 LYS A N 1
ATOM 2696 C CA . LYS A 1 355 ? -6.707 4.177 24.018 1.00 77.12 355 LYS A CA 1
ATOM 2697 C C . LYS A 1 355 ? -5.849 4.917 22.978 1.00 77.12 355 LYS A C 1
ATOM 2699 O O . LYS A 1 355 ? -5.986 6.134 22.849 1.00 77.12 355 LYS A O 1
ATOM 2704 N N . ALA A 1 356 ? -4.945 4.223 22.285 1.00 70.88 356 ALA A N 1
ATOM 2705 C CA . ALA A 1 356 ? -4.103 4.781 21.222 1.00 70.88 356 ALA A CA 1
ATOM 2706 C C . ALA A 1 356 ? -3.618 3.662 20.269 1.00 70.88 356 ALA A C 1
ATOM 2708 O O . ALA A 1 356 ? -2.445 3.280 20.323 1.00 70.88 356 ALA A O 1
ATOM 2709 N N . PRO A 1 357 ? -4.494 3.133 19.388 1.00 72.31 357 PRO A N 1
ATOM 2710 C CA . PRO A 1 357 ? -4.240 1.865 18.695 1.00 72.31 357 PRO A CA 1
ATOM 2711 C C . PRO A 1 357 ? -3.016 1.869 17.776 1.00 72.31 357 PRO A C 1
ATOM 2713 O O . PRO A 1 357 ? -2.402 0.831 17.580 1.00 72.31 357 PRO A O 1
ATOM 2716 N N . SER A 1 358 ? -2.625 3.025 17.232 1.00 68.75 358 SER A N 1
ATOM 2717 C CA . SER A 1 358 ? -1.418 3.149 16.401 1.00 68.75 358 SER A CA 1
ATOM 2718 C C . SER A 1 358 ? -0.118 3.261 17.207 1.00 68.75 358 SER A C 1
ATOM 2720 O O . SER A 1 358 ? 0.935 2.928 16.682 1.00 68.75 358 SER A O 1
ATOM 2722 N N . ASN A 1 359 ? -0.176 3.731 18.459 1.00 59.16 359 ASN A N 1
ATOM 2723 C CA . ASN A 1 359 ? 1.007 4.002 19.290 1.00 59.16 359 ASN A CA 1
ATOM 2724 C C . ASN A 1 359 ? 1.358 2.838 20.224 1.00 59.16 359 ASN A C 1
ATOM 2726 O O . ASN A 1 359 ? 2.493 2.745 20.668 1.00 59.16 359 ASN A O 1
ATOM 2730 N N . TYR A 1 360 ? 0.380 1.992 20.556 1.00 69.62 360 TYR A N 1
ATOM 2731 C CA . TYR A 1 360 ? 0.573 0.805 21.393 1.00 69.62 360 TYR A CA 1
ATOM 2732 C C . TYR A 1 360 ? 0.425 -0.507 20.606 1.00 69.62 360 TYR A C 1
ATOM 2734 O O . TYR A 1 360 ? 0.430 -1.569 21.219 1.00 69.62 360 TYR A O 1
ATOM 2742 N N . SER A 1 361 ? 0.273 -0.460 19.273 1.00 70.12 361 SER A N 1
ATOM 2743 C CA . SER A 1 361 ? 0.240 -1.673 18.440 1.00 70.12 361 SER A CA 1
ATOM 2744 C C . SER A 1 361 ? 1.553 -2.445 18.601 1.00 70.12 361 SER A C 1
ATOM 2746 O O . SER A 1 361 ? 2.608 -1.837 18.401 1.00 70.12 361 SER A O 1
ATOM 2748 N N . PRO A 1 362 ? 1.533 -3.766 18.853 1.00 67.56 362 PRO A N 1
ATOM 2749 C CA . PRO A 1 362 ? 2.756 -4.562 18.950 1.00 67.56 362 PRO A CA 1
ATOM 2750 C C . PRO A 1 362 ? 3.631 -4.542 17.684 1.00 67.56 362 PRO A C 1
ATOM 2752 O O . PRO A 1 362 ? 4.832 -4.764 17.773 1.00 67.56 362 PRO A O 1
ATOM 2755 N N . THR A 1 363 ? 3.052 -4.236 16.515 1.00 66.75 363 THR A N 1
ATOM 2756 C CA . THR A 1 363 ? 3.786 -4.043 15.246 1.00 66.75 363 THR A CA 1
ATOM 2757 C C . THR A 1 363 ? 4.369 -2.637 15.055 1.00 66.75 363 THR A C 1
ATOM 2759 O O . THR A 1 363 ? 5.088 -2.409 14.090 1.00 66.75 363 THR A O 1
ATOM 2762 N N . ALA A 1 364 ? 4.041 -1.679 15.928 1.00 63.84 364 ALA A N 1
ATOM 2763 C CA . ALA A 1 364 ? 4.564 -0.311 15.886 1.00 63.84 364 ALA A CA 1
ATOM 2764 C C . ALA A 1 364 ? 5.585 -0.065 17.006 1.00 63.84 364 ALA A C 1
ATOM 2766 O O . ALA A 1 364 ? 6.649 0.490 16.753 1.00 63.84 364 ALA A O 1
ATOM 2767 N N . ASP A 1 365 ? 5.266 -0.501 18.228 1.00 72.75 365 ASP A N 1
ATOM 2768 C CA . ASP A 1 365 ? 6.160 -0.454 19.384 1.00 72.75 365 ASP A CA 1
ATOM 2769 C C . ASP A 1 365 ? 5.770 -1.559 20.383 1.00 72.75 365 ASP A C 1
ATOM 2771 O O . ASP A 1 365 ? 4.793 -1.452 21.133 1.00 72.75 365 ASP A O 1
ATOM 2775 N N . ALA A 1 366 ? 6.543 -2.647 20.386 1.00 76.69 366 ALA A N 1
ATOM 2776 C CA . ALA A 1 366 ? 6.336 -3.780 21.281 1.00 76.69 366 ALA A CA 1
ATOM 2777 C C . ALA A 1 366 ? 6.674 -3.463 22.752 1.00 76.69 366 ALA A C 1
ATOM 2779 O O . ALA A 1 366 ? 6.159 -4.124 23.654 1.00 76.69 366 ALA A O 1
ATOM 2780 N N . GLU A 1 367 ? 7.525 -2.476 23.043 1.00 78.19 367 GLU A N 1
ATOM 2781 C CA . GLU A 1 367 ? 7.833 -2.083 24.422 1.00 78.19 367 GLU A CA 1
ATOM 2782 C C . GLU A 1 367 ? 6.710 -1.216 24.999 1.00 78.19 367 GLU A C 1
ATOM 2784 O O . GLU A 1 367 ? 6.182 -1.522 26.072 1.00 78.19 367 GLU A O 1
ATOM 2789 N N . ALA A 1 368 ? 6.237 -0.220 24.246 1.00 77.81 368 ALA A N 1
ATOM 2790 C CA . ALA A 1 368 ? 5.080 0.579 24.636 1.00 77.81 368 ALA A CA 1
ATOM 2791 C C . ALA A 1 368 ? 3.797 -0.265 24.733 1.00 77.81 368 ALA A C 1
ATOM 2793 O O . ALA A 1 368 ? 2.984 -0.020 25.629 1.00 77.81 368 ALA A O 1
ATOM 2794 N N . ALA A 1 369 ? 3.622 -1.286 23.881 1.00 79.94 369 ALA A N 1
ATOM 2795 C CA . ALA A 1 369 ? 2.542 -2.268 24.007 1.00 79.94 369 ALA A CA 1
ATOM 2796 C C . ALA A 1 369 ? 2.591 -3.010 25.358 1.00 79.94 369 ALA A C 1
ATOM 2798 O O . ALA A 1 369 ? 1.594 -3.049 26.087 1.00 79.94 369 ALA A O 1
ATOM 2799 N N . ARG A 1 370 ? 3.766 -3.538 25.734 1.00 83.12 370 ARG A N 1
ATOM 2800 C CA . ARG A 1 370 ? 3.989 -4.258 27.002 1.00 83.12 370 ARG A CA 1
ATOM 2801 C C . ARG A 1 370 ? 3.801 -3.358 28.224 1.00 83.12 370 ARG A C 1
ATOM 2803 O O . ARG A 1 370 ? 3.021 -3.688 29.119 1.00 83.12 370 ARG A O 1
ATOM 2810 N N . GLY A 1 371 ? 4.411 -2.173 28.224 1.00 84.31 371 GLY A N 1
ATOM 2811 C CA . GLY A 1 371 ? 4.231 -1.176 29.283 1.00 84.31 371 GLY A CA 1
ATOM 2812 C C . GLY A 1 371 ? 2.771 -0.726 29.436 1.00 84.31 371 GLY A C 1
ATOM 2813 O O . GLY A 1 371 ? 2.286 -0.524 30.552 1.00 84.31 371 GLY A O 1
ATOM 2814 N N . ARG A 1 372 ? 2.019 -0.632 28.330 1.00 87.19 372 ARG A N 1
ATOM 2815 C CA . ARG A 1 372 ? 0.580 -0.332 28.353 1.00 87.19 372 ARG A CA 1
ATOM 2816 C C . ARG A 1 372 ? -0.247 -1.483 28.937 1.00 87.19 372 ARG A C 1
ATOM 2818 O O . ARG A 1 372 ? -1.171 -1.197 29.702 1.00 87.19 372 ARG A O 1
ATOM 2825 N N . ALA A 1 373 ? 0.081 -2.736 28.623 1.00 89.81 373 ALA A N 1
ATOM 2826 C CA . ALA A 1 373 ? -0.593 -3.922 29.155 1.00 89.81 373 ALA A CA 1
ATOM 2827 C C . ALA A 1 373 ? -0.397 -4.081 30.673 1.00 89.81 373 ALA A C 1
ATOM 2829 O O . ALA A 1 373 ? -1.367 -4.334 31.386 1.00 89.81 373 ALA A O 1
ATOM 2830 N N . GLY A 1 374 ? 0.805 -3.812 31.200 1.00 90.31 374 GLY A N 1
ATOM 2831 C CA . GLY A 1 374 ? 1.057 -3.803 32.650 1.00 90.31 374 GLY A CA 1
ATOM 2832 C C . GLY A 1 374 ? 0.126 -2.852 33.422 1.00 90.31 374 GLY A C 1
ATOM 2833 O O . GLY A 1 374 ? -0.368 -3.181 34.501 1.00 90.31 374 GLY A O 1
ATOM 2834 N N . VAL A 1 375 ? -0.226 -1.702 32.829 1.00 90.19 375 VAL A N 1
ATOM 2835 C CA . VAL A 1 375 ? -1.218 -0.769 33.400 1.00 90.19 375 VAL A CA 1
ATOM 2836 C C . VAL A 1 375 ? -2.641 -1.352 33.397 1.00 90.19 375 VAL A C 1
ATOM 2838 O O . VAL A 1 375 ? -3.421 -1.019 34.295 1.00 90.19 375 VAL A O 1
ATOM 2841 N N . VAL A 1 376 ? -2.988 -2.206 32.424 1.00 93.06 376 VAL A N 1
ATOM 2842 C CA . VAL A 1 376 ? -4.280 -2.919 32.363 1.00 93.06 376 VAL A CA 1
ATOM 2843 C C . VAL A 1 376 ? -4.352 -3.998 33.439 1.00 93.06 376 VAL A C 1
ATOM 2845 O O . VAL A 1 376 ? -5.305 -3.981 34.216 1.00 93.06 376 VAL A O 1
ATOM 2848 N N . LEU A 1 377 ? -3.331 -4.855 33.559 1.00 93.69 377 LEU A N 1
ATOM 2849 C CA . LEU A 1 377 ? -3.235 -5.870 34.620 1.00 93.69 377 LEU A CA 1
ATOM 2850 C C . LEU A 1 377 ? -3.423 -5.230 36.005 1.00 93.69 377 LEU A C 1
ATOM 2852 O O . LEU A 1 377 ? -4.272 -5.648 36.793 1.00 93.69 377 LEU A O 1
ATOM 2856 N N . GLN A 1 378 ? -2.736 -4.113 36.251 1.00 93.75 378 GLN A N 1
ATOM 2857 C CA . GLN A 1 378 ? -2.869 -3.330 37.481 1.00 93.75 378 GLN A CA 1
ATOM 2858 C C . GLN A 1 378 ? -4.228 -2.618 37.651 1.00 93.75 378 GLN A C 1
ATOM 2860 O O . GLN A 1 378 ? -4.552 -2.213 38.766 1.00 93.75 378 GLN A O 1
ATOM 2865 N N . GLN A 1 379 ? -5.057 -2.459 36.608 1.00 93.00 379 GLN A N 1
ATOM 2866 C CA . GLN A 1 379 ? -6.468 -2.067 36.791 1.00 93.00 379 GLN A CA 1
ATOM 2867 C C . GLN A 1 379 ? -7.355 -3.273 37.118 1.00 93.00 379 GLN A C 1
ATOM 2869 O O . GLN A 1 379 ? -8.272 -3.128 37.921 1.00 93.00 379 GLN A O 1
ATOM 2874 N N . MET A 1 380 ? -7.072 -4.448 36.549 1.00 95.12 380 MET A N 1
ATOM 2875 C CA . MET A 1 380 ? -7.824 -5.684 36.797 1.00 95.12 380 MET A CA 1
ATOM 2876 C C . MET A 1 380 ? -7.659 -6.163 38.247 1.00 95.12 380 MET A C 1
ATOM 2878 O O . MET A 1 380 ? -8.658 -6.464 38.899 1.00 95.12 380 MET A O 1
ATOM 2882 N N . VAL A 1 381 ? -6.444 -6.109 38.812 1.00 95.31 381 VAL A N 1
ATOM 2883 C CA . VAL A 1 381 ? -6.228 -6.355 40.255 1.00 95.31 381 VAL A CA 1
ATOM 2884 C C . VAL A 1 381 ? -7.059 -5.379 41.105 1.00 95.31 381 VAL A C 1
ATOM 2886 O O . VAL A 1 381 ? -7.779 -5.786 42.013 1.00 95.31 381 VAL A O 1
ATOM 2889 N N . ARG A 1 382 ? -7.065 -4.083 40.759 1.00 93.38 382 ARG A N 1
ATOM 2890 C CA . ARG A 1 382 ? -7.853 -3.031 41.448 1.00 93.38 382 ARG A CA 1
ATOM 2891 C C . ARG A 1 382 ? -9.366 -3.092 41.197 1.00 93.38 382 ARG A C 1
ATOM 2893 O O . ARG A 1 382 ? -10.117 -2.293 41.772 1.00 93.38 382 ARG A O 1
ATOM 2900 N N . ALA A 1 383 ? -9.815 -3.975 40.315 1.00 91.44 383 ALA A N 1
ATOM 2901 C CA . ALA A 1 383 ? -11.217 -4.314 40.109 1.00 91.44 383 ALA A CA 1
ATOM 2902 C C . ALA A 1 383 ? -11.612 -5.613 40.839 1.00 91.44 383 ALA A C 1
ATOM 2904 O O . ALA A 1 383 ? -12.803 -5.855 41.014 1.00 91.44 383 ALA A O 1
ATOM 2905 N N . GLY A 1 384 ? -10.638 -6.406 41.307 1.00 93.19 384 GLY A N 1
ATOM 2906 C CA . GLY A 1 384 ? -10.857 -7.750 41.850 1.00 93.19 384 GLY A CA 1
ATOM 2907 C C . GLY A 1 384 ? -11.032 -8.824 40.770 1.00 93.19 384 GLY A C 1
ATOM 2908 O O . GLY A 1 384 ? -11.533 -9.905 41.065 1.00 93.19 384 GLY A O 1
ATOM 2909 N N . ASP A 1 385 ? -10.652 -8.534 39.522 1.00 93.19 385 ASP A N 1
ATOM 2910 C CA . ASP A 1 385 ? -10.838 -9.439 38.382 1.00 93.19 385 ASP A CA 1
ATOM 2911 C C . ASP A 1 385 ? -9.778 -10.551 38.305 1.00 93.19 385 ASP A C 1
ATOM 2913 O O . ASP A 1 385 ? -10.079 -11.624 37.779 1.00 93.19 385 ASP A O 1
ATOM 2917 N N . ILE A 1 386 ? -8.570 -10.287 38.823 1.00 94.88 386 ILE A N 1
ATOM 2918 C CA . ILE A 1 386 ? -7.422 -11.206 38.945 1.00 94.88 386 ILE A CA 1
ATOM 2919 C C . ILE A 1 386 ? -6.651 -10.923 40.245 1.00 94.88 386 ILE A C 1
ATOM 2921 O O . ILE A 1 386 ? -6.752 -9.830 40.805 1.00 94.88 386 ILE A O 1
ATOM 2925 N N . THR A 1 387 ? -5.849 -11.882 40.713 1.00 95.12 387 THR A N 1
ATOM 2926 C CA . THR A 1 387 ? -4.911 -11.682 41.833 1.00 95.12 387 THR A CA 1
ATOM 2927 C C . THR A 1 387 ? -3.593 -11.049 41.372 1.00 95.12 387 THR A C 1
ATOM 2929 O O . THR A 1 387 ? -3.236 -11.116 40.197 1.00 95.12 387 THR A O 1
ATOM 2932 N N . GLU A 1 388 ? -2.821 -10.477 42.301 1.00 92.75 388 GLU A N 1
ATOM 2933 C CA . GLU A 1 388 ? -1.478 -9.950 42.003 1.00 92.75 388 GLU A CA 1
ATOM 2934 C C . GLU A 1 388 ? -0.539 -11.055 41.473 1.00 92.75 388 GLU A C 1
ATOM 2936 O O . GLU A 1 388 ? 0.193 -10.837 40.514 1.00 92.75 388 GLU A O 1
ATOM 2941 N N . ALA A 1 389 ? -0.635 -12.279 42.009 1.00 91.62 389 ALA A N 1
ATOM 2942 C CA . ALA A 1 389 ? 0.120 -13.431 41.510 1.00 91.62 389 ALA A CA 1
ATOM 2943 C C . ALA A 1 389 ? -0.271 -13.817 40.069 1.00 91.62 389 ALA A C 1
ATOM 2945 O O . ALA A 1 389 ? 0.594 -14.163 39.271 1.00 91.62 389 ALA A O 1
ATOM 2946 N N . GLN A 1 390 ? -1.555 -13.711 39.701 1.00 92.19 390 GLN A N 1
ATOM 2947 C CA . GLN A 1 390 ? -2.002 -13.896 38.314 1.00 92.19 390 GLN A CA 1
ATOM 2948 C C . GLN A 1 390 ? -1.531 -12.763 37.394 1.00 92.19 390 GLN A C 1
ATOM 2950 O O . GLN A 1 390 ? -1.230 -13.021 36.235 1.00 92.19 390 GLN A O 1
ATOM 2955 N N . ALA A 1 391 ? -1.451 -11.526 37.892 1.00 90.44 391 ALA A N 1
ATOM 2956 C CA . ALA A 1 391 ? -0.910 -10.397 37.137 1.00 90.44 391 ALA A CA 1
ATOM 2957 C C . ALA A 1 391 ? 0.604 -10.533 36.890 1.00 90.44 391 ALA A C 1
ATOM 2959 O O . ALA A 1 391 ? 1.071 -10.178 35.814 1.00 90.44 391 ALA A O 1
ATOM 2960 N N . GLN A 1 392 ? 1.352 -11.079 37.854 1.00 86.88 392 GLN A N 1
ATOM 2961 C CA . GLN A 1 392 ? 2.787 -11.358 37.727 1.00 86.88 392 GLN A CA 1
ATOM 2962 C C . GLN A 1 392 ? 3.066 -12.575 36.829 1.00 86.88 392 GLN A C 1
ATOM 2964 O O . GLN A 1 392 ? 3.961 -12.523 35.995 1.00 86.88 392 GLN A O 1
ATOM 2969 N N . ALA A 1 393 ? 2.271 -13.644 36.938 1.00 87.06 393 ALA A N 1
ATOM 2970 C CA . ALA A 1 393 ? 2.405 -14.842 36.101 1.00 87.06 393 ALA A CA 1
ATOM 2971 C C . ALA A 1 393 ? 1.929 -14.655 34.644 1.00 87.06 393 ALA A C 1
ATOM 2973 O O . ALA A 1 393 ? 2.149 -15.527 33.808 1.00 87.06 393 ALA A O 1
ATOM 2974 N N . ALA A 1 394 ? 1.272 -13.537 34.325 1.00 83.75 394 ALA A N 1
ATOM 2975 C CA . ALA A 1 394 ? 0.810 -13.189 32.981 1.00 83.75 394 ALA A CA 1
ATOM 2976 C C . ALA A 1 394 ? 1.886 -12.464 32.146 1.00 83.75 394 ALA A C 1
ATOM 2978 O O . ALA A 1 394 ? 1.533 -11.576 31.366 1.00 83.75 394 ALA A O 1
ATOM 2979 N N . ASP A 1 395 ? 3.171 -12.778 32.370 1.00 70.00 395 ASP A N 1
ATOM 2980 C CA . ASP A 1 395 ? 4.301 -11.919 32.003 1.00 70.00 395 ASP A CA 1
ATOM 2981 C C . ASP A 1 395 ? 4.245 -11.459 30.540 1.00 70.00 395 ASP A C 1
ATOM 2983 O O . ASP A 1 395 ? 4.326 -12.236 29.586 1.00 70.00 395 ASP A O 1
ATOM 2987 N N . VAL A 1 396 ? 4.083 -10.146 30.379 1.00 75.50 396 VAL A N 1
ATOM 2988 C CA . VAL A 1 396 ? 3.921 -9.519 29.072 1.00 75.50 396 VAL A CA 1
ATOM 2989 C C . VAL A 1 396 ? 5.260 -9.416 28.333 1.00 75.50 396 VAL A C 1
ATOM 2991 O O . VAL A 1 396 ? 5.256 -9.202 27.123 1.00 75.50 396 VAL A O 1
ATOM 2994 N N . ALA A 1 397 ? 6.402 -9.562 29.021 1.00 68.06 397 ALA A N 1
ATOM 2995 C CA . ALA A 1 397 ? 7.731 -9.542 28.410 1.00 68.06 397 ALA A CA 1
ATOM 2996 C C . ALA A 1 397 ? 7.895 -10.645 27.352 1.00 68.06 397 ALA A C 1
ATOM 2998 O O . ALA A 1 397 ? 8.315 -10.341 26.229 1.00 68.06 397 ALA A O 1
ATOM 2999 N N . ASP A 1 398 ? 7.472 -11.863 27.706 1.00 69.19 398 ASP A N 1
ATOM 3000 C CA . ASP A 1 398 ? 7.686 -13.120 26.975 1.00 69.19 398 ASP A CA 1
ATOM 3001 C C . ASP A 1 398 ? 6.567 -13.475 25.974 1.00 69.19 398 ASP A C 1
ATOM 3003 O O . ASP A 1 398 ? 6.596 -14.542 25.347 1.00 69.19 398 ASP A O 1
ATOM 3007 N N . LEU A 1 399 ? 5.575 -12.595 25.774 1.00 77.00 399 LEU A N 1
ATOM 3008 C CA . LEU A 1 399 ? 4.518 -12.830 24.785 1.00 77.00 399 LEU A CA 1
ATOM 3009 C C . LEU A 1 399 ? 5.098 -12.964 23.371 1.00 77.00 399 LEU A C 1
ATOM 3011 O O . LEU A 1 399 ? 5.707 -12.040 22.825 1.00 77.00 399 LEU A O 1
ATOM 3015 N N . LYS A 1 400 ? 4.838 -14.118 22.748 1.00 75.44 400 LYS A N 1
ATOM 3016 C CA . LYS A 1 400 ? 5.280 -14.456 21.389 1.00 75.44 400 LYS A CA 1
ATOM 3017 C C . LYS A 1 400 ? 4.467 -13.698 20.343 1.00 75.44 400 LYS A C 1
ATOM 3019 O O . LYS A 1 400 ? 3.545 -14.232 19.733 1.00 75.44 400 LYS A O 1
ATOM 3024 N N . LEU A 1 401 ? 4.837 -12.439 20.131 1.00 77.25 401 LEU A N 1
ATOM 3025 C CA . LEU A 1 401 ? 4.308 -11.626 19.044 1.00 77.25 401 LEU A CA 1
ATOM 3026 C C . LEU A 1 401 ? 4.605 -12.284 17.692 1.00 77.25 401 LEU A C 1
ATOM 3028 O O . LEU A 1 401 ? 5.737 -12.678 17.408 1.00 77.25 401 LEU A O 1
ATOM 3032 N N . THR A 1 402 ? 3.586 -12.371 16.842 1.00 69.75 402 THR A N 1
ATOM 3033 C CA . THR A 1 402 ? 3.737 -12.842 15.464 1.00 69.75 402 THR A CA 1
ATOM 3034 C C . THR A 1 402 ? 4.602 -11.841 14.691 1.00 69.75 402 THR A C 1
ATOM 3036 O O . THR A 1 402 ? 4.229 -10.666 14.619 1.00 69.75 402 THR A O 1
ATOM 3039 N N . PRO A 1 403 ? 5.741 -12.254 14.100 1.00 59.25 403 PRO A N 1
ATOM 3040 C CA . PRO A 1 403 ? 6.573 -11.347 13.322 1.00 59.25 403 PRO A CA 1
ATOM 3041 C C . PRO A 1 403 ? 5.801 -10.865 12.091 1.00 59.25 403 PRO A C 1
ATOM 3043 O O . PRO A 1 403 ? 5.225 -11.667 11.349 1.00 59.25 403 PRO A O 1
ATOM 3046 N N . GLU A 1 404 ? 5.785 -9.552 11.855 1.00 57.59 404 GLU A N 1
ATOM 3047 C CA . GLU A 1 404 ? 5.109 -9.000 10.683 1.00 57.59 404 GLU A CA 1
ATOM 3048 C C . GLU A 1 404 ? 5.835 -9.473 9.414 1.00 57.59 404 GLU A C 1
ATOM 3050 O O . GLU A 1 404 ? 7.006 -9.158 9.187 1.00 57.59 404 GLU A O 1
ATOM 3055 N N . ARG A 1 405 ? 5.139 -10.269 8.587 1.00 54.84 405 ARG A N 1
ATOM 3056 C CA . ARG A 1 405 ? 5.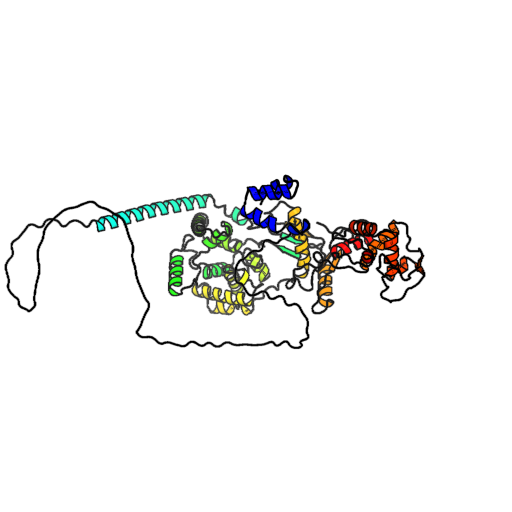633 -10.681 7.265 1.00 54.84 405 ARG A CA 1
ATOM 3057 C C . ARG A 1 405 ? 6.019 -9.423 6.491 1.00 54.84 405 ARG A C 1
ATOM 3059 O O . ARG A 1 405 ? 5.160 -8.575 6.257 1.00 54.84 405 ARG A O 1
ATOM 3066 N N . GLN A 1 406 ? 7.287 -9.319 6.085 1.00 50.84 406 GLN A N 1
ATOM 3067 C CA . GLN A 1 406 ? 7.823 -8.162 5.361 1.00 50.84 406 GLN A CA 1
ATOM 3068 C C . GLN A 1 406 ? 7.177 -8.030 3.970 1.00 50.84 406 GLN A C 1
ATOM 3070 O O . GLN A 1 406 ? 7.748 -8.424 2.958 1.00 50.84 406 GLN A O 1
ATOM 3075 N N . GLN A 1 407 ? 5.986 -7.430 3.912 1.00 55.69 407 GLN A N 1
ATOM 3076 C CA . GLN A 1 407 ? 5.276 -7.106 2.668 1.00 55.69 407 GLN A CA 1
ATOM 3077 C C . GLN A 1 407 ? 5.958 -5.979 1.867 1.00 55.69 407 GLN A C 1
ATOM 3079 O O . GLN A 1 407 ? 5.476 -5.629 0.793 1.00 55.69 407 GLN A O 1
ATOM 3084 N N . ASN A 1 408 ? 7.070 -5.414 2.362 1.00 59.66 408 ASN A N 1
ATOM 3085 C CA . ASN A 1 408 ? 7.828 -4.326 1.734 1.00 59.66 408 ASN A CA 1
ATOM 3086 C C . ASN A 1 408 ? 8.143 -4.591 0.258 1.00 59.66 408 ASN A C 1
ATOM 3088 O O . ASN A 1 408 ? 8.005 -3.675 -0.549 1.00 59.66 408 ASN A O 1
ATOM 3092 N N . SER A 1 409 ? 8.506 -5.828 -0.099 1.00 67.50 409 SER A N 1
ATOM 3093 C CA . SER A 1 409 ? 8.855 -6.180 -1.478 1.00 67.50 409 SER A CA 1
ATOM 3094 C C . SER A 1 409 ? 7.696 -5.928 -2.448 1.00 67.50 409 SER A C 1
ATOM 3096 O O . SER A 1 409 ? 7.926 -5.417 -3.535 1.00 67.50 409 SER A O 1
ATOM 3098 N N . ALA A 1 410 ? 6.445 -6.197 -2.061 1.00 83.31 410 ALA A N 1
ATOM 3099 C CA . ALA A 1 410 ? 5.277 -5.976 -2.915 1.00 83.31 410 ALA A CA 1
ATOM 3100 C C . ALA A 1 410 ? 4.795 -4.510 -2.955 1.00 83.31 410 ALA A C 1
ATOM 3102 O O . ALA A 1 410 ? 4.005 -4.165 -3.833 1.00 83.31 410 ALA A O 1
ATOM 3103 N N . ARG A 1 411 ? 5.249 -3.629 -2.047 1.00 86.12 411 ARG A N 1
ATOM 3104 C CA . ARG A 1 411 ? 4.672 -2.276 -1.889 1.00 86.12 411 ARG A CA 1
ATOM 3105 C C . ARG A 1 411 ? 4.800 -1.404 -3.136 1.00 86.12 411 ARG A C 1
ATOM 3107 O O . ARG A 1 411 ? 3.817 -0.808 -3.556 1.00 86.12 411 ARG A O 1
ATOM 3114 N N . TYR A 1 412 ? 5.964 -1.393 -3.788 1.00 89.50 412 TYR A N 1
ATOM 3115 C CA . TYR A 1 412 ? 6.148 -0.636 -5.035 1.00 89.50 412 TYR A CA 1
ATOM 3116 C C . TYR A 1 412 ? 5.174 -1.061 -6.145 1.00 89.50 412 TYR A C 1
ATOM 3118 O O . TYR A 1 412 ? 4.748 -0.217 -6.933 1.00 89.50 412 TYR A O 1
ATOM 3126 N N . PHE A 1 413 ? 4.814 -2.347 -6.195 1.00 92.88 413 PHE A N 1
ATOM 3127 C CA . PHE A 1 413 ? 3.824 -2.872 -7.129 1.00 92.88 413 PHE A CA 1
ATOM 3128 C C . PHE A 1 413 ? 2.398 -2.486 -6.716 1.00 92.88 413 PHE A C 1
ATOM 3130 O O . PHE A 1 413 ? 1.656 -1.951 -7.536 1.00 92.88 413 PHE A O 1
ATOM 3137 N N . THR A 1 414 ? 2.016 -2.693 -5.448 1.00 89.44 414 THR A N 1
ATOM 3138 C CA . THR A 1 414 ? 0.654 -2.376 -4.982 1.00 89.44 414 THR A CA 1
ATOM 3139 C C . THR A 1 414 ? 0.338 -0.891 -5.090 1.00 89.44 414 THR A C 1
ATOM 3141 O O . THR A 1 414 ? -0.759 -0.533 -5.496 1.00 89.44 414 THR A O 1
ATOM 3144 N N . ASP A 1 415 ? 1.303 -0.022 -4.805 1.00 85.25 415 ASP A N 1
ATOM 3145 C CA . ASP A 1 415 ? 1.125 1.431 -4.870 1.00 85.25 415 ASP A CA 1
ATOM 3146 C C . ASP A 1 415 ? 1.040 1.953 -6.315 1.00 85.25 415 ASP A C 1
ATOM 3148 O O . ASP A 1 415 ? 0.537 3.049 -6.553 1.00 85.25 415 ASP A O 1
ATOM 3152 N N . TRP A 1 416 ? 1.522 1.172 -7.289 1.00 88.69 416 TRP A N 1
ATOM 3153 C CA . TRP A 1 416 ? 1.366 1.449 -8.717 1.00 88.69 416 TRP A CA 1
ATOM 3154 C C . TRP A 1 416 ? 0.054 0.883 -9.283 1.00 88.69 416 TRP A C 1
ATOM 3156 O O . TRP A 1 416 ? -0.583 1.545 -10.102 1.00 88.69 416 TRP A O 1
ATOM 3166 N N . ALA A 1 417 ? -0.355 -0.311 -8.841 1.00 89.19 417 ALA A N 1
ATOM 3167 C CA . ALA A 1 417 ? -1.544 -1.008 -9.329 1.00 89.19 417 ALA A CA 1
ATOM 3168 C C . ALA A 1 417 ? -2.853 -0.497 -8.700 1.00 89.19 417 ALA A C 1
ATOM 3170 O O . ALA A 1 417 ? -3.829 -0.261 -9.401 1.00 89.19 417 ALA A O 1
ATOM 3171 N N . LEU A 1 418 ? -2.900 -0.291 -7.380 1.00 84.56 418 LEU A N 1
ATOM 3172 C CA . LEU A 1 418 ? -4.152 0.011 -6.672 1.00 84.56 418 LEU A CA 1
ATOM 3173 C C . LEU A 1 418 ? -4.840 1.329 -7.080 1.00 84.56 418 LEU A C 1
ATOM 3175 O O . LEU A 1 418 ? -6.066 1.311 -7.161 1.00 84.56 418 LEU A O 1
ATOM 3179 N N . PRO A 1 419 ? -4.138 2.438 -7.400 1.00 82.75 419 PRO A N 1
ATOM 3180 C CA . PRO A 1 419 ? -4.790 3.666 -7.877 1.00 82.75 419 PRO A CA 1
ATOM 3181 C C . PRO A 1 419 ? -5.518 3.525 -9.223 1.00 82.75 419 PRO A C 1
ATOM 3183 O O . PRO A 1 419 ? -6.203 4.451 -9.645 1.00 82.75 419 PRO A O 1
ATOM 3186 N N . GLN A 1 420 ? -5.347 2.397 -9.917 1.00 81.62 420 GLN A N 1
ATOM 3187 C CA . GLN A 1 420 ? -6.034 2.090 -11.172 1.00 81.62 420 GLN A CA 1
ATOM 3188 C C . GLN A 1 420 ? -7.478 1.623 -10.909 1.00 81.62 420 GLN A C 1
ATOM 3190 O O . GLN A 1 420 ? -8.369 1.893 -11.714 1.00 81.62 420 GLN A O 1
ATOM 3195 N N . LEU A 1 421 ? -7.741 1.025 -9.733 1.00 81.12 421 LEU A N 1
ATOM 3196 C CA . LEU A 1 421 ? -9.073 0.563 -9.315 1.00 81.12 421 LEU A CA 1
ATOM 3197 C C . LEU A 1 421 ? -10.109 1.694 -9.307 1.00 81.12 421 LEU A C 1
ATOM 3199 O O . LEU A 1 421 ? -11.236 1.471 -9.738 1.00 81.12 421 LEU A O 1
ATOM 3203 N N . ASP A 1 422 ? -9.710 2.915 -8.934 1.00 71.69 422 ASP A N 1
ATOM 3204 C CA . ASP A 1 422 ? -10.544 4.131 -8.971 1.00 71.69 422 ASP A CA 1
ATOM 3205 C C . ASP A 1 422 ? -11.111 4.447 -10.379 1.00 71.69 422 ASP A C 1
ATOM 3207 O O . ASP A 1 422 ? -11.979 5.308 -10.518 1.00 71.69 422 ASP A O 1
ATOM 3211 N N . THR A 1 423 ? -10.617 3.781 -11.433 1.00 74.19 423 THR A N 1
ATOM 3212 C CA . THR A 1 423 ? -11.106 3.896 -12.820 1.00 74.19 423 THR A CA 1
ATOM 3213 C C . THR A 1 423 ? -11.827 2.644 -13.338 1.00 74.19 423 THR A C 1
ATOM 3215 O O . THR A 1 423 ? -12.355 2.667 -14.449 1.00 74.19 423 THR A O 1
ATOM 3218 N N . LEU A 1 424 ? -11.870 1.570 -12.541 1.00 78.06 424 LEU A N 1
ATOM 3219 C CA . LEU A 1 424 ? -12.401 0.250 -12.905 1.00 78.06 424 LEU A CA 1
ATOM 3220 C C . LEU A 1 424 ? -13.649 -0.159 -12.098 1.00 78.06 424 LEU A C 1
ATOM 3222 O O . LEU A 1 424 ? -14.355 -1.074 -12.519 1.00 78.06 424 LEU A O 1
ATOM 3226 N N . ILE A 1 425 ? -13.925 0.478 -10.950 1.00 79.25 425 ILE A N 1
ATOM 3227 C CA . ILE A 1 425 ? -15.042 0.125 -10.055 1.00 79.25 425 ILE A CA 1
ATOM 3228 C C . ILE A 1 425 ? -15.771 1.342 -9.455 1.00 79.25 425 ILE A C 1
ATOM 3230 O O . ILE A 1 425 ? -15.149 2.274 -8.956 1.00 79.25 425 ILE A O 1
ATOM 3234 N N . ASP A 1 426 ? -17.106 1.268 -9.412 1.00 75.94 426 ASP A N 1
ATOM 3235 C CA . ASP A 1 426 ? -17.984 2.220 -8.699 1.00 75.94 426 ASP A CA 1
ATOM 3236 C C . ASP A 1 426 ? -18.356 1.755 -7.267 1.00 75.94 426 ASP A C 1
ATOM 3238 O O . ASP A 1 426 ? -18.948 2.502 -6.484 1.00 75.94 426 ASP A O 1
ATOM 3242 N N . GLU A 1 427 ? -18.045 0.504 -6.906 1.00 74.00 427 GLU A N 1
ATOM 3243 C CA . GLU A 1 427 ? -18.409 -0.099 -5.615 1.00 74.00 427 GLU A CA 1
ATOM 3244 C C . GLU A 1 427 ? -17.462 0.359 -4.494 1.00 74.00 427 GLU A C 1
ATOM 3246 O O . GLU A 1 427 ? -16.248 0.184 -4.580 1.00 74.00 427 GLU A O 1
ATOM 3251 N N . THR A 1 428 ? -18.022 0.905 -3.410 1.00 66.81 428 THR A N 1
ATOM 3252 C CA . THR A 1 428 ? -17.282 1.595 -2.327 1.00 66.81 428 THR A CA 1
ATOM 3253 C C . THR A 1 428 ? -17.552 1.038 -0.920 1.00 66.81 428 THR A C 1
ATOM 3255 O O . THR A 1 428 ? -17.116 1.610 0.083 1.00 66.81 428 THR A O 1
ATOM 3258 N N . SER A 1 429 ? -18.289 -0.071 -0.819 1.00 67.56 429 SER A N 1
ATOM 3259 C CA . SER A 1 429 ? -18.779 -0.657 0.434 1.00 67.56 429 SER A CA 1
ATOM 3260 C C . SER A 1 429 ? -18.517 -2.163 0.555 1.00 67.56 429 SER A C 1
ATOM 3262 O O . SER A 1 429 ? -18.104 -2.622 1.625 1.00 67.56 429 SER A O 1
ATOM 3264 N N . ALA A 1 430 ? -18.703 -2.931 -0.522 1.00 73.38 430 ALA A N 1
ATOM 3265 C CA . ALA A 1 430 ? -18.475 -4.374 -0.537 1.00 73.38 430 ALA A CA 1
ATOM 3266 C C . ALA A 1 430 ? -16.967 -4.711 -0.584 1.00 73.38 430 ALA A C 1
ATOM 3268 O O . ALA A 1 430 ? -16.231 -4.043 -1.316 1.00 73.38 430 ALA A O 1
ATOM 3269 N N . PRO A 1 431 ? -16.483 -5.729 0.161 1.00 78.12 431 PRO A N 1
ATOM 3270 C CA . PRO A 1 431 ? -15.086 -6.163 0.106 1.00 78.12 431 PRO A CA 1
ATOM 3271 C C . PRO A 1 431 ? -14.618 -6.513 -1.313 1.00 78.12 431 PRO A C 1
ATOM 3273 O O . PRO A 1 431 ? -15.348 -7.149 -2.071 1.00 78.12 431 PRO A O 1
ATOM 3276 N N . LEU A 1 432 ? -13.385 -6.127 -1.641 1.00 84.81 432 LEU A N 1
ATOM 3277 C CA . LEU A 1 432 ? -12.776 -6.308 -2.957 1.00 84.81 432 LEU A CA 1
ATOM 3278 C C . LEU A 1 432 ? -11.650 -7.345 -2.898 1.00 84.81 432 LEU A C 1
ATOM 3280 O O . LEU A 1 432 ? -10.698 -7.193 -2.130 1.00 84.81 432 LEU A O 1
ATOM 3284 N N . GLU A 1 433 ? -11.744 -8.362 -3.752 1.00 86.81 433 GLU A N 1
ATOM 3285 C CA . GLU A 1 433 ? -10.722 -9.394 -3.957 1.00 86.81 433 GLU A CA 1
ATOM 3286 C C . GLU A 1 433 ? -10.002 -9.101 -5.288 1.00 86.81 433 GLU A C 1
ATOM 3288 O O . GLU A 1 433 ? -10.516 -9.394 -6.368 1.00 86.81 433 GLU A O 1
ATOM 3293 N N . VAL A 1 434 ? -8.836 -8.453 -5.227 1.00 89.75 434 VAL A N 1
ATOM 3294 C CA . VAL A 1 434 ? -8.115 -7.913 -6.393 1.00 89.75 434 VAL A CA 1
ATOM 3295 C C . VAL A 1 434 ? -7.032 -8.889 -6.840 1.00 89.75 434 VAL A C 1
ATOM 3297 O O . VAL A 1 434 ? -6.033 -9.070 -6.146 1.00 89.75 434 VAL A O 1
ATOM 3300 N N . TRP A 1 435 ? -7.202 -9.501 -8.009 1.00 92.75 435 TRP A N 1
ATOM 3301 C CA . TRP A 1 435 ? -6.257 -10.472 -8.570 1.00 92.75 435 TRP A CA 1
ATOM 3302 C C . TRP A 1 435 ? -5.239 -9.789 -9.482 1.00 92.75 435 TRP A C 1
ATOM 3304 O O . TRP A 1 435 ? -5.600 -8.959 -10.313 1.00 92.75 435 TRP A O 1
ATOM 3314 N N . THR A 1 436 ? -3.956 -10.117 -9.316 1.00 93.38 436 THR A N 1
ATOM 3315 C CA . THR A 1 436 ? -2.846 -9.427 -9.992 1.00 93.38 436 THR A CA 1
ATOM 3316 C C . THR A 1 436 ? -1.865 -10.398 -10.645 1.00 93.38 436 THR A C 1
ATOM 3318 O O . THR A 1 436 ? -1.805 -11.577 -10.310 1.00 93.38 436 THR A O 1
ATOM 3321 N N . THR A 1 437 ? -1.066 -9.890 -11.585 1.00 95.00 437 THR A N 1
ATOM 3322 C CA . THR A 1 437 ? -0.104 -10.676 -12.377 1.00 95.00 437 THR A CA 1
ATOM 3323 C C . THR A 1 437 ? 1.225 -10.962 -11.670 1.00 95.00 437 THR A C 1
ATOM 3325 O O . THR A 1 437 ? 2.058 -11.668 -12.244 1.00 95.00 437 THR A O 1
ATOM 3328 N N . LEU A 1 438 ? 1.411 -10.449 -10.446 1.00 95.00 438 LEU A N 1
ATOM 3329 C CA . LEU A 1 438 ? 2.654 -10.539 -9.680 1.00 95.00 438 LEU A CA 1
ATOM 3330 C C . LEU A 1 438 ? 2.964 -11.985 -9.276 1.00 95.00 438 LEU A C 1
ATOM 3332 O O . LEU A 1 438 ? 2.118 -12.661 -8.694 1.00 95.00 438 LEU A O 1
ATOM 3336 N N . ASP A 1 439 ? 4.196 -12.428 -9.508 1.00 96.06 439 ASP A N 1
ATOM 3337 C CA . ASP A 1 439 ? 4.715 -13.710 -9.035 1.00 96.06 439 ASP A CA 1
ATOM 3338 C C . ASP A 1 439 ? 5.489 -13.488 -7.715 1.00 96.06 439 ASP A C 1
ATOM 3340 O O . ASP A 1 439 ? 6.488 -12.757 -7.700 1.00 96.06 439 ASP A O 1
ATOM 3344 N N . PRO A 1 440 ? 5.078 -14.085 -6.577 1.00 93.31 440 PRO A N 1
ATOM 3345 C CA . PRO A 1 440 ? 5.736 -13.835 -5.297 1.00 93.31 440 PRO A CA 1
ATOM 3346 C C . PRO A 1 440 ? 7.149 -14.409 -5.195 1.00 93.31 440 PRO A C 1
ATOM 3348 O O . PRO A 1 440 ? 7.914 -13.944 -4.351 1.00 93.31 440 PRO A O 1
ATOM 3351 N N . ALA A 1 441 ? 7.505 -15.421 -5.992 1.00 94.12 441 ALA A N 1
ATOM 3352 C CA . ALA A 1 441 ? 8.866 -15.939 -6.052 1.00 94.12 441 ALA A CA 1
ATOM 3353 C C . ALA A 1 441 ? 9.758 -14.979 -6.843 1.00 94.12 441 ALA A C 1
ATOM 3355 O O . ALA A 1 441 ? 10.748 -14.499 -6.294 1.00 94.12 441 ALA A O 1
ATOM 3356 N N . MET A 1 442 ? 9.359 -14.592 -8.060 1.00 96.12 442 MET A N 1
ATOM 3357 C CA . MET A 1 442 ? 10.098 -13.603 -8.855 1.00 96.12 442 MET A CA 1
ATOM 3358 C C . MET A 1 442 ? 10.224 -12.263 -8.124 1.00 96.12 442 MET A C 1
ATOM 3360 O O . MET A 1 442 ? 11.282 -11.642 -8.183 1.00 96.12 442 MET A O 1
ATOM 3364 N N . GLN A 1 443 ? 9.197 -11.832 -7.381 1.00 95.25 443 GLN A N 1
ATOM 3365 C CA . GLN A 1 443 ? 9.270 -10.609 -6.582 1.00 95.25 443 GLN A CA 1
ATOM 3366 C C . GLN A 1 443 ? 10.280 -10.709 -5.429 1.00 95.25 443 GLN A C 1
ATOM 3368 O O . GLN A 1 443 ? 10.965 -9.727 -5.141 1.00 95.25 443 GLN A O 1
ATOM 3373 N N . ARG A 1 444 ? 10.404 -11.872 -4.770 1.00 92.56 444 ARG A N 1
ATOM 3374 C CA . ARG A 1 444 ? 11.426 -12.093 -3.729 1.00 92.56 444 ARG A CA 1
ATOM 3375 C C . ARG A 1 444 ? 12.832 -12.104 -4.320 1.00 92.56 444 ARG A C 1
ATOM 3377 O O . ARG A 1 444 ? 13.697 -11.424 -3.778 1.00 92.56 444 ARG A O 1
ATOM 3384 N N . GLU A 1 445 ? 13.044 -12.804 -5.433 1.00 94.94 445 GLU A N 1
ATOM 3385 C CA . GLU A 1 445 ? 14.354 -12.861 -6.094 1.00 94.94 445 GLU A CA 1
ATOM 3386 C C . GLU A 1 445 ? 14.770 -11.498 -6.669 1.00 94.94 445 GLU A C 1
ATOM 3388 O O . GLU A 1 445 ? 15.918 -11.089 -6.516 1.00 94.94 445 GLU A O 1
ATOM 3393 N N . ALA A 1 446 ? 13.840 -10.738 -7.256 1.00 95.12 446 ALA A N 1
ATOM 3394 C CA . ALA A 1 446 ? 14.092 -9.379 -7.737 1.00 95.12 446 ALA A CA 1
ATOM 3395 C C . ALA A 1 446 ? 14.510 -8.422 -6.608 1.00 95.12 446 ALA A C 1
ATOM 3397 O O . ALA A 1 446 ? 15.476 -7.668 -6.739 1.00 95.12 446 ALA A O 1
ATOM 3398 N N . ASP A 1 447 ? 13.786 -8.456 -5.490 1.00 92.25 447 ASP A N 1
ATOM 3399 C CA . ASP A 1 447 ? 14.056 -7.639 -4.309 1.00 92.25 447 ASP A CA 1
ATOM 3400 C C . ASP A 1 447 ? 15.386 -8.039 -3.635 1.00 92.25 447 ASP A C 1
ATOM 3402 O O . ASP A 1 447 ? 16.201 -7.172 -3.306 1.00 92.25 447 ASP A O 1
ATOM 3406 N N . ALA A 1 448 ? 15.670 -9.342 -3.529 1.00 92.50 448 ALA A N 1
ATOM 3407 C CA . ALA A 1 448 ? 16.950 -9.862 -3.053 1.00 92.50 448 ALA A CA 1
ATOM 3408 C C . ALA A 1 448 ? 18.117 -9.455 -3.969 1.00 92.50 448 ALA A C 1
ATOM 3410 O O . ALA A 1 448 ? 19.139 -8.970 -3.479 1.00 92.50 448 ALA A O 1
ATOM 3411 N N . ALA A 1 449 ? 17.958 -9.568 -5.292 1.00 94.88 449 ALA A N 1
ATOM 3412 C CA . ALA A 1 449 ? 18.971 -9.176 -6.267 1.00 94.88 449 ALA A CA 1
ATOM 3413 C C . ALA A 1 449 ? 19.301 -7.677 -6.181 1.00 94.88 449 ALA A C 1
ATOM 3415 O O . ALA A 1 449 ? 20.481 -7.315 -6.169 1.00 94.88 449 ALA A O 1
ATOM 3416 N N . ILE A 1 450 ? 18.293 -6.806 -6.053 1.00 93.88 450 ILE A N 1
ATOM 3417 C CA . ILE A 1 450 ? 18.500 -5.361 -5.868 1.00 93.88 450 ILE A CA 1
ATOM 3418 C C . ILE A 1 450 ? 19.156 -5.057 -4.514 1.00 93.88 450 ILE A C 1
ATOM 3420 O O . ILE A 1 450 ? 20.079 -4.240 -4.463 1.00 93.88 450 ILE A O 1
ATOM 3424 N N . ARG A 1 451 ? 18.745 -5.716 -3.421 1.00 90.00 451 ARG A N 1
ATOM 3425 C CA . ARG A 1 451 ? 19.358 -5.509 -2.096 1.00 90.00 451 ARG A CA 1
ATOM 3426 C C . ARG A 1 451 ? 20.813 -5.979 -2.030 1.00 90.00 451 ARG A C 1
ATOM 3428 O O . ARG A 1 451 ? 21.622 -5.277 -1.426 1.00 90.00 451 ARG A O 1
ATOM 3435 N N . ALA A 1 452 ? 21.146 -7.104 -2.665 1.00 92.50 452 ALA A N 1
ATOM 3436 C CA . ALA A 1 452 ? 22.491 -7.678 -2.668 1.00 92.50 452 ALA A CA 1
ATOM 3437 C C . ALA A 1 452 ? 23.472 -6.951 -3.606 1.00 92.50 452 ALA A C 1
ATOM 3439 O O . ALA A 1 452 ? 24.630 -6.768 -3.241 1.00 92.50 452 ALA A O 1
ATOM 3440 N N . ASN A 1 453 ? 23.028 -6.529 -4.798 1.00 94.25 453 ASN A N 1
ATOM 3441 C CA . ASN A 1 453 ? 23.935 -6.039 -5.847 1.00 94.25 453 ASN A CA 1
ATOM 3442 C C . ASN A 1 453 ? 23.999 -4.510 -5.979 1.00 94.25 453 ASN A C 1
ATOM 3444 O O . ASN A 1 453 ? 24.958 -4.000 -6.554 1.00 94.25 453 ASN A O 1
ATOM 3448 N N . ALA A 1 454 ? 23.018 -3.750 -5.478 1.00 91.94 454 ALA A N 1
ATOM 3449 C CA . ALA A 1 454 ? 23.087 -2.289 -5.540 1.00 91.94 454 ALA A CA 1
ATOM 3450 C C . ALA A 1 454 ? 24.101 -1.751 -4.503 1.00 91.94 454 ALA A C 1
ATOM 3452 O O . ALA A 1 454 ? 23.916 -2.013 -3.311 1.00 91.94 454 ALA A O 1
ATOM 3453 N N . PRO A 1 455 ? 25.123 -0.959 -4.891 1.00 92.44 455 PRO A N 1
ATOM 3454 C CA . PRO A 1 455 ? 26.120 -0.420 -3.960 1.00 92.44 455 PRO A CA 1
ATOM 3455 C C . PRO A 1 455 ? 25.565 0.422 -2.795 1.00 92.44 455 PRO A C 1
ATOM 3457 O O . PRO A 1 455 ? 24.378 0.763 -2.715 1.00 92.44 455 PRO A O 1
ATOM 3460 N N . ASN A 1 456 ? 26.449 0.793 -1.869 1.00 88.44 456 ASN A N 1
ATOM 3461 C CA . ASN A 1 456 ? 26.127 1.734 -0.796 1.00 88.44 456 ASN A CA 1
ATOM 3462 C C . ASN A 1 456 ? 25.929 3.154 -1.352 1.00 88.44 456 ASN A C 1
ATOM 3464 O O . ASN A 1 456 ? 26.590 3.558 -2.304 1.00 88.44 456 ASN A O 1
ATOM 3468 N N . GLY A 1 457 ? 24.983 3.903 -0.778 1.00 87.94 457 GLY A N 1
ATOM 3469 C CA . GLY A 1 457 ? 24.632 5.263 -1.214 1.00 87.94 457 GLY A CA 1
ATOM 3470 C C . GLY A 1 457 ? 23.806 5.367 -2.507 1.00 87.94 457 GLY A C 1
ATOM 3471 O O . GLY A 1 457 ? 23.240 6.427 -2.762 1.00 87.94 457 GLY A O 1
ATOM 3472 N N . VAL A 1 458 ? 23.674 4.294 -3.298 1.00 91.19 458 VAL A N 1
ATOM 3473 C CA . VAL A 1 458 ? 22.879 4.286 -4.542 1.00 91.19 458 VAL A CA 1
ATOM 3474 C C . VAL A 1 458 ? 21.573 3.495 -4.400 1.00 91.19 458 VAL A C 1
ATOM 3476 O O . VAL A 1 458 ? 21.283 2.899 -3.363 1.00 91.19 458 VAL A O 1
ATOM 3479 N N . GLN A 1 459 ? 20.751 3.525 -5.448 1.00 91.75 459 GLN A N 1
ATOM 3480 C CA . GLN A 1 459 ? 19.436 2.887 -5.514 1.00 91.75 459 GLN A CA 1
ATOM 3481 C C . GLN A 1 459 ? 19.334 2.034 -6.781 1.00 91.75 459 GLN A C 1
ATOM 3483 O O . GLN A 1 459 ? 19.919 2.389 -7.803 1.00 91.75 459 GLN A O 1
ATOM 3488 N N . GLY A 1 460 ? 18.576 0.939 -6.716 1.00 93.31 460 GLY A N 1
ATOM 3489 C CA . GLY A 1 460 ? 18.269 0.078 -7.861 1.00 93.31 460 GLY A CA 1
ATOM 3490 C C . GLY A 1 460 ? 16.777 0.077 -8.196 1.00 93.31 460 GLY A C 1
ATOM 3491 O O . GLY A 1 460 ? 15.958 0.530 -7.396 1.00 93.31 460 GLY A O 1
ATOM 3492 N N . ALA A 1 461 ? 16.433 -0.431 -9.378 1.00 96.00 461 ALA A N 1
ATOM 3493 C CA . ALA A 1 461 ? 15.061 -0.681 -9.808 1.00 96.00 461 ALA A CA 1
ATOM 3494 C C . ALA A 1 461 ? 15.022 -1.885 -10.758 1.00 96.00 461 ALA A C 1
ATOM 3496 O O . ALA A 1 461 ? 16.006 -2.149 -11.450 1.00 96.00 461 ALA A O 1
ATOM 3497 N N . LEU A 1 462 ? 13.898 -2.600 -10.797 1.00 97.12 462 LEU A N 1
ATOM 3498 C CA . LEU A 1 462 ? 13.694 -3.777 -11.646 1.00 97.12 462 LEU A CA 1
ATOM 3499 C C . LEU A 1 462 ? 12.232 -3.839 -12.101 1.00 97.12 462 LEU A C 1
ATOM 3501 O O . LEU A 1 462 ? 11.332 -3.582 -11.304 1.00 97.12 462 LEU A O 1
ATOM 3505 N N . VAL A 1 463 ? 11.999 -4.207 -13.362 1.00 97.44 463 VAL A N 1
ATOM 3506 C CA . VAL A 1 463 ? 10.686 -4.642 -13.867 1.00 97.44 463 VAL A CA 1
ATOM 3507 C C . VAL A 1 463 ? 10.879 -5.958 -14.609 1.00 97.44 463 VAL A C 1
ATOM 3509 O O . VAL A 1 463 ? 11.681 -6.016 -15.539 1.00 97.44 463 VAL A O 1
ATOM 3512 N N . SER A 1 464 ? 10.139 -6.990 -14.208 1.00 96.88 464 SER A N 1
ATOM 3513 C CA . SER A 1 464 ? 9.967 -8.230 -14.965 1.00 96.88 464 SER A CA 1
ATOM 3514 C C . SER A 1 464 ? 8.567 -8.225 -15.569 1.00 96.88 464 SER A C 1
ATOM 3516 O O . SER A 1 464 ? 7.580 -8.067 -14.844 1.00 96.88 464 SER A O 1
ATOM 3518 N N . LEU A 1 465 ? 8.495 -8.349 -16.892 1.00 94.88 465 LEU A N 1
ATOM 3519 C CA . LEU A 1 465 ? 7.279 -8.225 -17.689 1.00 94.88 465 LEU A CA 1
ATOM 3520 C C . LEU A 1 465 ? 7.184 -9.421 -18.635 1.00 94.88 465 LEU A C 1
ATOM 3522 O O . LEU A 1 465 ? 8.170 -9.779 -19.282 1.00 94.88 465 LEU A O 1
ATOM 3526 N N . ASP A 1 466 ? 6.006 -10.018 -18.714 1.00 92.62 466 ASP A N 1
ATOM 3527 C CA . ASP A 1 466 ? 5.709 -11.141 -19.599 1.00 92.62 466 ASP A CA 1
ATOM 3528 C C . ASP A 1 466 ? 5.031 -10.653 -20.901 1.00 92.62 466 ASP A C 1
ATOM 3530 O O . ASP A 1 466 ? 4.675 -9.480 -21.043 1.00 92.62 466 ASP A O 1
ATOM 3534 N N . ARG A 1 467 ? 4.902 -11.526 -21.906 1.00 89.19 467 ARG A N 1
ATOM 3535 C CA . ARG A 1 467 ? 4.436 -11.182 -23.267 1.00 89.19 467 ARG A CA 1
ATOM 3536 C C . ARG A 1 467 ? 2.952 -10.807 -23.342 1.00 89.19 467 ARG A C 1
ATOM 3538 O O . ARG A 1 467 ? 2.524 -10.243 -24.343 1.00 89.19 467 ARG A O 1
ATOM 3545 N N . ASP A 1 468 ? 2.186 -11.113 -22.302 1.00 89.69 468 ASP A N 1
ATOM 3546 C CA . ASP A 1 468 ? 0.805 -10.666 -22.082 1.00 89.69 468 ASP A CA 1
ATOM 3547 C C . ASP A 1 468 ? 0.724 -9.244 -21.482 1.00 89.69 468 ASP A C 1
ATOM 3549 O O . ASP A 1 468 ? -0.367 -8.698 -21.343 1.00 89.69 468 ASP A O 1
ATOM 3553 N N . GLY A 1 469 ? 1.862 -8.633 -21.123 1.00 91.12 469 GLY A N 1
ATOM 3554 C CA . GLY A 1 469 ? 1.930 -7.383 -20.361 1.00 91.12 469 GLY A CA 1
ATOM 3555 C C . GLY A 1 469 ? 1.883 -7.589 -18.845 1.00 91.12 469 GLY A C 1
ATOM 3556 O O . GLY A 1 469 ? 1.976 -6.624 -18.090 1.00 91.12 469 GLY A O 1
ATOM 3557 N N . GLY A 1 470 ? 1.776 -8.828 -18.365 1.00 94.56 470 GLY A N 1
ATOM 3558 C CA . GLY A 1 470 ? 1.768 -9.152 -16.948 1.00 94.56 470 GLY A CA 1
ATOM 3559 C C . GLY A 1 470 ? 3.082 -8.764 -16.276 1.00 94.56 470 GLY A C 1
ATOM 3560 O O . GLY A 1 470 ? 4.141 -9.318 -16.574 1.00 94.56 470 GLY A O 1
ATOM 3561 N N . VAL A 1 471 ? 3.020 -7.822 -15.334 1.00 96.50 471 VAL A N 1
ATOM 3562 C CA . VAL A 1 471 ? 4.154 -7.482 -14.469 1.00 96.50 471 VAL A CA 1
ATOM 3563 C C . VAL A 1 471 ? 4.324 -8.612 -13.458 1.00 96.50 471 VAL A C 1
ATOM 3565 O O . VAL A 1 471 ? 3.575 -8.710 -12.489 1.00 96.50 471 VAL A O 1
ATOM 3568 N N . ARG A 1 472 ? 5.326 -9.466 -13.682 1.00 96.00 472 ARG A N 1
ATOM 3569 C CA . ARG A 1 472 ? 5.654 -10.587 -12.791 1.00 96.00 472 ARG A CA 1
ATOM 3570 C C . ARG A 1 472 ? 6.458 -10.132 -11.569 1.00 96.00 472 ARG A C 1
ATOM 3572 O O . ARG A 1 472 ? 6.318 -10.728 -10.508 1.00 96.00 472 ARG A O 1
ATOM 3579 N N . ALA A 1 473 ? 7.256 -9.066 -11.695 1.00 96.88 473 ALA A N 1
ATOM 3580 C CA . ALA A 1 473 ? 7.966 -8.432 -10.578 1.00 96.88 473 ALA A CA 1
ATOM 3581 C C . ALA A 1 473 ? 8.214 -6.928 -10.816 1.00 96.88 473 ALA A C 1
ATOM 3583 O O . ALA A 1 473 ? 8.474 -6.509 -11.944 1.00 96.88 473 ALA A O 1
ATOM 3584 N N . MET A 1 474 ? 8.195 -6.115 -9.754 1.00 96.25 474 MET A N 1
ATOM 3585 C CA . MET A 1 474 ? 8.520 -4.682 -9.779 1.00 96.25 474 MET A CA 1
ATOM 3586 C C . MET A 1 474 ? 9.222 -4.232 -8.488 1.00 96.25 474 MET A C 1
ATOM 3588 O O . MET A 1 474 ? 8.658 -4.331 -7.401 1.00 96.25 474 MET A O 1
ATOM 3592 N N . VAL A 1 475 ? 10.417 -3.648 -8.602 1.00 95.75 475 VAL A N 1
ATOM 3593 C CA . VAL A 1 475 ? 11.184 -3.069 -7.483 1.00 95.75 475 VAL A CA 1
ATOM 3594 C C . VAL A 1 475 ? 11.519 -1.608 -7.796 1.00 95.75 475 VAL A C 1
ATOM 3596 O O . VAL A 1 475 ? 12.096 -1.319 -8.842 1.00 95.75 475 VAL A O 1
ATOM 3599 N N . GLY A 1 476 ? 11.171 -0.681 -6.896 1.00 93.06 476 GLY A N 1
ATOM 3600 C CA . GLY A 1 476 ? 11.353 0.770 -7.075 1.00 93.06 476 GLY A CA 1
ATOM 3601 C C . GLY A 1 476 ? 12.511 1.406 -6.287 1.00 93.06 476 GLY A C 1
ATOM 3602 O O . GLY A 1 476 ? 12.742 2.613 -6.410 1.00 93.06 476 GLY A O 1
ATOM 3603 N N . GLY A 1 477 ? 13.226 0.628 -5.474 1.00 91.44 477 GLY A N 1
ATOM 3604 C CA . GLY A 1 477 ? 14.323 1.071 -4.607 1.00 91.44 477 GLY A CA 1
ATOM 3605 C C . GLY A 1 477 ? 14.872 -0.082 -3.758 1.00 91.44 477 GLY A C 1
ATOM 3606 O O . GLY A 1 477 ? 14.314 -1.176 -3.773 1.00 91.44 477 GLY A O 1
ATOM 3607 N N . LYS A 1 478 ? 15.964 0.153 -3.015 1.00 88.75 478 LYS A N 1
ATOM 3608 C CA . LYS A 1 478 ? 16.587 -0.854 -2.123 1.00 88.75 478 LYS A CA 1
ATOM 3609 C C . LYS A 1 478 ? 15.758 -1.171 -0.873 1.00 88.75 478 LYS A C 1
ATOM 3611 O O . LYS A 1 478 ? 15.904 -2.247 -0.305 1.00 88.75 478 LYS A O 1
ATOM 3616 N N . ASP A 1 479 ? 14.948 -0.217 -0.428 1.00 82.50 479 ASP A N 1
ATOM 3617 C CA . ASP A 1 479 ? 13.984 -0.371 0.657 1.00 82.50 479 ASP A CA 1
ATOM 3618 C C . ASP A 1 479 ? 12.850 0.648 0.476 1.00 82.50 479 ASP A C 1
ATOM 3620 O O . ASP A 1 479 ? 13.078 1.838 0.235 1.00 82.50 479 ASP A O 1
ATOM 3624 N N . TYR A 1 480 ? 11.623 0.157 0.620 1.00 78.62 480 TYR A N 1
ATOM 3625 C CA . TYR A 1 480 ? 10.403 0.941 0.498 1.00 78.62 480 TYR A CA 1
ATOM 3626 C C . TYR A 1 480 ? 10.200 1.904 1.682 1.00 78.62 480 TYR A C 1
ATOM 3628 O O . TYR A 1 480 ? 9.728 3.021 1.475 1.00 78.62 480 TYR A O 1
ATOM 3636 N N . VAL A 1 481 ? 10.591 1.524 2.907 1.00 74.19 481 VAL A N 1
ATOM 3637 C CA . VAL A 1 481 ? 10.339 2.327 4.123 1.00 74.19 481 VAL A CA 1
ATOM 3638 C C . VAL A 1 481 ? 11.141 3.630 4.110 1.00 74.19 481 VAL A C 1
ATOM 3640 O O . VAL A 1 481 ? 10.620 4.688 4.456 1.00 74.19 481 VAL A O 1
ATOM 3643 N N . THR A 1 482 ? 12.394 3.575 3.661 1.00 74.44 482 THR A N 1
ATOM 3644 C CA . THR A 1 482 ? 13.268 4.744 3.492 1.00 74.44 482 THR A CA 1
ATOM 3645 C C . THR A 1 482 ? 13.030 5.504 2.185 1.00 74.44 482 THR A C 1
ATOM 3647 O O . THR A 1 482 ? 13.381 6.683 2.105 1.00 74.44 482 THR A O 1
ATOM 3650 N N . SER A 1 483 ? 12.447 4.889 1.144 1.00 81.50 483 SER A N 1
ATOM 3651 C CA . SER A 1 483 ? 12.228 5.569 -0.140 1.00 81.50 483 SER A CA 1
ATOM 3652 C C . SER A 1 483 ? 11.035 5.037 -0.947 1.00 81.50 483 SER A C 1
ATOM 3654 O O . SER A 1 483 ? 11.202 4.281 -1.905 1.00 81.50 483 SER A O 1
ATOM 3656 N N . ILE A 1 484 ? 9.836 5.549 -0.652 1.00 82.62 484 ILE A N 1
ATOM 3657 C CA . ILE A 1 484 ? 8.585 5.246 -1.382 1.00 82.62 484 ILE A CA 1
ATOM 3658 C C . ILE A 1 484 ? 8.579 5.668 -2.869 1.00 82.62 484 ILE A C 1
ATOM 3660 O O . ILE A 1 484 ? 7.674 5.304 -3.614 1.00 82.62 484 ILE A O 1
ATOM 3664 N N . TYR A 1 485 ? 9.570 6.442 -3.329 1.00 87.12 485 TYR A N 1
ATOM 3665 C CA . TYR A 1 485 ? 9.663 6.900 -4.720 1.00 87.12 485 TYR A CA 1
ATOM 3666 C C . TYR A 1 485 ? 9.928 5.721 -5.669 1.00 87.12 485 TYR A C 1
ATOM 3668 O O . TYR A 1 485 ? 11.028 5.163 -5.679 1.00 87.12 485 TYR A O 1
ATOM 3676 N N . ASN A 1 486 ? 8.927 5.333 -6.464 1.00 91.81 486 ASN A N 1
ATOM 3677 C CA . ASN A 1 486 ? 8.998 4.133 -7.295 1.00 91.81 486 ASN A CA 1
ATOM 3678 C C . ASN A 1 486 ? 9.807 4.385 -8.580 1.00 91.81 486 ASN A C 1
ATOM 3680 O O . ASN A 1 486 ? 9.284 4.849 -9.594 1.00 91.81 486 ASN A O 1
ATOM 3684 N N . ARG A 1 487 ? 11.095 4.026 -8.566 1.00 96.31 487 ARG A N 1
ATOM 3685 C CA . ARG A 1 487 ? 12.008 4.229 -9.706 1.00 96.31 487 ARG A CA 1
ATOM 3686 C C . ARG A 1 487 ? 11.717 3.343 -10.921 1.00 96.31 487 ARG A C 1
ATOM 3688 O O . ARG A 1 487 ? 12.227 3.643 -11.993 1.00 96.31 487 ARG A O 1
ATOM 3695 N N . ALA A 1 488 ? 10.890 2.305 -10.795 1.00 96.31 488 ALA A N 1
ATOM 3696 C CA . ALA A 1 488 ? 10.480 1.494 -11.940 1.00 96.31 488 ALA A CA 1
ATOM 3697 C C . ALA A 1 488 ? 9.494 2.233 -12.868 1.00 96.31 488 ALA A C 1
ATOM 3699 O O . ALA A 1 488 ? 9.495 2.009 -14.078 1.00 96.31 488 ALA A O 1
ATOM 3700 N N . THR A 1 489 ? 8.668 3.125 -12.307 1.00 93.94 489 THR A N 1
ATOM 3701 C CA . THR A 1 489 ? 7.514 3.737 -12.996 1.00 93.94 489 THR A CA 1
ATOM 3702 C C . THR A 1 489 ? 7.526 5.271 -12.985 1.00 93.94 489 THR A C 1
ATOM 3704 O O . THR A 1 489 ? 7.003 5.901 -13.904 1.00 93.94 489 THR A O 1
ATOM 3707 N N . GLN A 1 490 ? 8.143 5.896 -11.977 1.00 93.25 490 GLN A N 1
ATOM 3708 C CA . GLN A 1 490 ? 8.159 7.355 -11.787 1.00 93.25 490 GLN A CA 1
ATOM 3709 C C . GLN A 1 490 ? 9.489 8.008 -12.180 1.00 93.25 490 GLN A C 1
ATOM 3711 O O . GLN A 1 490 ? 9.501 9.189 -12.528 1.00 93.25 490 GLN A O 1
ATOM 3716 N N . ALA A 1 491 ? 10.606 7.277 -12.110 1.00 95.38 491 ALA A N 1
ATOM 3717 C CA . ALA A 1 491 ? 11.904 7.813 -12.506 1.00 95.38 491 ALA A CA 1
ATOM 3718 C C . ALA A 1 491 ? 12.063 7.790 -14.024 1.00 95.38 491 ALA A C 1
ATOM 3720 O O . ALA A 1 491 ? 11.789 6.780 -14.672 1.00 95.38 491 ALA A O 1
ATOM 3721 N N . VAL A 1 492 ? 12.555 8.903 -14.562 1.00 96.62 492 VAL A N 1
ATOM 3722 C CA . VAL A 1 492 ? 12.998 9.017 -15.950 1.00 96.62 492 VAL A CA 1
ATOM 3723 C C . VAL A 1 492 ? 14.523 9.126 -15.971 1.00 96.62 492 VAL A C 1
ATOM 3725 O O . VAL A 1 492 ? 15.108 9.764 -15.089 1.00 96.62 492 VAL A O 1
ATOM 3728 N N . ARG A 1 493 ? 15.170 8.434 -16.912 1.00 96.69 493 ARG A N 1
ATOM 3729 C CA . ARG A 1 493 ? 16.628 8.425 -17.105 1.00 96.69 493 ARG A CA 1
ATOM 3730 C C . ARG A 1 493 ? 16.980 8.211 -18.570 1.00 96.69 493 ARG A C 1
ATOM 3732 O O . ARG A 1 493 ? 16.306 7.444 -19.251 1.00 96.69 493 ARG A O 1
ATOM 3739 N N . GLN A 1 494 ? 18.083 8.805 -19.011 1.00 97.31 494 GLN A N 1
ATOM 3740 C CA . GLN A 1 494 ? 18.736 8.489 -20.277 1.00 97.31 494 GLN A CA 1
ATOM 3741 C C . GLN A 1 494 ? 19.075 6.985 -20.328 1.00 97.31 494 GLN A C 1
ATOM 3743 O O . GLN A 1 494 ? 19.881 6.520 -19.518 1.00 97.31 494 GLN A O 1
ATOM 3748 N N . PRO A 1 495 ? 18.480 6.204 -21.249 1.00 97.12 495 PRO A N 1
ATOM 3749 C CA . PRO A 1 495 ? 18.704 4.759 -21.350 1.00 97.12 495 PRO A CA 1
ATOM 3750 C C . PRO A 1 495 ? 20.005 4.407 -22.094 1.00 97.12 495 PRO A C 1
ATOM 3752 O O . PRO A 1 495 ? 20.338 3.229 -22.240 1.00 97.12 495 PRO A O 1
ATOM 3755 N N . GLY A 1 496 ? 20.731 5.410 -22.603 1.00 96.81 496 GLY A N 1
ATOM 3756 C CA . GLY A 1 496 ? 21.974 5.216 -23.342 1.00 96.81 496 GLY A CA 1
ATOM 3757 C C . GLY A 1 496 ? 21.788 4.312 -24.565 1.00 96.81 496 GLY A C 1
ATOM 3758 O O . GLY A 1 496 ? 20.781 4.377 -25.277 1.00 96.81 496 GLY A O 1
ATOM 3759 N N . SER A 1 497 ? 22.735 3.393 -24.769 1.00 97.62 497 SER A N 1
ATOM 3760 C CA . SER A 1 497 ? 22.720 2.431 -25.878 1.00 97.62 497 SER A CA 1
ATOM 3761 C C . SER A 1 497 ? 21.454 1.574 -25.992 1.00 97.62 497 SER A C 1
ATOM 3763 O O . SER A 1 497 ? 21.185 1.087 -27.088 1.00 97.62 497 SER A O 1
ATOM 3765 N N . ALA A 1 498 ? 20.646 1.406 -24.938 1.00 97.81 498 ALA A N 1
ATOM 3766 C CA . ALA A 1 498 ? 19.384 0.667 -25.043 1.00 97.81 498 ALA A CA 1
ATOM 3767 C C . ALA A 1 498 ? 18.360 1.360 -25.971 1.00 97.81 498 ALA A C 1
ATOM 3769 O O . ALA A 1 498 ? 17.517 0.687 -26.561 1.00 97.81 498 ALA A O 1
ATOM 3770 N N . PHE A 1 499 ? 18.475 2.679 -26.188 1.00 98.31 499 PHE A N 1
ATOM 3771 C CA . PHE A 1 499 ? 17.640 3.413 -27.150 1.00 98.31 499 PHE A CA 1
ATOM 3772 C C . PHE A 1 499 ? 17.907 3.023 -28.612 1.00 98.31 499 PHE A C 1
ATOM 3774 O O . PHE A 1 499 ? 17.036 3.189 -29.467 1.00 98.31 499 PHE A O 1
ATOM 3781 N N . LYS A 1 500 ? 19.087 2.456 -28.917 1.00 98.25 500 LYS A N 1
ATOM 3782 C CA . LYS A 1 500 ? 19.440 2.010 -30.276 1.00 98.25 500 LYS A CA 1
ATOM 3783 C C . LYS A 1 500 ? 18.474 0.964 -30.820 1.00 98.25 500 LYS A C 1
ATOM 3785 O O . LYS A 1 500 ? 18.373 0.838 -32.035 1.00 98.25 500 LYS A O 1
ATOM 3790 N N . LEU A 1 501 ? 17.722 0.278 -29.955 1.00 97.81 501 LEU A N 1
ATOM 3791 C CA . LEU A 1 501 ? 16.607 -0.570 -30.364 1.00 97.81 501 LEU A CA 1
ATOM 3792 C C . LEU A 1 501 ? 15.692 0.144 -31.375 1.00 97.81 501 LEU A C 1
ATOM 3794 O O . LEU A 1 501 ? 15.428 -0.400 -32.441 1.00 97.81 501 LEU A O 1
ATOM 3798 N N . PHE A 1 502 ? 15.276 1.382 -31.098 1.00 98.25 502 PHE A N 1
ATOM 3799 C CA . PHE A 1 502 ? 14.371 2.135 -31.975 1.00 98.25 502 PHE A CA 1
ATOM 3800 C C . PHE A 1 502 ? 15.046 2.614 -33.264 1.00 98.25 502 PHE A C 1
ATOM 3802 O O . PHE A 1 502 ? 14.389 2.697 -34.297 1.00 98.25 502 PHE A O 1
ATOM 3809 N N . VAL A 1 503 ? 16.356 2.882 -33.218 1.00 98.50 503 VAL A N 1
ATOM 3810 C CA . VAL A 1 503 ? 17.166 3.255 -34.391 1.00 98.50 503 VAL A CA 1
ATOM 3811 C C . VAL A 1 503 ? 17.230 2.089 -35.379 1.00 98.50 503 VAL A C 1
ATOM 3813 O O . VAL A 1 503 ? 16.922 2.254 -36.556 1.00 98.50 503 VAL A O 1
ATOM 3816 N N . TYR A 1 504 ? 17.574 0.893 -34.894 1.00 98.38 504 TYR A N 1
ATOM 3817 C CA . TYR A 1 504 ? 17.685 -0.296 -35.739 1.00 98.38 504 TYR A CA 1
ATOM 3818 C C . TYR A 1 504 ? 16.311 -0.834 -36.163 1.00 98.38 504 TYR A C 1
ATOM 3820 O O . TYR A 1 504 ? 16.171 -1.248 -37.307 1.00 98.38 504 TYR A O 1
ATOM 3828 N N . LEU A 1 505 ? 15.273 -0.764 -35.317 1.00 97.62 505 LEU A N 1
ATOM 3829 C CA . LEU A 1 505 ? 13.898 -1.082 -35.735 1.00 97.62 505 LEU A CA 1
ATOM 3830 C C . LEU A 1 505 ? 13.420 -0.172 -36.876 1.00 97.62 505 LEU A C 1
ATOM 3832 O O . LEU A 1 505 ? 12.821 -0.665 -37.826 1.00 97.62 505 LEU A O 1
ATOM 3836 N N . ALA A 1 506 ? 13.711 1.132 -36.815 1.00 98.06 506 ALA A N 1
ATOM 3837 C CA . ALA A 1 506 ? 13.358 2.063 -37.884 1.00 98.06 506 ALA A CA 1
ATOM 3838 C C . ALA A 1 506 ? 14.158 1.796 -39.176 1.00 98.06 506 ALA A C 1
ATOM 3840 O O . ALA A 1 506 ? 13.589 1.863 -40.261 1.00 98.06 506 ALA A O 1
ATOM 3841 N N . ALA A 1 507 ? 15.442 1.425 -39.081 1.00 98.25 507 ALA A N 1
ATOM 3842 C CA . ALA A 1 507 ? 16.242 1.024 -40.244 1.00 98.25 507 ALA A CA 1
ATOM 3843 C C . ALA A 1 507 ? 15.728 -0.269 -40.906 1.00 98.25 507 ALA A C 1
ATOM 3845 O O . ALA A 1 507 ? 15.607 -0.328 -42.128 1.00 98.25 507 ALA A O 1
ATOM 3846 N N . LEU A 1 508 ? 15.369 -1.283 -40.109 1.00 97.56 508 LEU A N 1
ATOM 3847 C CA . LEU A 1 508 ? 14.761 -2.522 -40.608 1.00 97.56 508 LEU A CA 1
ATOM 3848 C C . LEU A 1 508 ? 13.400 -2.254 -41.279 1.00 97.56 508 LEU A C 1
ATOM 3850 O O . LEU A 1 508 ? 13.098 -2.842 -42.313 1.00 97.56 508 LEU A O 1
ATOM 3854 N N . GLU A 1 509 ? 12.594 -1.335 -40.735 1.00 96.62 509 GLU A N 1
ATOM 3855 C CA . GLU A 1 509 ? 11.329 -0.902 -41.349 1.00 96.62 509 GLU A CA 1
ATOM 3856 C C . GLU A 1 509 ? 11.541 -0.096 -42.646 1.00 96.62 509 GLU A C 1
ATOM 3858 O O . GLU A 1 509 ? 10.741 -0.209 -43.573 1.00 96.62 509 GLU A O 1
ATOM 3863 N N . ALA A 1 510 ? 12.651 0.641 -42.757 1.00 97.19 510 ALA A N 1
ATOM 3864 C CA . ALA A 1 510 ? 13.092 1.297 -43.991 1.00 97.19 510 ALA A CA 1
ATOM 3865 C C . ALA A 1 510 ? 13.693 0.327 -45.038 1.00 97.19 510 ALA A C 1
ATOM 3867 O O . ALA A 1 510 ? 14.024 0.753 -46.143 1.00 97.19 510 ALA A O 1
ATOM 3868 N N . GLY A 1 511 ? 13.810 -0.971 -44.724 1.00 97.56 511 GLY A N 1
ATOM 3869 C CA . GLY A 1 511 ? 14.213 -2.026 -45.661 1.00 97.56 511 GLY A CA 1
ATOM 3870 C C . GLY A 1 511 ? 15.640 -2.562 -45.503 1.00 97.56 511 GLY A C 1
ATOM 3871 O O . GLY A 1 511 ? 16.013 -3.471 -46.250 1.00 97.56 511 GLY A O 1
ATOM 3872 N N . HIS A 1 512 ? 16.419 -2.057 -44.536 1.00 98.00 512 HIS A N 1
ATOM 3873 C CA . HIS A 1 512 ? 17.730 -2.627 -44.187 1.00 98.00 512 HIS A CA 1
ATOM 3874 C C . HIS A 1 512 ? 17.596 -4.061 -43.663 1.00 98.00 512 HIS A C 1
ATOM 3876 O O . HIS A 1 512 ? 16.576 -4.449 -43.088 1.00 98.00 512 HIS A O 1
ATOM 3882 N N . LYS A 1 513 ? 18.662 -4.849 -43.803 1.00 98.19 513 LYS A N 1
ATOM 3883 C CA . LYS A 1 513 ? 18.755 -6.241 -43.347 1.00 98.19 513 LYS A CA 1
ATOM 3884 C C . LYS A 1 513 ? 19.921 -6.405 -42.372 1.00 98.19 513 LYS A C 1
ATOM 3886 O O . LYS A 1 513 ? 20.941 -5.738 -42.524 1.00 98.19 513 LYS A O 1
ATOM 3891 N N . PRO A 1 514 ? 19.849 -7.325 -41.392 1.00 97.69 514 PRO A N 1
ATOM 3892 C CA . PRO A 1 514 ? 20.948 -7.540 -40.444 1.00 97.69 514 PRO A CA 1
ATOM 3893 C C . PRO A 1 514 ? 22.291 -7.900 -41.112 1.00 97.69 514 PRO A C 1
ATOM 3895 O O . PRO A 1 514 ? 23.353 -7.677 -40.533 1.00 97.69 514 PRO A O 1
ATOM 3898 N N . GLU A 1 515 ? 22.246 -8.457 -42.319 1.00 98.06 515 GLU A N 1
ATOM 3899 C CA . GLU A 1 515 ? 23.397 -8.869 -43.123 1.00 98.06 515 GLU A CA 1
ATOM 3900 C C . GLU A 1 515 ? 24.044 -7.718 -43.912 1.00 98.06 515 GLU A C 1
ATOM 3902 O O . GLU A 1 515 ? 25.176 -7.883 -44.366 1.00 98.06 515 GLU A O 1
ATOM 3907 N N . ASP A 1 516 ? 23.374 -6.570 -44.059 1.00 98.12 516 ASP A N 1
ATOM 3908 C CA . ASP A 1 516 ? 23.871 -5.459 -44.875 1.00 98.12 516 ASP A CA 1
ATOM 3909 C C . ASP A 1 516 ? 25.138 -4.841 -44.262 1.00 98.12 516 ASP A C 1
ATOM 3911 O O . ASP A 1 516 ? 25.252 -4.670 -43.042 1.00 98.12 516 ASP A O 1
ATOM 3915 N N . THR A 1 517 ? 26.108 -4.512 -45.119 1.00 98.00 517 THR A N 1
ATOM 3916 C CA . THR A 1 517 ? 27.412 -3.972 -44.711 1.00 98.00 517 THR A CA 1
ATOM 3917 C C . THR A 1 517 ? 27.359 -2.457 -44.566 1.00 98.00 517 THR A C 1
ATOM 3919 O O . THR A 1 517 ? 27.058 -1.744 -45.521 1.00 98.00 517 THR A O 1
ATOM 3922 N N . ILE A 1 518 ? 27.767 -1.957 -43.403 1.00 97.06 518 ILE A N 1
ATOM 3923 C CA . ILE A 1 518 ? 27.967 -0.537 -43.117 1.00 97.06 518 ILE A CA 1
ATOM 3924 C C . ILE A 1 518 ? 29.399 -0.296 -42.632 1.00 97.06 518 ILE A C 1
ATOM 3926 O O . ILE A 1 518 ? 29.989 -1.121 -41.936 1.00 97.06 518 ILE A O 1
ATOM 3930 N N . VAL A 1 519 ? 29.984 0.844 -42.998 1.00 97.94 519 VAL A N 1
ATOM 3931 C CA . VAL A 1 519 ? 31.327 1.217 -42.534 1.00 97.94 519 VAL A CA 1
ATOM 3932 C C . VAL A 1 519 ? 31.214 1.963 -41.206 1.00 97.94 519 VAL A C 1
ATOM 3934 O O . VAL A 1 519 ? 30.658 3.064 -41.149 1.00 97.94 519 VAL A O 1
ATOM 3937 N N . ASP A 1 520 ? 31.763 1.385 -40.140 1.00 98.00 520 ASP A N 1
ATOM 3938 C CA . ASP A 1 520 ? 32.097 2.120 -38.924 1.00 98.00 520 ASP A CA 1
ATOM 3939 C C . ASP A 1 520 ? 33.333 2.988 -39.187 1.00 98.00 520 ASP A C 1
ATOM 3941 O O . ASP A 1 520 ? 34.440 2.478 -39.358 1.00 98.00 520 ASP A O 1
ATOM 3945 N N . GLU A 1 521 ? 33.126 4.303 -39.203 1.00 97.44 521 GLU A N 1
ATOM 3946 C CA . GLU A 1 521 ? 34.144 5.348 -39.334 1.00 97.44 521 GLU A CA 1
ATOM 3947 C C . GLU A 1 521 ? 33.647 6.634 -38.633 1.00 97.44 521 GLU A C 1
ATOM 3949 O O . GLU A 1 521 ? 32.472 6.698 -38.243 1.00 97.44 521 GLU A O 1
ATOM 3954 N N . PRO A 1 522 ? 34.491 7.665 -38.436 1.00 97.25 522 PRO A N 1
ATOM 3955 C CA . PRO A 1 522 ? 34.059 8.937 -37.863 1.00 97.25 522 PRO A CA 1
ATOM 3956 C C . PRO A 1 522 ? 32.924 9.589 -38.666 1.00 97.25 522 PRO A C 1
ATOM 3958 O O . PRO A 1 522 ? 32.977 9.670 -39.889 1.00 97.25 522 PRO A O 1
ATOM 3961 N N . VAL A 1 523 ? 31.914 10.102 -37.965 1.00 96.19 523 VAL A N 1
ATOM 3962 C CA . VAL A 1 523 ? 30.758 10.797 -38.549 1.00 96.19 523 VAL A CA 1
ATOM 3963 C C . VAL A 1 523 ? 30.517 12.106 -37.797 1.00 96.19 523 VAL A C 1
ATOM 3965 O O . VAL A 1 523 ? 30.779 12.182 -36.595 1.00 96.19 523 VAL A O 1
ATOM 3968 N N . THR A 1 524 ? 30.025 13.127 -38.499 1.00 97.25 524 THR A N 1
ATOM 3969 C CA . THR A 1 524 ? 29.638 14.424 -37.927 1.00 97.25 524 THR A CA 1
ATOM 3970 C C . THR A 1 524 ? 28.278 14.825 -38.482 1.00 97.25 524 THR A C 1
ATOM 3972 O O . THR A 1 524 ? 28.107 14.867 -39.697 1.00 97.25 524 THR A O 1
ATOM 3975 N N . ILE A 1 525 ? 27.330 15.135 -37.599 1.00 96.50 525 ILE A N 1
ATOM 3976 C CA . ILE A 1 525 ? 25.960 15.542 -37.939 1.00 96.50 525 ILE A CA 1
ATOM 3977 C C . ILE A 1 525 ? 25.680 16.837 -37.181 1.00 96.50 525 ILE A C 1
ATOM 3979 O O . ILE A 1 525 ? 25.785 16.848 -35.959 1.00 96.50 525 ILE A O 1
ATOM 3983 N N . ASP A 1 526 ? 25.379 17.930 -37.881 1.00 92.38 526 ASP A N 1
ATOM 3984 C CA . ASP A 1 526 ? 25.045 19.239 -37.287 1.00 92.38 526 ASP A CA 1
ATOM 3985 C C . ASP A 1 526 ? 26.055 19.733 -36.222 1.00 92.38 526 ASP A C 1
ATOM 3987 O O . ASP A 1 526 ? 25.698 20.314 -35.199 1.00 92.38 526 ASP A O 1
ATOM 3991 N N . GLY A 1 527 ? 27.349 19.460 -36.443 1.00 94.00 527 GLY A N 1
ATOM 3992 C CA . GLY A 1 527 ? 28.446 19.789 -35.520 1.00 94.00 527 GLY A CA 1
ATOM 3993 C C . GLY A 1 527 ? 28.675 18.787 -34.376 1.00 94.00 527 GLY A C 1
ATOM 3994 O O . GLY A 1 527 ? 29.647 18.920 -33.635 1.00 94.00 527 GLY A O 1
ATOM 3995 N N . TRP A 1 528 ? 27.837 17.757 -34.240 1.00 96.88 528 TRP A N 1
ATOM 3996 C CA . TRP A 1 528 ? 28.005 16.668 -33.278 1.00 96.88 528 TRP A CA 1
ATOM 3997 C C . TRP A 1 528 ? 28.766 15.484 -33.895 1.00 96.88 528 TRP A C 1
ATOM 3999 O O . TRP A 1 528 ? 28.308 14.875 -34.862 1.00 96.88 528 TRP A O 1
ATOM 4009 N N . SER A 1 529 ? 29.921 15.138 -33.313 1.00 97.25 529 SER A N 1
ATOM 4010 C CA . SER A 1 529 ? 30.801 14.050 -33.776 1.00 97.25 529 SER A CA 1
ATOM 4011 C C . SER A 1 529 ? 30.907 12.921 -32.734 1.00 97.25 529 SER A C 1
ATOM 4013 O O . SER A 1 529 ? 31.798 12.961 -31.874 1.00 97.25 529 SER A O 1
ATOM 4015 N N . PRO A 1 530 ? 30.012 11.913 -32.748 1.00 96.31 530 PRO A N 1
ATOM 4016 C CA . PRO A 1 530 ? 30.070 10.790 -31.816 1.00 96.31 530 PRO A CA 1
ATOM 4017 C C . PRO A 1 530 ? 31.308 9.911 -32.031 1.00 96.31 530 PRO A C 1
ATOM 4019 O O . PRO A 1 530 ? 31.885 9.841 -33.115 1.00 96.31 530 PRO A O 1
ATOM 4022 N N . ARG A 1 531 ? 31.699 9.185 -30.979 1.00 96.25 531 ARG A N 1
ATOM 4023 C CA . ARG A 1 531 ? 32.792 8.201 -31.003 1.00 96.25 531 ARG A CA 1
ATOM 4024 C C . ARG A 1 531 ? 32.334 6.902 -30.352 1.00 96.25 531 ARG A C 1
ATOM 4026 O O . ARG A 1 531 ? 31.504 6.931 -29.443 1.00 96.25 531 ARG A O 1
ATOM 4033 N N . ASN A 1 532 ? 32.880 5.774 -30.793 1.00 95.75 532 ASN A N 1
ATOM 4034 C CA . ASN A 1 532 ? 32.708 4.491 -30.108 1.00 95.75 532 ASN A CA 1
ATOM 4035 C C . ASN A 1 532 ? 33.418 4.513 -28.746 1.00 95.75 532 ASN A C 1
ATOM 4037 O O . ASN A 1 532 ? 34.429 5.200 -28.590 1.00 95.75 532 ASN A O 1
ATOM 4041 N N . ASP A 1 533 ? 32.922 3.732 -27.785 1.00 92.00 533 ASP A N 1
ATOM 4042 C CA . ASP A 1 533 ? 33.513 3.613 -26.441 1.00 92.00 533 ASP A CA 1
ATOM 4043 C C . ASP A 1 533 ? 34.984 3.150 -26.487 1.00 92.00 533 ASP A C 1
ATOM 4045 O O . ASP A 1 533 ? 35.865 3.752 -25.874 1.00 92.00 533 ASP A O 1
ATOM 4049 N N . SER A 1 534 ? 35.274 2.192 -27.374 1.00 90.88 534 SER A N 1
ATOM 4050 C CA . SER A 1 534 ? 36.621 1.709 -27.719 1.00 90.88 534 SER A CA 1
ATOM 4051 C C . SER A 1 534 ? 37.582 2.785 -28.249 1.00 90.88 534 SER A C 1
ATOM 4053 O O . SER A 1 534 ? 38.779 2.524 -28.391 1.00 90.88 534 SER A O 1
ATOM 4055 N N . ARG A 1 535 ? 37.068 3.974 -28.604 1.00 92.00 535 ARG A N 1
ATOM 4056 C CA . ARG A 1 535 ? 37.757 5.070 -29.315 1.00 92.00 535 ARG A CA 1
ATOM 4057 C C . ARG A 1 535 ? 38.389 4.653 -30.650 1.00 92.00 535 ARG A C 1
ATOM 4059 O O . ARG A 1 535 ? 39.255 5.359 -31.161 1.00 92.00 535 ARG A O 1
ATOM 4066 N N . ARG A 1 536 ? 37.960 3.519 -31.208 1.00 92.69 536 ARG A N 1
ATOM 4067 C CA . ARG A 1 536 ? 38.407 2.961 -32.489 1.00 92.69 536 ARG A CA 1
ATOM 4068 C C . ARG A 1 536 ? 37.206 2.707 -33.392 1.00 92.69 536 ARG A C 1
ATOM 4070 O O . ARG A 1 536 ? 36.082 2.554 -32.915 1.00 92.69 536 ARG A O 1
ATOM 4077 N N . ASN A 1 537 ? 37.475 2.634 -34.686 1.00 95.31 537 ASN A N 1
ATOM 4078 C CA . ASN A 1 537 ? 36.506 2.294 -35.714 1.00 95.31 537 ASN A CA 1
ATOM 4079 C C . ASN A 1 537 ? 36.820 0.894 -36.258 1.00 95.31 537 ASN A C 1
ATOM 4081 O O . ASN A 1 537 ? 37.986 0.571 -36.485 1.00 95.31 537 ASN A O 1
ATOM 4085 N N . SER A 1 538 ? 35.793 0.067 -36.434 1.00 94.62 538 SER A N 1
ATOM 4086 C CA . SER A 1 538 ? 35.904 -1.312 -36.923 1.00 94.62 538 SER A CA 1
ATOM 4087 C C . SER A 1 538 ? 35.963 -1.433 -38.450 1.00 94.62 538 SER A C 1
ATOM 4089 O O . SER A 1 538 ? 36.254 -2.519 -38.942 1.00 94.62 538 SER A O 1
ATOM 4091 N N . GLY A 1 539 ? 35.713 -0.356 -39.204 1.00 96.75 539 GLY A N 1
ATOM 4092 C CA . GLY A 1 539 ? 35.619 -0.419 -40.662 1.00 96.75 539 GLY A CA 1
ATOM 4093 C C . GLY A 1 539 ? 34.335 -1.128 -41.123 1.00 96.75 539 GLY A C 1
ATOM 4094 O O . GLY A 1 539 ? 33.308 -1.010 -40.449 1.00 96.75 539 GLY A O 1
ATOM 4095 N N . PRO A 1 540 ? 34.344 -1.836 -42.268 1.00 97.81 540 PRO A N 1
ATOM 4096 C CA . PRO A 1 540 ? 33.177 -2.564 -42.766 1.00 97.81 540 PRO A CA 1
ATOM 4097 C C . PRO A 1 540 ? 32.702 -3.657 -41.794 1.00 97.81 540 PRO A C 1
ATOM 4099 O O . PRO A 1 540 ? 33.436 -4.594 -41.483 1.00 97.81 540 PRO A O 1
ATOM 4102 N N . VAL A 1 541 ? 31.451 -3.555 -41.344 1.00 98.12 541 VAL A N 1
ATOM 4103 C CA . VAL A 1 541 ? 30.773 -4.510 -40.453 1.00 98.12 541 VAL A CA 1
ATOM 4104 C C . VAL A 1 541 ? 29.330 -4.722 -40.913 1.00 98.12 541 VAL A C 1
ATOM 4106 O O . VAL A 1 541 ? 28.744 -3.841 -41.533 1.00 98.12 541 VAL A O 1
ATOM 4109 N N . SER A 1 542 ? 28.715 -5.863 -40.593 1.00 98.44 542 SER A N 1
ATOM 4110 C CA . SER A 1 542 ? 27.271 -6.028 -40.817 1.00 98.44 542 SER A CA 1
ATOM 4111 C C . SER A 1 542 ? 26.450 -5.247 -39.786 1.00 98.44 542 SER A C 1
ATOM 4113 O O . SER A 1 542 ? 26.906 -5.028 -38.657 1.00 98.44 542 SER A O 1
ATOM 4115 N N . LEU A 1 543 ? 25.209 -4.880 -40.115 1.00 97.81 543 LEU A N 1
ATOM 4116 C CA . LEU A 1 543 ? 24.287 -4.252 -39.158 1.00 97.81 543 LEU A CA 1
ATOM 4117 C C . LEU A 1 543 ? 24.036 -5.120 -37.914 1.00 97.81 543 LEU A C 1
ATOM 4119 O O . LEU A 1 543 ? 23.972 -4.601 -36.799 1.00 97.81 543 LEU A O 1
ATOM 4123 N N . ARG A 1 544 ? 23.991 -6.447 -38.076 1.00 98.06 544 ARG A N 1
ATOM 4124 C CA . ARG A 1 544 ? 23.944 -7.436 -36.986 1.00 98.06 544 ARG A CA 1
ATOM 4125 C C . ARG A 1 544 ? 25.130 -7.275 -36.028 1.00 98.06 544 ARG A C 1
ATOM 4127 O O . ARG A 1 544 ? 24.932 -7.237 -34.814 1.00 98.06 544 ARG A O 1
ATOM 4134 N N . THR A 1 545 ? 26.342 -7.136 -36.566 1.00 98.06 545 THR A N 1
ATOM 4135 C CA . THR A 1 545 ? 27.571 -6.887 -35.793 1.00 98.06 545 THR A CA 1
ATOM 4136 C C . THR A 1 545 ? 27.533 -5.514 -35.121 1.00 98.06 545 THR A C 1
ATOM 4138 O O . THR A 1 545 ? 27.813 -5.406 -33.928 1.00 98.06 545 THR A O 1
ATOM 4141 N N . ALA A 1 546 ? 27.134 -4.465 -35.843 1.00 97.94 546 ALA A N 1
ATOM 4142 C CA . ALA A 1 546 ? 27.094 -3.103 -35.316 1.00 97.94 546 ALA A CA 1
ATOM 4143 C C . ALA A 1 546 ? 26.070 -2.917 -34.180 1.00 97.94 546 ALA A C 1
ATOM 4145 O O . ALA A 1 546 ? 26.338 -2.173 -33.231 1.00 97.94 546 ALA A O 1
ATOM 4146 N N . PHE A 1 547 ? 24.937 -3.630 -34.233 1.00 97.62 547 PHE A N 1
ATOM 4147 C CA . PHE A 1 547 ? 23.975 -3.705 -33.133 1.00 97.62 547 PHE A CA 1
ATOM 4148 C C . PHE A 1 547 ? 24.557 -4.463 -31.933 1.00 97.62 547 PHE A C 1
ATOM 4150 O O . PHE A 1 547 ? 24.558 -3.935 -30.821 1.00 97.62 547 PHE A O 1
ATOM 4157 N N . ALA A 1 548 ? 25.106 -5.664 -32.159 1.00 97.19 548 ALA A N 1
ATOM 4158 C CA . ALA A 1 548 ? 25.633 -6.532 -31.102 1.00 97.19 548 ALA A CA 1
ATOM 4159 C C . ALA A 1 548 ? 26.795 -5.900 -30.312 1.00 97.19 548 ALA A C 1
ATOM 4161 O O . ALA A 1 548 ? 26.835 -6.011 -29.089 1.00 97.19 548 ALA A O 1
ATOM 4162 N N . TYR A 1 549 ? 27.701 -5.187 -30.989 1.00 96.56 549 TYR A N 1
ATOM 4163 C CA . TYR A 1 549 ? 28.796 -4.434 -30.356 1.00 96.56 549 TYR A CA 1
ATOM 4164 C C . TYR A 1 549 ? 28.429 -2.983 -30.006 1.00 96.56 549 TYR A C 1
ATOM 4166 O O . TYR A 1 549 ? 29.277 -2.225 -29.542 1.00 96.56 549 TYR A O 1
ATOM 4174 N N . SER A 1 550 ? 27.168 -2.585 -30.208 1.00 97.31 550 SER A N 1
ATOM 4175 C CA . SER A 1 550 ? 26.644 -1.250 -29.919 1.00 97.31 550 SER A CA 1
ATOM 4176 C C . SER A 1 550 ? 27.522 -0.104 -30.443 1.00 97.31 550 SER A C 1
ATOM 4178 O O . SER A 1 550 ? 27.854 0.831 -29.712 1.00 97.31 550 SER A O 1
ATOM 4180 N N . LEU A 1 551 ? 27.868 -0.124 -31.731 1.00 98.12 551 LEU A N 1
ATOM 4181 C CA . LEU A 1 551 ? 28.659 0.952 -32.338 1.00 98.12 551 LEU A CA 1
ATOM 4182 C C . LEU A 1 551 ? 27.864 2.275 -32.317 1.00 98.12 551 LEU A C 1
ATOM 4184 O O . LEU A 1 551 ? 26.640 2.296 -32.487 1.00 98.12 551 LEU A O 1
ATOM 4188 N N . ASN A 1 552 ? 28.535 3.386 -32.008 1.00 98.19 552 ASN A N 1
ATOM 4189 C CA . ASN A 1 552 ? 27.916 4.708 -31.833 1.00 98.19 552 ASN A CA 1
ATOM 4190 C C . ASN A 1 552 ? 27.839 5.468 -33.160 1.00 98.19 552 ASN A C 1
ATOM 4192 O O . ASN A 1 552 ? 26.817 6.071 -33.475 1.00 98.19 552 ASN A O 1
ATOM 4196 N N . THR A 1 553 ? 28.908 5.389 -33.947 1.00 98.00 553 THR A N 1
ATOM 4197 C CA . THR A 1 553 ? 29.023 5.931 -35.310 1.00 98.00 553 THR A CA 1
ATOM 4198 C C . THR A 1 553 ? 27.955 5.362 -36.243 1.00 98.00 553 THR A C 1
ATOM 4200 O O . THR A 1 553 ? 27.252 6.117 -36.906 1.00 98.00 553 THR A O 1
ATOM 4203 N N . VAL A 1 554 ? 27.763 4.039 -36.234 1.00 98.25 554 VAL A N 1
ATOM 4204 C CA . VAL A 1 554 ? 26.743 3.359 -37.046 1.00 98.25 554 VAL A CA 1
ATOM 4205 C C . VAL A 1 554 ? 25.330 3.781 -36.638 1.00 98.25 554 VAL A C 1
ATOM 4207 O O . VAL A 1 554 ? 24.526 4.119 -37.500 1.00 98.25 554 VAL A O 1
ATOM 4210 N N . ALA A 1 555 ? 25.031 3.843 -35.335 1.00 98.06 555 ALA A N 1
ATOM 4211 C CA . ALA A 1 555 ? 23.728 4.319 -34.859 1.00 98.06 555 ALA A CA 1
ATOM 4212 C C . ALA A 1 555 ? 23.450 5.782 -35.265 1.00 98.06 555 ALA A C 1
ATOM 4214 O O . ALA A 1 555 ? 22.309 6.134 -35.551 1.00 98.06 555 ALA A O 1
ATOM 4215 N N . ALA A 1 556 ? 24.487 6.623 -35.336 1.00 98.12 556 ALA A N 1
ATOM 4216 C CA . ALA A 1 556 ? 24.376 7.989 -35.841 1.00 98.12 556 ALA A CA 1
ATOM 4217 C C . ALA A 1 556 ? 24.138 8.047 -37.359 1.00 98.12 556 ALA A C 1
ATOM 4219 O O . ALA A 1 556 ? 23.232 8.761 -37.784 1.00 98.12 556 ALA A O 1
ATOM 4220 N N . LYS A 1 557 ? 24.865 7.251 -38.158 1.00 98.12 557 LYS A N 1
ATOM 4221 C CA . LYS A 1 557 ? 24.634 7.127 -39.610 1.00 98.12 557 LYS A CA 1
ATOM 4222 C C . LYS A 1 557 ? 23.201 6.685 -39.926 1.00 98.12 557 LYS A C 1
ATOM 4224 O O . LYS A 1 557 ? 22.503 7.386 -40.650 1.00 98.12 557 LYS A O 1
ATOM 4229 N N . LEU A 1 558 ? 22.731 5.598 -39.306 1.00 98.19 558 LEU A N 1
ATOM 4230 C CA . LEU A 1 558 ? 21.353 5.110 -39.470 1.00 98.19 558 LEU A CA 1
ATOM 4231 C C . LEU A 1 558 ? 20.311 6.161 -39.054 1.00 98.19 558 LEU A C 1
ATOM 4233 O O . LEU A 1 558 ? 19.270 6.285 -39.689 1.00 98.19 558 LEU A O 1
ATOM 4237 N N . GLY A 1 559 ? 20.583 6.946 -38.006 1.00 97.44 559 GLY A N 1
ATOM 4238 C CA . GLY A 1 559 ? 19.686 8.025 -37.589 1.00 97.44 559 GLY A CA 1
ATOM 4239 C C . GLY A 1 559 ? 19.616 9.200 -38.562 1.00 97.44 559 GLY A C 1
ATOM 4240 O O . GLY A 1 559 ? 18.540 9.770 -38.740 1.00 97.44 559 GLY A O 1
ATOM 4241 N N . GLN A 1 560 ? 20.734 9.532 -39.210 1.00 97.31 560 GLN A N 1
ATOM 4242 C CA . GLN A 1 560 ? 20.785 10.536 -40.272 1.00 97.31 560 GLN A CA 1
ATOM 4243 C C . GLN A 1 560 ? 20.047 10.068 -41.535 1.00 97.31 560 GLN A C 1
ATOM 4245 O O . GLN A 1 560 ? 19.390 10.871 -42.187 1.00 97.31 560 GLN A O 1
ATOM 4250 N N . GLU A 1 561 ? 20.143 8.776 -41.855 1.00 97.50 561 GLU A N 1
ATOM 4251 C CA . GLU A 1 561 ? 19.525 8.159 -43.032 1.00 97.50 561 GLU A CA 1
ATOM 4252 C C . GLU A 1 561 ? 18.002 7.983 -42.882 1.00 97.50 561 GLU A C 1
ATOM 4254 O O . GLU A 1 561 ? 17.235 8.392 -43.749 1.00 97.50 561 GLU A O 1
ATOM 4259 N N . VAL A 1 562 ? 17.554 7.405 -41.762 1.00 97.69 562 VAL A N 1
ATOM 4260 C CA . VAL A 1 562 ? 16.140 7.056 -41.513 1.00 97.69 562 VAL A CA 1
ATOM 4261 C C . VAL A 1 562 ? 15.334 8.234 -40.943 1.00 97.69 562 VAL A C 1
ATOM 4263 O O . VAL A 1 562 ? 14.105 8.271 -41.042 1.00 97.69 562 VAL A O 1
ATOM 4266 N N . GLY A 1 563 ? 16.017 9.216 -40.351 1.00 97.88 563 GLY A N 1
ATOM 4267 C CA . GLY A 1 563 ? 15.424 10.429 -39.798 1.00 97.88 563 GLY A CA 1
ATOM 4268 C C . GLY A 1 563 ? 15.055 10.329 -38.313 1.00 97.88 563 GLY A C 1
ATOM 4269 O O . GLY A 1 563 ? 14.377 9.410 -37.848 1.00 97.88 563 GLY A O 1
ATOM 4270 N N . PHE A 1 564 ? 15.454 11.349 -37.553 1.00 97.81 564 PHE A N 1
ATOM 4271 C CA . PHE A 1 564 ? 15.236 11.451 -36.105 1.00 97.81 564 PHE A CA 1
ATOM 4272 C C . PHE A 1 564 ? 13.747 11.477 -35.705 1.00 97.81 564 PHE A C 1
ATOM 4274 O O . PHE A 1 564 ? 13.357 10.907 -34.684 1.00 97.81 564 PHE A O 1
ATOM 4281 N N . SER A 1 565 ? 12.885 12.070 -36.535 1.00 98.06 565 SER A N 1
ATOM 4282 C CA . SER A 1 565 ? 11.424 12.047 -36.364 1.00 98.06 565 SER A CA 1
ATOM 4283 C C . SER A 1 565 ? 10.835 10.638 -36.517 1.00 98.06 565 SER A C 1
ATOM 4285 O O . SER A 1 565 ? 9.992 10.241 -35.710 1.00 98.06 565 SER A O 1
ATOM 4287 N N . THR A 1 566 ? 11.316 9.858 -37.488 1.00 98.38 566 THR A N 1
ATOM 4288 C CA . THR A 1 566 ? 10.939 8.451 -37.712 1.00 98.38 566 THR A CA 1
ATOM 4289 C C . THR A 1 566 ? 11.286 7.594 -36.496 1.00 98.38 566 THR A C 1
ATOM 4291 O O . THR A 1 566 ? 10.457 6.826 -36.010 1.00 98.38 566 THR A O 1
ATOM 4294 N N . ILE A 1 567 ? 12.479 7.790 -35.926 1.00 98.50 567 ILE A N 1
ATOM 4295 C CA . ILE A 1 567 ? 12.938 7.074 -34.726 1.00 98.50 567 ILE A CA 1
ATOM 4296 C C . ILE A 1 567 ? 12.116 7.476 -33.490 1.00 98.50 567 ILE A C 1
ATOM 4298 O O . ILE A 1 567 ? 11.747 6.613 -32.690 1.00 98.50 567 ILE A O 1
ATOM 4302 N N . ALA A 1 568 ? 11.751 8.755 -33.345 1.00 98.38 568 ALA A N 1
ATOM 4303 C CA . ALA A 1 568 ? 10.843 9.195 -32.282 1.00 98.38 568 ALA A CA 1
ATOM 4304 C C . ALA A 1 568 ? 9.431 8.590 -32.428 1.00 98.38 568 ALA A C 1
ATOM 4306 O O . ALA A 1 568 ? 8.812 8.224 -31.427 1.00 98.38 568 ALA A O 1
ATOM 4307 N N . ALA A 1 569 ? 8.926 8.436 -33.657 1.00 98.00 569 ALA A N 1
ATOM 4308 C CA . ALA A 1 569 ? 7.660 7.755 -33.923 1.00 98.00 569 ALA A CA 1
ATOM 4309 C C . ALA A 1 569 ? 7.740 6.242 -33.634 1.00 98.00 569 ALA A C 1
ATOM 4311 O O . ALA A 1 569 ? 6.821 5.691 -33.026 1.00 98.00 569 ALA A O 1
ATOM 4312 N N . MET A 1 570 ? 8.851 5.587 -33.989 1.00 97.69 570 MET A N 1
ATOM 4313 C CA . MET A 1 570 ? 9.121 4.180 -33.671 1.00 97.69 570 MET A CA 1
ATOM 4314 C C . MET A 1 570 ? 9.141 3.940 -32.152 1.00 97.69 570 MET A C 1
ATOM 4316 O O . MET A 1 570 ? 8.448 3.054 -31.656 1.00 97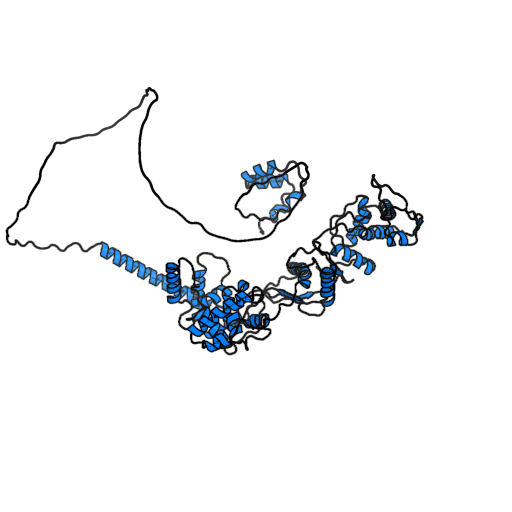.69 570 MET A O 1
ATOM 4320 N N . ALA A 1 571 ? 9.842 4.783 -31.389 1.00 97.44 571 ALA A N 1
ATOM 4321 C CA . ALA A 1 571 ? 9.866 4.701 -29.928 1.00 97.44 571 ALA A CA 1
ATOM 4322 C C . ALA A 1 571 ? 8.466 4.864 -29.296 1.00 97.44 571 ALA A C 1
ATOM 4324 O O . ALA A 1 571 ? 8.104 4.110 -28.392 1.00 97.44 571 ALA A O 1
ATOM 4325 N N . ARG A 1 572 ? 7.632 5.783 -29.807 1.00 96.69 572 ARG A N 1
ATOM 4326 C CA . ARG A 1 572 ? 6.232 5.931 -29.356 1.00 96.69 572 ARG A CA 1
ATOM 4327 C C . ARG A 1 572 ? 5.373 4.706 -29.688 1.00 96.69 572 ARG A C 1
ATOM 4329 O O . ARG A 1 572 ? 4.591 4.280 -28.844 1.00 96.69 572 ARG A O 1
ATOM 4336 N N . ARG A 1 573 ? 5.535 4.108 -30.876 1.00 95.00 573 ARG A N 1
ATOM 4337 C CA . ARG A 1 573 ? 4.845 2.860 -31.274 1.00 95.00 573 ARG A CA 1
ATOM 4338 C C . ARG A 1 573 ? 5.193 1.678 -30.366 1.00 95.00 573 ARG A C 1
ATOM 4340 O O . ARG A 1 573 ? 4.339 0.835 -30.128 1.00 95.00 573 ARG A O 1
ATOM 4347 N N . PHE A 1 574 ? 6.411 1.654 -29.829 1.00 95.00 574 PHE A N 1
ATOM 4348 C CA . PHE A 1 574 ? 6.882 0.663 -28.855 1.00 95.00 574 PHE A CA 1
ATOM 4349 C C . PHE A 1 574 ? 6.629 1.059 -27.384 1.00 95.00 574 PHE A C 1
ATOM 4351 O O . PHE A 1 574 ? 7.185 0.447 -26.476 1.00 95.00 574 PHE A O 1
ATOM 4358 N N . GLY A 1 575 ? 5.766 2.050 -27.128 1.00 93.69 575 GLY A N 1
ATOM 4359 C CA . GLY A 1 575 ? 5.248 2.340 -25.788 1.00 93.69 575 GLY A CA 1
ATOM 4360 C C . GLY A 1 575 ? 6.041 3.351 -24.956 1.00 93.69 575 GLY A C 1
ATOM 4361 O O . GLY A 1 575 ? 5.741 3.501 -23.774 1.00 93.69 575 GLY A O 1
ATOM 4362 N N . ILE A 1 576 ? 7.012 4.077 -25.527 1.00 96.44 576 ILE A N 1
ATOM 4363 C CA . ILE A 1 576 ? 7.685 5.169 -24.804 1.00 96.44 576 ILE A CA 1
ATOM 4364 C C . ILE A 1 576 ? 6.729 6.360 -24.642 1.00 96.44 576 ILE A C 1
ATOM 4366 O O . ILE A 1 576 ? 6.334 6.997 -25.621 1.00 96.44 576 ILE A O 1
ATOM 4370 N N . THR A 1 577 ? 6.367 6.664 -23.392 1.00 94.44 577 THR A N 1
ATOM 4371 C CA . THR A 1 577 ? 5.376 7.695 -23.024 1.00 94.44 577 THR A CA 1
ATOM 4372 C C . THR A 1 577 ? 5.986 9.019 -22.554 1.00 94.44 577 THR A C 1
ATOM 4374 O O . THR A 1 577 ? 5.259 9.985 -22.315 1.00 94.44 577 THR A O 1
ATOM 4377 N N . THR A 1 578 ? 7.309 9.087 -22.395 1.00 96.31 578 THR A N 1
ATOM 4378 C CA . THR A 1 578 ? 8.035 10.310 -22.022 1.00 96.31 578 THR A CA 1
ATOM 4379 C C . THR A 1 578 ? 8.259 11.241 -23.226 1.00 96.31 578 THR A C 1
ATOM 4381 O O . THR A 1 578 ? 8.123 10.818 -24.377 1.00 96.31 578 THR A O 1
ATOM 4384 N N . PRO A 1 579 ? 8.605 12.527 -23.007 1.00 97.06 579 PRO A N 1
ATOM 4385 C CA . PRO A 1 579 ? 9.039 13.410 -24.086 1.00 97.06 579 PRO A CA 1
ATOM 4386 C C . PRO A 1 579 ? 10.289 12.860 -24.789 1.00 97.06 579 PRO A C 1
ATOM 4388 O O . PRO A 1 579 ? 11.283 12.534 -24.143 1.00 97.06 579 PRO A O 1
ATOM 4391 N N . ILE A 1 580 ? 10.244 12.791 -26.120 1.00 97.12 580 ILE A N 1
ATOM 4392 C CA . ILE A 1 580 ? 11.345 12.304 -26.963 1.00 97.12 580 ILE A CA 1
ATOM 4393 C C . ILE A 1 580 ? 11.861 13.473 -27.798 1.00 97.12 580 ILE A C 1
ATOM 4395 O O . ILE A 1 580 ? 11.078 14.104 -28.511 1.00 97.12 580 ILE A O 1
ATOM 4399 N N . ASN A 1 581 ? 13.160 13.758 -27.706 1.00 94.12 581 ASN A N 1
ATOM 4400 C CA . ASN A 1 581 ? 13.821 14.779 -28.518 1.00 94.12 581 ASN A CA 1
ATOM 4401 C C . ASN A 1 581 ? 14.235 14.217 -29.889 1.00 94.12 581 ASN A C 1
ATOM 4403 O O . ASN A 1 581 ? 14.466 13.017 -30.015 1.00 94.12 581 ASN A O 1
ATOM 4407 N N . THR A 1 582 ? 14.357 15.089 -30.893 1.00 96.56 582 THR A N 1
ATOM 4408 C CA . THR A 1 582 ? 14.733 14.731 -32.275 1.00 96.56 582 THR A CA 1
ATOM 4409 C C . THR A 1 582 ? 16.077 15.328 -32.707 1.00 96.56 582 THR A C 1
ATOM 4411 O O . THR A 1 582 ? 16.284 15.584 -33.891 1.00 96.56 582 THR A O 1
ATOM 4414 N N . HIS A 1 583 ? 16.987 15.597 -31.766 1.00 96.06 583 HIS A N 1
ATOM 4415 C CA . HIS A 1 583 ? 18.356 16.018 -32.087 1.00 96.06 583 HIS A CA 1
ATOM 4416 C C . HIS A 1 583 ? 19.227 14.796 -32.430 1.00 96.06 583 HIS A C 1
ATOM 4418 O O . HIS A 1 583 ? 18.961 13.716 -31.896 1.00 96.06 583 HIS A O 1
ATOM 4424 N N . PRO A 1 584 ? 20.314 14.937 -33.218 1.00 97.00 584 PRO A N 1
ATOM 4425 C CA . PRO A 1 584 ? 21.139 13.803 -33.653 1.00 97.00 584 PRO A CA 1
ATOM 4426 C C . PRO A 1 584 ? 21.601 12.864 -32.529 1.00 97.00 584 PRO A C 1
ATOM 4428 O O . PRO A 1 584 ? 21.607 11.645 -32.690 1.00 97.00 584 PRO A O 1
ATOM 4431 N N . ALA A 1 585 ? 21.897 13.410 -31.345 1.00 96.69 585 ALA A N 1
ATOM 4432 C CA . ALA A 1 585 ? 22.316 12.634 -30.181 1.00 96.69 585 ALA A CA 1
ATOM 4433 C C . ALA A 1 585 ? 21.245 11.672 -29.617 1.00 96.69 585 ALA A C 1
ATOM 4435 O O . ALA A 1 585 ? 21.596 10.781 -28.841 1.00 96.69 585 ALA A O 1
ATOM 4436 N N . MET A 1 586 ? 19.966 11.788 -30.011 1.00 97.06 586 MET A N 1
ATOM 4437 C CA . MET A 1 586 ? 18.891 10.892 -29.553 1.00 97.06 586 MET A CA 1
ATOM 4438 C C . MET A 1 586 ? 19.206 9.413 -29.808 1.00 97.06 586 MET A C 1
ATOM 4440 O O . MET A 1 586 ? 18.834 8.560 -29.008 1.00 97.06 586 MET A O 1
ATOM 4444 N N . VAL A 1 587 ? 19.947 9.115 -30.883 1.00 97.75 587 VAL A N 1
ATOM 4445 C CA . VAL A 1 587 ? 20.331 7.757 -31.305 1.00 97.75 587 VAL A CA 1
ATOM 4446 C C . VAL A 1 587 ? 21.208 7.028 -30.283 1.00 97.75 587 VAL A C 1
ATOM 4448 O O . VAL A 1 587 ? 21.288 5.802 -30.308 1.00 97.75 587 VAL A O 1
ATOM 4451 N N . LEU A 1 588 ? 21.854 7.769 -29.374 1.00 97.62 588 LEU A N 1
ATOM 4452 C CA . LEU A 1 588 ? 22.640 7.233 -28.259 1.00 97.62 588 LEU A CA 1
ATOM 4453 C C . LEU A 1 588 ? 21.895 7.323 -26.913 1.00 97.62 588 LEU A C 1
ATOM 4455 O O . LEU A 1 588 ? 22.506 7.117 -25.870 1.00 97.62 588 LEU A O 1
ATOM 4459 N N . GLY A 1 589 ? 20.589 7.619 -26.926 1.00 97.06 589 GLY A N 1
ATOM 4460 C CA . GLY A 1 589 ? 19.720 7.585 -25.748 1.00 97.06 589 GLY A CA 1
ATOM 4461 C C . GLY A 1 589 ? 19.737 8.838 -24.876 1.00 97.06 589 GLY A C 1
ATOM 4462 O O . GLY A 1 589 ? 19.703 8.716 -23.656 1.00 97.06 589 GLY A O 1
ATOM 4463 N N . THR A 1 590 ? 19.765 10.038 -25.469 1.00 96.81 590 THR A N 1
ATOM 4464 C CA . THR A 1 590 ? 19.672 11.307 -24.713 1.00 96.81 590 THR A CA 1
ATOM 4465 C C . THR A 1 590 ? 18.256 11.699 -24.280 1.00 96.81 590 THR A C 1
ATOM 4467 O O . THR A 1 590 ? 18.114 12.605 -23.462 1.00 96.81 590 THR A O 1
ATOM 4470 N N . SER A 1 591 ? 17.210 11.047 -24.801 1.00 95.69 591 SER A N 1
ATOM 4471 C CA . SER A 1 591 ? 15.840 11.215 -24.290 1.00 95.69 591 SER A CA 1
ATOM 4472 C C . SER A 1 591 ? 15.663 10.409 -23.005 1.00 95.69 591 SER A C 1
ATOM 4474 O O . SER A 1 591 ? 15.926 9.207 -23.005 1.00 95.69 591 SER A O 1
ATOM 4476 N N . ASP A 1 592 ? 15.200 11.043 -21.928 1.00 97.00 592 ASP A N 1
ATOM 4477 C CA . ASP A 1 592 ? 14.887 10.341 -20.684 1.00 97.00 592 ASP A CA 1
ATOM 4478 C C . ASP A 1 592 ? 13.642 9.451 -20.842 1.00 97.00 592 ASP A C 1
ATOM 4480 O O . ASP A 1 592 ? 12.601 9.887 -21.340 1.00 97.00 592 ASP A O 1
ATOM 4484 N N . VAL A 1 593 ? 13.724 8.205 -20.373 1.00 97.44 593 VAL A N 1
ATOM 4485 C CA . VAL A 1 593 ? 12.636 7.211 -20.419 1.00 97.44 593 VAL A CA 1
ATOM 4486 C C . VAL A 1 593 ? 12.423 6.564 -19.053 1.00 97.44 593 VAL A C 1
ATOM 4488 O O . VAL A 1 593 ? 13.308 6.591 -18.195 1.00 97.44 593 VAL A O 1
ATOM 4491 N N . ARG A 1 594 ? 11.248 5.966 -18.842 1.00 97.56 594 ARG A N 1
ATOM 4492 C CA . ARG A 1 594 ? 10.965 5.130 -17.664 1.00 97.56 594 ARG A CA 1
ATOM 4493 C C . ARG A 1 594 ? 11.493 3.712 -17.873 1.00 97.56 594 ARG A C 1
ATOM 4495 O O . ARG A 1 594 ? 11.545 3.227 -19.004 1.00 97.56 594 ARG A O 1
ATOM 4502 N N . LEU A 1 595 ? 11.810 3.018 -16.778 1.00 97.56 595 LEU A N 1
ATOM 4503 C CA . LEU A 1 595 ? 12.205 1.606 -16.836 1.00 97.56 595 LEU A CA 1
ATOM 4504 C C . LEU A 1 595 ? 11.061 0.731 -17.373 1.00 97.56 595 LEU A C 1
ATOM 4506 O O . LEU A 1 595 ? 11.285 -0.040 -18.299 1.00 97.56 595 LEU A O 1
ATOM 4510 N N . ILE A 1 596 ? 9.837 0.892 -16.853 1.00 96.75 596 ILE A N 1
ATOM 4511 C CA . ILE A 1 596 ? 8.667 0.125 -17.312 1.00 96.75 596 ILE A CA 1
ATOM 4512 C C . ILE A 1 596 ? 8.366 0.323 -18.810 1.00 96.75 596 ILE A C 1
ATOM 4514 O O . ILE A 1 596 ? 8.098 -0.661 -19.499 1.00 96.75 596 ILE A O 1
ATOM 4518 N N . ASP A 1 597 ? 8.486 1.547 -19.336 1.00 96.56 597 ASP A N 1
ATOM 4519 C CA . ASP A 1 597 ? 8.311 1.852 -20.763 1.00 96.56 597 ASP A CA 1
ATOM 4520 C C . ASP A 1 597 ? 9.340 1.085 -21.622 1.00 96.56 597 ASP A C 1
ATOM 4522 O O . ASP A 1 597 ? 8.969 0.406 -22.579 1.00 96.56 597 ASP A O 1
ATOM 4526 N N . MET A 1 598 ? 10.629 1.108 -21.251 1.00 97.25 598 MET A N 1
ATOM 4527 C CA . MET A 1 598 ? 11.668 0.351 -21.970 1.00 97.25 598 MET A CA 1
ATOM 4528 C C . MET A 1 598 ? 11.492 -1.166 -21.856 1.00 97.25 598 MET A C 1
ATOM 4530 O O . MET A 1 598 ? 11.681 -1.872 -22.847 1.00 97.25 598 MET A O 1
ATOM 4534 N N . THR A 1 599 ? 11.116 -1.688 -20.685 1.00 97.06 599 THR A N 1
ATOM 4535 C CA . THR A 1 599 ? 10.828 -3.122 -20.527 1.00 97.06 599 THR A CA 1
ATOM 4536 C C . THR A 1 599 ? 9.657 -3.542 -21.422 1.00 97.06 599 THR A C 1
ATOM 4538 O O . THR A 1 599 ? 9.719 -4.596 -22.050 1.00 97.06 599 THR A O 1
ATOM 4541 N N . SER A 1 600 ? 8.637 -2.690 -21.563 1.00 95.69 600 SER A N 1
ATOM 4542 C CA . SER A 1 600 ? 7.488 -2.907 -22.458 1.00 95.69 600 SER A CA 1
ATOM 4543 C C . SER A 1 600 ? 7.891 -2.889 -23.939 1.00 95.69 600 SER A C 1
ATOM 4545 O O . SER A 1 600 ? 7.460 -3.748 -24.714 1.00 95.69 600 SER A O 1
ATOM 4547 N N . ALA A 1 601 ? 8.802 -1.992 -24.330 1.00 96.00 601 ALA A N 1
ATOM 4548 C CA . ALA A 1 601 ? 9.386 -1.976 -25.670 1.00 96.00 601 ALA A CA 1
ATOM 4549 C C . ALA A 1 601 ? 10.143 -3.281 -25.992 1.00 96.00 601 ALA A C 1
ATOM 4551 O O . ALA A 1 601 ? 9.886 -3.906 -27.023 1.00 96.00 601 ALA A O 1
ATOM 4552 N N . PHE A 1 602 ? 11.025 -3.750 -25.101 1.00 96.12 602 PHE A N 1
ATOM 4553 C CA . PHE A 1 602 ? 11.734 -5.024 -25.293 1.00 96.12 602 PHE A CA 1
ATOM 4554 C C . PHE A 1 602 ? 10.791 -6.240 -25.261 1.00 96.12 602 PHE A C 1
ATOM 4556 O O . PHE A 1 602 ? 10.960 -7.163 -26.062 1.00 96.12 602 PHE A O 1
ATOM 4563 N N . ALA A 1 603 ? 9.759 -6.234 -24.411 1.00 95.38 603 ALA A N 1
ATOM 4564 C CA . ALA A 1 603 ? 8.731 -7.275 -24.399 1.00 95.38 603 ALA A CA 1
ATOM 4565 C C . ALA A 1 603 ? 7.939 -7.317 -25.718 1.00 95.38 603 ALA A C 1
ATOM 4567 O O . ALA A 1 603 ? 7.663 -8.403 -26.223 1.00 95.38 603 ALA A O 1
ATOM 4568 N N . SER A 1 604 ? 7.661 -6.162 -26.332 1.00 95.38 604 SER A N 1
ATOM 4569 C CA . SER A 1 604 ? 7.012 -6.074 -27.651 1.00 95.38 604 SER A CA 1
ATOM 4570 C C . SER A 1 604 ? 7.855 -6.723 -28.757 1.00 95.38 604 SER A C 1
ATOM 4572 O O . SER A 1 604 ? 7.328 -7.439 -29.606 1.00 95.38 604 SER A O 1
ATOM 4574 N N . VAL A 1 605 ? 9.185 -6.569 -28.716 1.00 94.75 605 VAL A N 1
ATOM 4575 C CA . VAL A 1 605 ? 10.109 -7.282 -29.624 1.00 94.75 605 VAL A CA 1
ATOM 4576 C C . VAL A 1 605 ? 10.065 -8.793 -29.371 1.00 94.75 605 VAL A C 1
ATOM 4578 O O . VAL A 1 605 ? 9.941 -9.577 -30.313 1.00 94.75 605 VAL A O 1
ATOM 4581 N N . ALA A 1 606 ? 10.095 -9.217 -28.103 1.00 93.69 606 ALA A N 1
ATOM 4582 C CA . ALA A 1 606 ? 9.955 -10.626 -27.723 1.00 93.69 606 ALA A CA 1
ATOM 4583 C C . ALA A 1 606 ? 8.575 -11.218 -28.086 1.00 93.69 606 ALA A C 1
ATOM 4585 O O . ALA A 1 606 ? 8.456 -12.433 -28.254 1.00 93.69 606 ALA A O 1
ATOM 4586 N N . ASN A 1 607 ? 7.559 -10.366 -28.254 1.00 94.56 607 ASN A N 1
ATOM 4587 C CA . ASN A 1 607 ? 6.221 -10.679 -28.753 1.00 94.56 607 ASN A CA 1
ATOM 4588 C C . ASN A 1 607 ? 6.076 -10.435 -30.275 1.00 94.56 607 ASN A C 1
ATOM 4590 O O . ASN A 1 607 ? 4.993 -10.146 -30.779 1.00 94.56 607 ASN A O 1
ATOM 4594 N N . LYS A 1 608 ? 7.183 -10.548 -31.028 1.00 93.31 608 LYS A N 1
ATOM 4595 C CA . LYS A 1 608 ? 7.242 -10.461 -32.502 1.00 93.31 608 LYS A CA 1
ATOM 4596 C C . LYS A 1 608 ? 6.732 -9.134 -33.094 1.00 93.31 608 LYS A C 1
ATOM 4598 O O . LYS A 1 608 ? 6.249 -9.111 -34.221 1.00 93.31 608 LYS A O 1
ATOM 4603 N N . GLY A 1 609 ? 6.845 -8.035 -32.349 1.00 89.69 609 GLY A N 1
ATOM 4604 C CA . GLY A 1 609 ? 6.391 -6.702 -32.761 1.00 89.69 609 GLY A CA 1
ATOM 4605 C C . GLY A 1 609 ? 4.941 -6.377 -32.389 1.00 89.69 609 GLY A C 1
ATOM 4606 O O . GLY A 1 609 ? 4.497 -5.260 -32.642 1.00 89.69 609 GLY A O 1
ATOM 4607 N N . VAL A 1 610 ? 4.206 -7.301 -31.758 1.00 91.62 610 VAL A N 1
ATOM 4608 C CA . VAL A 1 610 ? 2.905 -6.989 -31.148 1.00 91.62 610 VAL A CA 1
ATOM 4609 C C . VAL A 1 610 ? 3.145 -6.166 -29.882 1.00 91.62 610 VAL A C 1
ATOM 4611 O O . VAL A 1 610 ? 3.911 -6.575 -29.010 1.00 91.62 610 VAL A O 1
ATOM 4614 N N . ALA A 1 611 ? 2.496 -5.004 -29.785 1.00 88.69 611 ALA A N 1
ATOM 4615 C CA . ALA A 1 611 ? 2.679 -4.077 -28.673 1.00 88.69 611 ALA A CA 1
ATOM 4616 C C . ALA A 1 611 ? 2.271 -4.710 -27.332 1.00 88.69 611 ALA A C 1
ATOM 4618 O O . ALA A 1 611 ? 1.115 -5.076 -27.123 1.00 88.69 611 ALA A O 1
ATOM 4619 N N . VAL A 1 612 ? 3.228 -4.796 -26.411 1.00 91.00 612 VAL A N 1
ATOM 4620 C CA . VAL A 1 612 ? 3.025 -5.230 -25.028 1.00 91.00 612 VAL A CA 1
ATOM 4621 C C . VAL A 1 612 ? 2.864 -3.986 -24.164 1.00 91.00 612 VAL A C 1
ATOM 4623 O O . VAL A 1 612 ? 3.761 -3.150 -24.098 1.00 91.00 612 VAL A O 1
ATOM 4626 N N . THR A 1 613 ? 1.714 -3.855 -23.507 1.00 87.12 613 THR A N 1
ATOM 4627 C CA . THR A 1 613 ? 1.415 -2.756 -22.578 1.00 87.12 613 THR A CA 1
ATOM 4628 C C . THR A 1 613 ? 1.081 -3.361 -21.215 1.00 87.12 613 THR A C 1
ATOM 4630 O O . THR A 1 613 ? 0.250 -4.267 -21.175 1.00 87.12 613 THR A O 1
ATOM 4633 N N . PRO A 1 614 ? 1.681 -2.893 -20.105 1.00 82.69 614 PRO A N 1
ATOM 4634 C CA . PRO A 1 614 ? 1.271 -3.314 -18.771 1.00 82.69 614 PRO A CA 1
ATOM 4635 C C . PRO A 1 614 ? -0.221 -3.026 -18.539 1.00 82.69 614 PRO A C 1
ATOM 4637 O O . PRO A 1 614 ? -0.692 -1.977 -18.997 1.00 82.69 614 PRO A O 1
ATOM 4640 N N . PRO A 1 615 ? -0.964 -3.904 -17.839 1.00 69.50 615 PRO A N 1
ATOM 4641 C CA . PRO A 1 615 ? -2.369 -3.665 -17.539 1.00 69.50 615 PRO A CA 1
ATOM 4642 C C . PRO A 1 615 ? -2.561 -2.345 -16.778 1.00 69.50 615 PRO A C 1
ATOM 4644 O O . PRO A 1 615 ? -1.660 -1.872 -16.076 1.00 69.50 615 PRO A O 1
ATOM 4647 N N . ARG A 1 616 ? -3.742 -1.764 -16.985 1.00 55.72 616 ARG A N 1
ATOM 4648 C CA . ARG A 1 616 ? -4.260 -0.533 -16.385 1.00 55.72 616 ARG A CA 1
ATOM 4649 C C . ARG A 1 616 ? -5.658 -0.796 -15.827 1.00 55.72 616 ARG A C 1
ATOM 4651 O O . ARG A 1 616 ? -6.210 -1.865 -16.175 1.00 55.72 616 ARG A O 1
#

pLDDT: mean 75.89, std 24.57, range [23.53, 98.5]